Protein 9GPD (pdb70)

B-factor: mean 21.39, std 11.21, range [7.48, 63.28]

InterPro domains:
  IPR013783 Immunoglobulin-like fold [G3DSA:2.60.40.10] (51-156)
  IPR017853 Glycoside hydrolase superfamily [SSF51445] (166-472)
  IPR045053 Mannan endo-1,4-beta-mannosidase-like [PTHR31451] (179-456)

Radius of gyration: 25.26 Å; Cα contacts (8 Å, |Δi|>4): 1347; chains: 1; bounding box: 52×53×84 Å

Nearest PDB structures (foldseek):
  4n0r-assembly1_B  TM=6.677E-01  e=1.657E-19  Phocaeicola vulgatus ATCC 8482
  2yn5-assembly1_B  TM=2.596E-01  e=3.711E-02  Salmonella enterica subsp. enterica serovar Typhimurium str. LT2
  2yn3-assembly3_D  TM=3.016E-01  e=9.860E-02  Salmonella enterica subsp. enterica serovar Typhimurium str. LT2
  6tpu-assembly2_B  TM=6.079E-01  e=7.581E+00  Homo sapiens
  5nhi-assembly1_A  TM=3.193E-01  e=1.335E+00  Escherichia coli

Solvent-accessible surface area: 22092 Å² total; per-residue (Å²): 82,172,44,133,23,135,114,93,2,54,44,106,25,42,82,51,72,43,100,110,15,8,46,24,49,67,0,33,0,12,0,73,18,30,0,18,13,86,11,6,4,10,35,128,28,3,37,2,14,0,17,0,65,7,100,148,47,71,114,23,142,0,7,5,3,8,11,13,55,19,140,53,69,75,78,138,82,100,15,79,4,59,79,72,62,120,43,32,7,10,0,13,1,0,0,60,42,67,6,41,1,39,0,40,0,51,1,96,6,93,93,39,107,107,22,73,19,107,135,55,86,2,122,0,110,96,28,150,24,30,0,0,2,58,45,3,125,110,13,60,33,0,0,42,18,52,89,26,160,33,2,12,0,10,2,6,0,7,0,60,12,71,77,80,1,0,48,16,0,44,74,15,0,46,62,11,26,120,23,30,6,33,0,0,0,0,12,3,4,2,15,110,3,18,0,0,0,10,108,100,32,3,64,34,7,22,7,79,15,0,26,27,0,9,56,0,2,63,28,0,63,149,50,93,0,14,0,0,0,1,0,1,0,17,4,3,0,36,51,103,195,44,29,51,186,23,40,1,50,108,1,6,3,50,86,132,50,59,8,23,0,148,58,0,81,46,1,6,77,41,129,71,1,45,74,20,0,72,11,3,0,24,6,0,0,0,0,0,0,17,5,8,6,1,0,0,0,0,0,0,2,19,0,24,53,1,0,104,74,0,41,54,67,43,61,0,59,123,7,0,70,63,3,2,161,50,0,63,76,40,1,27,5,91,5,9,3,0,2,0,5,30,119,25,46,2,63,59,93,0,2,70,14,110,27,2,49,1,1,4,2,2,8,68,83,38,110,131,0,0,53,19,0,57,70,20,4,33,87,1,39,108,26,161,26,0,11,0,0,0,7,1,4,9,100,28,80,21,64,7,30,176,54,1,57,35,0,0,4,8,0,0,0,1,0,0,0,0,0,0,7,0,0,0,0,1,0,3,27,56,7,52,53,3,5,52,82,50,80,1,11,63,0,10,68,0,0,6,60,2,1,126,122,6,54,0,4,78,15,144,2,105,90,21,80,94,93,58,59,80,29,190,131,78,103,11,54,13,8,5,2,42,9,126,92,43,0,0,0,0,0,5,10,22,74,48,1,44,97,18,147,95,120,58,14,92,37,96,37,114,50,138,26,3,15,0,76,2,123,18,77,58,70,0,21,0,54,0,17,11,1,13,125,10,83,73,74,98,131,55,105,32,114,149,39,58,0,30,0,15,57,11,76,2,8,3,0,0,33,0,56,50,122

Sequence (563 aa):
SRYKDNRPLNILGIDISKMELGRYNLFEVSIFLQGSYLNPFDPQEIDVEGIFEDQYGNQYRVPGFFYQEYKRELKNDYEYLVPVGDPYFKIRFSPINIGSYKFFIKVKDKTGREVSSDKYTIYYVKESEKPGYIRVSEKNWRYFKFDNGRQFLPIGANICWATSKGTYDYDVWLPKCAENGGNYFRVWLGPSWATFALERESVKEYDLKNAWKKLDYVLNLAEKLNMYIMFCFDSYNELRYQKEGAYPYWEHTPHYEKNGGPLKEPKDFWTNNEMIKYYYKNKLRRYIVARYGYSTNVFAWEFWNQVDIISPTAFVIGEVKKWHEDMAKYLNNSIDPWKHLITTSFAFSPGKPEIDSIISGLNFVQTHIYKSNRYIDALLSLIAYKEKYRKPHLVGEFGLDAGGNDLWVDPNGYVIHNAIWTTILSGASGTAMSWWWDNHIHPNNLYFHYRRALADFVKDINFLEEKFERLTNYKFNVYNREIKVIGLQGKKYILLWLYNAKEAYQYKKDIPNMDSSKFLGSIELLIKPPIKVIYYDTYRGEKIKELDLDKNVIPIIEFERDLAIKIELL

Secondary structure (DSSP, 8-state):
-TT-EEEEEEEEEEEES-SEEETT--EEEEEEEEEEES-TT-TTTEEEEEEEEETTS-EEEEE-EEEEEEEEEEETTEEEEEEEEEEEEEEEE--SS-EEEEEEEEEEETTS-EEEPPPEEEEEE--S----EEE-SS-TTSEEETTS-EE---EEE-----TTTHHHHHHHHHHHHHTT--EEEEE--STTSTT-SSSS-SSS--HHHHHHHHHHHHHHHHHT-EEEEEEEEGGGG--GGG-SS--GGG-TTBGGGTSSBSSGGGGGT-HHHHHHHHHHHHHHHHHHTT-TTEEEEEEEESGGGS-TTT--HHHHHHHHHHHHHHHHHH-TT--EEE---SSTT--HHHHT-TT---EEEEEE-SSSHHHHHHHHHHHHGGG-S-EEEEEEE-SSTTTHHHH-TT-HHHHHHHHHHHTTT-SS---BS-IIIIITTTTTTHHHHHHHHHHTTS-TTTS--EE--S-EEEESSS-EEEEEEE-SSEEEEEEEETTTTT---SPPP-----SEEEEEE-S-PSPEEEEEEETTTTEEEEEEEESSSEEEEE--SSEEEEEEEE-

Structure (mmCIF, N/CA/C/O backbone):
data_9GPD
#
_entry.id   9GPD
#
_cell.length_a   95.785
_cell.length_b   99.114
_cell.length_c   153.841
_cell.angle_alpha   90.00
_cell.angle_beta   90.00
_cell.angle_gamma   90.00
#
_symmetry.space_group_name_H-M   'I 2 2 2'
#
loop_
_entity.id
_entity.type
_entity.pdbx_description
1 polymer 'DUF5060 domain-containing protein'
2 branched beta-D-mannopyranose-(1-4)-beta-D-mannopyranose-(1-4)-beta-D-mannopyranose
3 water water
#
loop_
_atom_site.group_PDB
_atom_site.id
_atom_site.type_symbol
_atom_site.label_atom_id
_atom_site.label_alt_id
_atom_site.label_comp_id
_atom_site.label_asym_id
_atom_site.label_entity_id
_atom_site.label_seq_id
_atom_site.pdbx_PDB_ins_code
_atom_site.Cartn_x
_atom_site.Cartn_y
_atom_site.Cartn_z
_atom_site.occupancy
_atom_site.B_iso_or_equiv
_atom_site.auth_seq_id
_atom_site.auth_comp_id
_atom_site.auth_asym_id
_atom_site.auth_atom_id
_atom_site.pdbx_PDB_model_num
ATOM 1 N N . SER A 1 2 ? 9.608 -1.366 13.797 1.00 44.91 2 SER A N 1
ATOM 2 C CA . SER A 1 2 ? 10.602 -0.456 13.220 1.00 32.48 2 SER A CA 1
ATOM 3 C C . SER A 1 2 ? 9.924 0.740 12.553 1.00 29.54 2 SER A C 1
ATOM 4 O O . SER A 1 2 ? 10.040 0.950 11.348 1.00 30.71 2 SER A O 1
ATOM 11 N N . ARG A 1 3 ? 9.238 1.529 13.379 1.00 33.80 3 ARG A N 1
ATOM 12 C CA . ARG A 1 3 ? 8.461 2.676 12.920 1.00 32.08 3 ARG A CA 1
ATOM 13 C C . ARG A 1 3 ? 9.293 3.651 12.098 1.00 26.93 3 ARG A C 1
ATOM 14 O O . ARG A 1 3 ? 8.783 4.284 11.164 1.00 42.22 3 ARG A O 1
ATOM 35 N N . TYR A 1 4 ? 10.565 3.810 12.449 1.00 23.65 4 TYR A N 1
ATOM 36 C CA . TYR A 1 4 ? 11.392 4.883 11.914 1.00 19.38 4 TYR A CA 1
ATOM 37 C C . TYR A 1 4 ? 12.419 4.383 10.905 1.00 24.01 4 TYR A C 1
ATOM 38 O O . TYR A 1 4 ? 13.415 5.061 10.639 1.00 30.21 4 TYR A O 1
ATOM 56 N N . LYS A 1 5 ? 12.184 3.230 10.301 1.00 19.20 5 LYS A N 1
ATOM 57 C CA . LYS A 1 5 ? 13.161 2.671 9.386 1.00 21.78 5 LYS A CA 1
ATOM 58 C C . LYS A 1 5 ? 13.272 3.522 8.121 1.00 25.88 5 LYS A C 1
ATOM 59 O O . LYS A 1 5 ? 12.369 4.274 7.754 1.00 28.10 5 LYS A O 1
ATOM 78 N N . ASP A 1 6 ? 14.415 3.389 7.468 1.00 17.73 6 ASP A N 1
ATOM 79 C CA . ASP A 1 6 ? 14.696 4.049 6.202 1.00 15.60 6 ASP A CA 1
ATOM 80 C C . ASP A 1 6 ? 15.455 3.050 5.345 1.00 18.54 6 ASP A C 1
ATOM 81 O O . ASP A 1 6 ? 16.189 2.204 5.860 1.00 19.23 6 ASP A O 1
ATOM 90 N N . ASN A 1 7 ? 15.270 3.147 4.029 1.00 17.94 7 ASN A N 1
ATOM 91 C CA . ASN A 1 7 ? 15.912 2.213 3.107 1.00 18.25 7 ASN A CA 1
ATOM 92 C C . ASN A 1 7 ? 16.412 2.937 1.863 1.00 21.92 7 ASN A C 1
ATOM 93 O O . ASN A 1 7 ? 16.213 2.494 0.730 1.00 22.17 7 ASN A O 1
ATOM 104 N N . ARG A 1 8 ? 17.105 4.046 2.062 1.00 17.40 8 ARG A N 1
ATOM 105 C CA . ARG A 1 8 ? 17.632 4.851 0.973 1.00 17.84 8 ARG A CA 1
ATOM 106 C C . ARG A 1 8 ? 19.149 4.912 1.063 1.00 20.47 8 ARG A C 1
ATOM 107 O O . ARG A 1 8 ? 19.732 4.625 2.117 1.00 22.93 8 ARG A O 1
ATOM 128 N N . PRO A 1 9 ? 19.832 5.258 -0.033 1.00 19.91 9 PRO A N 1
ATOM 129 C CA . PRO A 1 9 ? 21.295 5.351 0.031 1.00 19.85 9 PRO A CA 1
ATOM 130 C C . PRO A 1 9 ? 21.704 6.501 0.944 1.00 23.97 9 PRO A C 1
ATOM 131 O O . PRO A 1 9 ? 21.086 7.567 0.939 1.00 20.17 9 PRO A O 1
ATOM 142 N N . LEU A 1 10 ? 22.743 6.256 1.731 1.00 22.65 10 LEU A N 1
ATOM 143 C CA . LEU A 1 10 ? 23.135 7.172 2.794 1.00 18.48 10 LEU A CA 1
ATOM 144 C C . LEU A 1 10 ? 23.575 8.506 2.213 1.00 18.53 10 LEU A C 1
ATOM 145 O O . LEU A 1 10 ? 24.494 8.567 1.386 1.00 19.99 10 LEU A O 1
ATOM 161 N N . ASN A 1 11 ? 22.923 9.573 2.651 1.00 16.65 11 ASN A N 1
ATOM 162 C CA . ASN A 1 11 ? 23.336 10.907 2.254 1.00 17.97 11 ASN A CA 1
ATOM 163 C C . ASN A 1 11 ? 22.910 11.909 3.312 1.00 15.73 11 ASN A C 1
ATOM 164 O O . ASN A 1 11 ? 21.798 11.827 3.839 1.00 18.44 11 ASN A O 1
ATOM 175 N N . ILE A 1 12 ? 23.775 12.889 3.569 1.00 18.39 12 ILE A N 1
ATOM 176 C CA . ILE A 1 12 ? 23.367 14.044 4.359 1.00 17.34 12 ILE A CA 1
ATOM 177 C C . ILE A 1 12 ? 22.556 14.965 3.459 1.00 16.99 12 ILE A C 1
ATOM 178 O O . ILE A 1 12 ? 22.951 15.261 2.323 1.00 19.35 12 ILE A O 1
ATOM 194 N N . LEU A 1 13 ? 21.409 15.410 3.950 1.00 16.90 13 LEU A N 1
ATOM 195 C CA . LEU A 1 13 ? 20.517 16.267 3.196 1.00 19.01 13 LEU A CA 1
ATOM 196 C C . LEU A 1 13 ? 20.480 17.704 3.697 1.00 18.07 13 LEU A C 1
ATOM 197 O O . LEU A 1 13 ? 20.060 18.598 2.950 1.00 21.07 13 LEU A O 1
ATOM 213 N N . GLY A 1 14 ? 20.901 17.951 4.927 1.00 16.01 14 GLY A N 1
ATOM 214 C CA . GLY A 1 14 ? 20.904 19.295 5.459 1.00 15.30 14 GLY A CA 1
ATOM 215 C C . GLY A 1 14 ? 21.574 19.304 6.810 1.00 15.09 14 GLY A C 1
ATOM 216 O O . GLY A 1 14 ? 21.548 18.305 7.532 1.00 15.34 14 GLY A O 1
ATOM 220 N N . ILE A 1 15 ? 22.198 20.427 7.142 1.00 15.06 15 ILE A N 1
ATOM 221 C CA . ILE A 1 15 ? 22.787 20.658 8.459 1.00 13.28 15 ILE A CA 1
ATOM 222 C C . ILE A 1 15 ? 22.431 22.071 8.868 1.00 14.90 15 ILE A C 1
ATOM 223 O O . ILE A 1 15 ? 22.716 23.021 8.134 1.00 16.76 15 ILE A O 1
ATOM 239 N N . ASP A 1 16 ? 21.794 22.218 10.022 1.00 14.70 16 ASP A N 1
ATOM 240 C CA . ASP A 1 16 ? 21.572 23.518 10.640 1.00 13.27 16 ASP A CA 1
ATOM 241 C C . ASP A 1 16 ? 22.442 23.650 11.890 1.00 15.80 16 ASP A C 1
ATOM 242 O O . ASP A 1 16 ? 22.556 22.714 12.683 1.00 16.91 16 ASP A O 1
ATOM 251 N N . ILE A 1 17 ? 23.002 24.834 12.116 1.00 23.08 17 ILE A N 1
ATOM 252 C CA . ILE A 1 17 ? 23.879 25.088 13.261 1.00 22.74 17 ILE A CA 1
ATOM 253 C C . ILE A 1 17 ? 23.243 26.160 14.134 1.00 36.20 17 ILE A C 1
ATOM 254 O O . ILE A 1 17 ? 22.759 27.175 13.618 1.00 33.42 17 ILE A O 1
ATOM 270 N N . SER A 1 18 ? 23.216 25.920 15.458 1.00 31.36 18 SER A N 1
ATOM 271 C CA . SER A 1 18 ? 22.384 26.755 16.323 1.00 33.85 18 SER A CA 1
ATOM 272 C C . SER A 1 18 ? 22.935 28.177 16.419 1.00 35.95 18 SER A C 1
ATOM 273 O O . SER A 1 18 ? 22.170 29.155 16.428 1.00 42.37 18 SER A O 1
ATOM 281 N N . LYS A 1 19 ? 24.261 28.316 16.442 1.00 28.71 19 LYS A N 1
ATOM 282 C CA . LYS A 1 19 ? 24.951 29.583 16.678 1.00 24.82 19 LYS A CA 1
ATOM 283 C C . LYS A 1 19 ? 26.398 29.334 16.298 1.00 30.90 19 LYS A C 1
ATOM 284 O O . LYS A 1 19 ? 26.885 28.205 16.434 1.00 41.49 19 LYS A O 1
ATOM 288 N N . MET A 1 20 ? 27.074 30.366 15.789 1.00 28.61 20 MET A N 1
ATOM 289 C CA . MET A 1 20 ? 28.491 30.220 15.474 1.00 30.93 20 MET A CA 1
ATOM 290 C C . MET A 1 20 ? 29.386 30.772 16.572 1.00 30.94 20 MET A C 1
ATOM 291 O O . MET A 1 20 ? 30.591 30.498 16.561 1.00 34.66 20 MET A O 1
ATOM 305 N N . GLU A 1 21 ? 28.823 31.509 17.533 1.00 24.46 21 GLU A N 1
ATOM 306 C CA . GLU A 1 21 ? 29.567 32.022 18.681 1.00 21.25 21 GLU A CA 1
ATOM 307 C C . GLU A 1 21 ? 28.759 31.697 19.933 1.00 24.61 21 GLU A C 1
ATOM 308 O O . GLU A 1 21 ? 27.529 31.861 19.944 1.00 36.28 21 GLU A O 1
ATOM 320 N N . LEU A 1 22 ? 29.446 31.232 20.972 1.00 19.46 22 LEU A N 1
ATOM 321 C CA . LEU A 1 22 ? 28.789 30.824 22.198 1.00 16.04 22 LEU A CA 1
ATOM 322 C C . LEU A 1 22 ? 29.787 30.899 23.331 1.00 13.00 22 LEU A C 1
ATOM 323 O O . LEU A 1 22 ? 30.980 31.129 23.127 1.00 15.72 22 LEU A O 1
ATOM 339 N N . GLY A 1 23 ? 29.261 30.726 24.548 1.00 12.06 23 GLY A N 1
ATOM 340 C CA . GLY A 1 23 ? 30.061 30.821 25.746 1.00 11.46 23 GLY A CA 1
ATOM 341 C C . GLY A 1 23 ? 30.510 29.477 26.290 1.00 11.13 23 GLY A C 1
ATOM 342 O O . GLY A 1 23 ? 29.935 28.424 25.985 1.00 11.64 23 GLY A O 1
ATOM 346 N N . ARG A 1 24 ? 31.547 29.522 27.120 1.00 10.74 24 ARG A N 1
ATOM 347 C CA . ARG A 1 24 ? 32.076 28.324 27.752 1.00 11.07 24 ARG A CA 1
ATOM 348 C C . ARG A 1 24 ? 30.949 27.582 28.454 1.00 11.09 24 ARG A C 1
ATOM 349 O O . ARG A 1 24 ? 30.136 28.176 29.162 1.00 10.03 24 ARG A O 1
ATOM 370 N N . TYR A 1 25 ? 30.904 26.277 28.251 1.00 10.37 25 TYR A N 1
ATOM 371 C CA . TYR A 1 25 ? 29.968 25.359 28.891 1.00 10.20 25 TYR A CA 1
ATOM 372 C C . TYR A 1 25 ? 28.537 25.531 28.399 1.00 11.01 25 TYR A C 1
ATOM 373 O O . TYR A 1 25 ? 27.609 24.941 28.992 1.00 12.36 25 TYR A O 1
ATOM 391 N N . ASN A 1 26 ? 28.304 26.299 27.341 1.00 10.89 26 ASN A N 1
ATOM 392 C CA . ASN A 1 26 ? 26.957 26.471 26.825 1.00 10.99 26 ASN A CA 1
ATOM 393 C C . ASN A 1 26 ? 26.692 25.441 25.731 1.00 12.36 26 ASN A C 1
ATOM 394 O O . ASN A 1 26 ? 27.618 24.882 25.129 1.00 12.75 26 ASN A O 1
ATOM 405 N N . LEU A 1 27 ? 25.404 25.244 25.439 1.00 11.72 27 LEU A N 1
ATOM 406 C CA . LEU A 1 27 ? 24.995 24.267 24.441 1.00 11.09 27 LEU A CA 1
ATOM 407 C C . LEU A 1 27 ? 25.255 24.786 23.028 1.00 12.64 27 LEU A C 1
ATOM 408 O O . LEU A 1 27 ? 24.842 25.884 22.665 1.00 12.59 27 LEU A O 1
ATOM 424 N N . PHE A 1 28 ? 25.898 23.960 22.220 1.00 11.07 28 PHE A N 1
ATOM 425 C CA . PHE A 1 28 ? 26.046 24.123 20.778 1.00 11.80 28 PHE A CA 1
ATOM 426 C C . PHE A 1 28 ? 25.330 22.953 20.130 1.00 10.29 28 PHE A C 1
ATOM 427 O O . PHE A 1 28 ? 25.750 21.804 20.301 1.00 12.05 28 PHE A O 1
ATOM 444 N N . GLU A 1 29 ? 24.277 23.231 19.377 1.00 11.64 29 GLU A N 1
ATOM 445 C CA . GLU A 1 29 ? 23.385 22.205 18.837 1.00 13.18 29 GLU A CA 1
ATOM 446 C C . GLU A 1 29 ? 23.419 22.220 17.319 1.00 12.43 29 GLU A C 1
ATOM 447 O O . GLU A 1 29 ? 23.284 23.272 16.692 1.00 14.40 29 GLU A O 1
ATOM 459 N N . VAL A 1 30 ? 23.614 21.049 16.735 1.00 11.92 30 VAL A N 1
ATOM 460 C CA . VAL A 1 30 ? 23.634 20.841 15.291 1.00 12.20 30 VAL A CA 1
ATOM 461 C C . VAL A 1 30 ? 22.444 19.951 14.958 1.00 11.20 30 VAL A C 1
ATOM 462 O O . VAL A 1 30 ? 22.222 18.922 15.614 1.00 12.83 30 VAL A O 1
ATOM 475 N N . SER A 1 31 ? 21.679 20.329 13.951 1.00 12.76 31 SER A N 1
ATOM 476 C CA . SER A 1 31 ? 20.594 19.500 13.441 1.00 12.28 31 SER A CA 1
ATOM 477 C C . SER A 1 31 ? 21.031 18.912 12.110 1.00 12.42 31 SER A C 1
ATOM 478 O O . SER A 1 31 ? 21.541 19.645 11.241 1.00 14.45 31 SER A O 1
ATOM 486 N N . ILE A 1 32 ? 20.812 17.612 11.936 1.00 12.91 32 ILE A N 1
ATOM 487 C CA . ILE A 1 32 ? 21.247 16.876 10.751 1.00 13.03 32 ILE A CA 1
ATOM 488 C C . ILE A 1 32 ? 20.048 16.167 10.141 1.00 12.46 32 ILE A C 1
ATOM 489 O O . ILE A 1 32 ? 19.401 15.336 10.795 1.00 13.69 32 ILE A O 1
ATOM 505 N N . PHE A 1 33 ? 19.767 16.478 8.886 1.00 14.19 33 PHE A N 1
ATOM 506 C CA . PHE A 1 33 ? 18.747 15.791 8.111 1.00 13.49 33 PHE A CA 1
ATOM 507 C C . PHE A 1 33 ? 19.449 14.850 7.154 1.00 13.03 33 PHE A C 1
ATOM 508 O O . PHE A 1 33 ? 20.430 15.232 6.504 1.00 14.92 33 PHE A O 1
ATOM 525 N N . LEU A 1 34 ? 18.992 13.605 7.117 1.00 15.55 34 LEU A N 1
ATOM 526 C CA . LEU A 1 34 ? 19.687 12.602 6.339 1.00 13.69 34 LEU A CA 1
ATOM 527 C C . LEU A 1 34 ? 18.698 11.551 5.871 1.00 15.37 34 LEU A C 1
ATOM 528 O O . LEU A 1 34 ? 17.556 11.479 6.335 1.00 20.62 34 LEU A O 1
ATOM 544 N N . GLN A 1 35 ? 19.151 10.780 4.891 1.00 16.37 35 GLN A N 1
ATOM 545 C CA . GLN A 1 35 ? 18.494 9.556 4.466 1.00 15.92 35 GLN A CA 1
ATOM 546 C C . GLN A 1 35 ? 19.519 8.441 4.539 1.00 15.03 35 GLN A C 1
ATOM 547 O O . GLN A 1 35 ? 20.721 8.677 4.441 1.00 17.26 35 GLN A O 1
ATOM 561 N N . GLY A 1 36 ? 19.048 7.214 4.729 1.00 16.07 36 GLY A N 1
ATOM 562 C CA . GLY A 1 36 ? 19.967 6.105 4.835 1.00 14.97 36 GLY A CA 1
ATOM 563 C C . GLY A 1 36 ? 19.225 4.792 4.962 1.00 15.70 36 GLY A C 1
ATOM 564 O O . GLY A 1 36 ? 18.002 4.738 4.827 1.00 17.57 36 GLY A O 1
ATOM 568 N N . SER A 1 37 ? 19.989 3.755 5.231 1.00 17.88 37 SER A N 1
ATOM 569 C CA . SER A 1 37 ? 19.449 2.411 5.399 1.00 19.21 37 SER A CA 1
ATOM 570 C C . SER A 1 37 ? 19.656 1.977 6.847 1.00 18.51 37 SER A C 1
ATOM 571 O O . SER A 1 37 ? 20.781 1.701 7.266 1.00 21.02 37 SER A O 1
ATOM 579 N N . TYR A 1 38 ? 18.558 1.874 7.589 1.00 17.14 38 TYR A N 1
ATOM 580 C CA . TYR A 1 38 ? 18.611 1.496 8.994 1.00 15.71 38 TYR A CA 1
ATOM 581 C C . TYR A 1 38 ? 17.211 1.119 9.442 1.00 15.45 38 TYR A C 1
ATOM 582 O O . TYR A 1 38 ? 16.219 1.710 9.010 1.00 19.57 38 TYR A O 1
ATOM 600 N N . LEU A 1 39 ? 17.147 0.138 10.343 1.00 17.49 39 LEU A N 1
ATOM 601 C CA . LEU A 1 39 ? 15.878 -0.302 10.893 1.00 18.68 39 LEU A CA 1
ATOM 602 C C . LEU A 1 39 ? 15.510 0.446 12.166 1.00 21.66 39 LEU A C 1
ATOM 603 O O . LEU A 1 39 ? 14.318 0.608 12.454 1.00 31.15 39 LEU A O 1
ATOM 619 N N . ASN A 1 40 ? 16.503 0.958 12.888 1.00 15.86 40 ASN A N 1
ATOM 620 C CA . ASN A 1 40 ? 16.305 1.492 14.227 1.00 13.70 40 ASN A CA 1
ATOM 621 C C . ASN A 1 40 ? 17.276 2.647 14.418 1.00 13.53 40 ASN A C 1
ATOM 622 O O . ASN A 1 40 ? 18.476 2.417 14.575 1.00 14.29 40 ASN A O 1
ATOM 633 N N . PRO A 1 41 ? 16.778 3.886 14.475 1.00 14.18 41 PRO A N 1
ATOM 634 C CA . PRO A 1 41 ? 17.680 5.040 14.607 1.00 14.18 41 PRO A CA 1
ATOM 635 C C . PRO A 1 41 ? 18.292 5.177 15.990 1.00 11.52 41 PRO A C 1
ATOM 636 O O . PRO A 1 41 ? 19.186 6.019 16.156 1.00 12.53 41 PRO A O 1
ATOM 647 N N . PHE A 1 42 ? 17.882 4.345 16.954 1.00 12.65 42 PHE A N 1
ATOM 648 C CA . PHE A 1 42 ? 18.423 4.330 18.301 1.00 12.12 42 PHE A CA 1
ATOM 649 C C . PHE A 1 42 ? 19.558 3.330 18.459 1.00 13.03 42 PHE A C 1
ATOM 650 O O . PHE A 1 42 ? 20.147 3.238 19.539 1.00 14.86 42 PHE A O 1
ATOM 667 N N . ASP A 1 43 ? 19.914 2.593 17.396 1.00 14.37 43 ASP A N 1
ATOM 668 C CA . ASP A 1 43 ? 20.917 1.522 17.448 1.00 16.90 43 ASP A CA 1
ATOM 669 C C . ASP A 1 43 ? 22.114 1.907 16.590 1.00 13.10 43 ASP A C 1
ATOM 670 O O . ASP A 1 43 ? 21.992 1.983 15.357 1.00 14.60 43 ASP A O 1
ATOM 679 N N . PRO A 1 44 ? 23.292 2.105 17.172 1.00 13.56 44 PRO A N 1
ATOM 680 C CA . PRO A 1 44 ? 24.449 2.534 16.371 1.00 15.93 44 PRO A CA 1
ATOM 681 C C . PRO A 1 44 ? 24.882 1.510 15.352 1.00 16.13 44 PRO A C 1
ATOM 682 O O . PRO A 1 44 ? 25.558 1.906 14.393 1.00 17.35 44 PRO A O 1
ATOM 693 N N . GLN A 1 45 ? 24.502 0.232 15.508 1.00 15.96 45 GLN A N 1
ATOM 694 C CA . GLN A 1 45 ? 24.836 -0.762 14.486 1.00 16.20 45 GLN A CA 1
ATOM 695 C C . GLN A 1 45 ? 23.989 -0.576 13.244 1.00 17.83 45 GLN A C 1
ATOM 696 O O . GLN A 1 45 ? 24.355 -1.075 12.173 1.00 21.39 45 GLN A O 1
ATOM 710 N N . GLU A 1 46 ? 22.862 0.116 13.360 1.00 15.92 46 GLU A N 1
ATOM 711 C CA . GLU A 1 46 ? 22.001 0.429 12.236 1.00 15.36 46 GLU A CA 1
ATOM 712 C C . GLU A 1 46 ? 22.349 1.783 11.629 1.00 14.38 46 GLU A C 1
ATOM 713 O O . GLU A 1 46 ? 22.456 1.906 10.408 1.00 16.59 46 GLU A O 1
ATOM 725 N N . ILE A 1 47 ? 22.515 2.812 12.453 1.00 13.90 47 ILE A N 1
ATOM 726 C CA . ILE A 1 47 ? 22.985 4.112 11.979 1.00 14.29 47 ILE A CA 1
ATOM 727 C C . ILE A 1 47 ? 23.750 4.764 13.119 1.00 12.09 47 ILE A C 1
ATOM 728 O O . ILE A 1 47 ? 23.280 4.788 14.265 1.00 14.15 47 ILE A O 1
ATOM 744 N N . ASP A 1 48 ? 24.937 5.286 12.810 1.00 13.65 48 ASP A N 1
ATOM 745 C CA . ASP A 1 48 ? 25.850 5.878 13.793 1.00 14.85 48 ASP A CA 1
ATOM 746 C C . ASP A 1 48 ? 26.172 7.285 13.297 1.00 14.82 48 ASP A C 1
ATOM 747 O O . ASP A 1 48 ? 26.938 7.461 12.343 1.00 16.28 48 ASP A O 1
ATOM 756 N N . VAL A 1 49 ? 25.570 8.283 13.931 1.00 14.08 49 VAL A N 1
ATOM 757 C CA . VAL A 1 49 ? 25.892 9.690 13.706 1.00 13.95 49 VAL A CA 1
ATOM 758 C C . VAL A 1 49 ? 26.893 10.120 14.767 1.00 12.23 49 VAL A C 1
ATOM 759 O O . VAL A 1 49 ? 26.715 9.822 15.954 1.00 13.49 49 VAL A O 1
ATOM 772 N N . GLU A 1 50 ? 27.945 10.820 14.354 1.00 13.57 50 GLU A N 1
ATOM 773 C CA . GLU A 1 50 ? 28.924 11.337 15.296 1.00 14.02 50 GLU A CA 1
ATOM 774 C C . GLU A 1 50 ? 29.324 12.748 14.902 1.00 12.78 50 GLU A C 1
ATOM 775 O O . GLU A 1 50 ? 29.392 13.090 13.714 1.00 15.04 50 GLU A O 1
ATOM 787 N N . GLY A 1 51 ? 29.601 13.560 15.917 1.00 13.40 51 GLY A N 1
ATOM 788 C CA . GLY A 1 51 ? 30.226 14.858 15.740 1.00 14.32 51 GLY A CA 1
ATOM 789 C C . GLY A 1 51 ? 31.602 14.824 16.335 1.00 14.02 51 GLY A C 1
ATOM 790 O O . GLY A 1 51 ? 31.784 14.455 17.504 1.00 15.59 51 GLY A O 1
ATOM 794 N N . ILE A 1 52 ? 32.605 15.197 15.536 1.00 14.47 52 ILE A N 1
ATOM 795 C CA . ILE A 1 52 ? 33.993 15.163 15.958 1.00 14.86 52 ILE A CA 1
ATOM 796 C C . ILE A 1 52 ? 34.461 16.605 16.102 1.00 13.13 52 ILE A C 1
ATOM 797 O O . ILE A 1 52 ? 34.527 17.352 15.112 1.00 15.96 52 ILE A O 1
ATOM 813 N N . PHE A 1 53 ? 34.750 17.007 17.343 1.00 14.59 53 PHE A N 1
ATOM 814 C CA . PHE A 1 53 ? 35.140 18.364 17.689 1.00 16.97 53 PHE A CA 1
ATOM 815 C C . PHE A 1 53 ? 36.589 18.394 18.157 1.00 18.39 53 PHE A C 1
ATOM 816 O O . PHE A 1 53 ? 37.064 17.470 18.810 1.00 21.04 53 PHE A O 1
ATOM 833 N N . GLU A 1 54 ? 37.286 19.487 17.851 1.00 16.48 54 GLU A N 1
ATOM 834 C CA . GLU A 1 54 ? 38.672 19.656 18.274 1.00 16.43 54 GLU A CA 1
ATOM 835 C C . GLU A 1 54 ? 38.906 21.105 18.664 1.00 15.35 54 GLU A C 1
ATOM 836 O O . GLU A 1 54 ? 38.586 22.009 17.889 1.00 17.75 54 GLU A O 1
ATOM 848 N N . ASP A 1 55 ? 39.444 21.317 19.865 1.00 19.47 55 ASP A N 1
ATOM 849 C CA . ASP A 1 55 ? 39.759 22.663 20.318 1.00 16.42 55 ASP A CA 1
ATOM 850 C C . ASP A 1 55 ? 41.118 23.093 19.766 1.00 23.77 55 ASP A C 1
ATOM 851 O O . ASP A 1 55 ? 41.799 22.348 19.055 1.00 25.09 55 ASP A O 1
ATOM 860 N N . GLN A 1 56 ? 41.522 24.316 20.090 1.00 18.51 56 GLN A N 1
ATOM 861 C CA . GLN A 1 56 ? 42.751 24.834 19.498 1.00 22.16 56 GLN A CA 1
ATOM 862 C C . GLN A 1 56 ? 44.000 24.213 20.103 1.00 28.32 56 GLN A C 1
ATOM 863 O O . GLN A 1 56 ? 45.096 24.422 19.567 1.00 32.22 56 GLN A O 1
ATOM 877 N N . TYR A 1 57 ? 43.869 23.476 21.199 1.00 27.18 57 TYR A N 1
ATOM 878 C CA . TYR A 1 57 ? 44.986 22.786 21.825 1.00 27.67 57 TYR A CA 1
ATOM 879 C C . TYR A 1 57 ? 45.124 21.354 21.335 1.00 32.65 57 TYR A C 1
ATOM 880 O O . TYR A 1 57 ? 46.036 20.649 21.779 1.00 41.33 57 TYR A O 1
ATOM 898 N N . GLY A 1 58 ? 44.250 20.915 20.426 1.00 27.90 58 GLY A N 1
ATOM 899 C CA . GLY A 1 58 ? 44.288 19.570 19.896 1.00 28.92 58 GLY A CA 1
ATOM 900 C C . GLY A 1 58 ? 43.425 18.558 20.619 1.00 32.96 58 GLY A C 1
ATOM 901 O O . GLY A 1 58 ? 43.407 17.388 20.215 1.00 37.77 58 GLY A O 1
ATOM 905 N N . ASN A 1 59 ? 42.723 18.957 21.677 1.00 28.64 59 ASN A N 1
ATOM 906 C CA . ASN A 1 59 ? 41.840 18.035 22.377 1.00 25.12 59 ASN A CA 1
ATOM 907 C C . ASN A 1 59 ? 40.646 17.702 21.499 1.00 30.72 59 ASN A C 1
ATOM 908 O O . ASN A 1 59 ? 40.029 18.593 20.912 1.00 30.75 59 ASN A O 1
ATOM 919 N N . GLN A 1 60 ? 40.313 16.419 21.418 1.00 27.96 60 GLN A N 1
ATOM 920 C CA . GLN A 1 60 ? 39.228 15.955 20.572 1.00 25.07 60 GLN A CA 1
ATOM 921 C C . GLN A 1 60 ? 38.089 15.398 21.412 1.00 27.46 60 GLN A C 1
ATOM 922 O O . GLN A 1 60 ? 38.299 14.822 22.482 1.00 34.49 60 GLN A O 1
ATOM 936 N N . TYR A 1 61 ? 36.876 15.589 20.902 1.00 21.92 61 TYR A N 1
ATOM 937 C CA . TYR A 1 61 ? 35.646 15.119 21.527 1.00 18.53 61 TYR A CA 1
ATOM 938 C C . TYR A 1 61 ? 34.833 14.380 20.478 1.00 20.25 61 TYR A C 1
ATOM 939 O O . TYR A 1 61 ? 34.547 14.928 19.412 1.00 25.70 61 TYR A O 1
ATOM 957 N N . ARG A 1 62 ? 34.475 13.136 20.772 1.00 18.34 62 ARG A N 1
ATOM 958 C CA . ARG A 1 62 ? 33.664 12.308 19.889 1.00 17.47 62 ARG A CA 1
ATOM 959 C C . ARG A 1 62 ? 32.271 12.286 20.517 1.00 18.54 62 ARG A C 1
ATOM 960 O O . ARG A 1 62 ? 32.058 11.692 21.584 1.00 18.70 62 ARG A O 1
ATOM 981 N N . VAL A 1 63 ? 31.322 12.949 19.876 1.00 13.66 63 VAL A N 1
ATOM 982 C CA . VAL A 1 63 ? 29.994 13.142 20.447 1.00 12.18 63 VAL A CA 1
ATOM 983 C C . VAL A 1 63 ? 29.006 12.307 19.642 1.00 12.60 63 VAL A C 1
ATOM 984 O O . VAL A 1 63 ? 28.816 12.562 18.445 1.00 13.40 63 VAL A O 1
ATOM 997 N N . PRO A 1 64 ? 28.343 11.327 20.248 1.00 12.41 64 PRO A N 1
ATOM 998 C CA . PRO A 1 64 ? 27.323 10.583 19.505 1.00 11.94 64 PRO A CA 1
ATOM 999 C C . PRO A 1 64 ? 26.109 11.457 19.238 1.00 12.02 64 PRO A C 1
ATOM 1000 O O . PRO A 1 64 ? 25.714 12.275 20.077 1.00 11.83 64 PRO A O 1
ATOM 1011 N N . GLY A 1 65 ? 25.516 11.276 18.058 1.00 12.29 65 GLY A N 1
ATOM 1012 C CA . GLY A 1 65 ? 24.272 11.917 17.703 1.00 12.32 65 GLY A CA 1
ATOM 1013 C C . GLY A 1 65 ? 23.065 11.069 18.056 1.00 10.67 65 GLY A C 1
ATOM 1014 O O . GLY A 1 65 ? 23.184 9.884 18.369 1.00 12.80 65 GLY A O 1
ATOM 1018 N N . PHE A 1 66 ? 21.901 11.702 18.033 1.00 11.34 66 PHE A N 1
ATOM 1019 C CA . PHE A 1 66 ? 20.677 11.063 18.493 1.00 10.12 66 PHE A CA 1
ATOM 1020 C C . PHE A 1 66 ? 19.479 11.474 17.647 1.00 11.16 66 PHE A C 1
ATOM 1021 O O . PHE A 1 66 ? 19.410 12.574 17.099 1.00 11.64 66 PHE A O 1
ATOM 1038 N N . PHE A 1 67 ? 18.525 10.552 17.554 1.00 11.40 67 PHE A N 1
ATOM 1039 C CA . PHE A 1 67 ? 17.270 10.781 16.855 1.00 10.91 67 PHE A CA 1
ATOM 1040 C C . PHE A 1 67 ? 16.342 11.642 17.704 1.00 11.12 67 PHE A C 1
ATOM 1041 O O . PHE A 1 67 ? 16.265 11.472 18.933 1.00 11.05 67 PHE A O 1
ATOM 1058 N N . TYR A 1 68 ? 15.638 12.565 17.046 1.00 11.28 68 TYR A N 1
ATOM 1059 C CA . TYR A 1 68 ? 14.897 13.632 17.695 1.00 11.58 68 TYR A CA 1
ATOM 1060 C C . TYR A 1 68 ? 13.597 13.917 16.947 1.00 11.44 68 TYR A C 1
ATOM 1061 O O . TYR A 1 68 ? 13.586 13.975 15.715 1.00 13.08 68 TYR A O 1
ATOM 1079 N N . GLN A 1 69 ? 12.508 14.118 17.689 1.00 12.04 69 GLN A N 1
ATOM 1080 C CA . GLN A 1 69 ? 11.253 14.641 17.168 1.00 12.23 69 GLN A CA 1
ATOM 1081 C C . GLN A 1 69 ? 10.906 15.917 17.923 1.00 11.95 69 GLN A C 1
ATOM 1082 O O . GLN A 1 69 ? 10.907 15.940 19.162 1.00 11.72 69 GLN A O 1
ATOM 1096 N N . GLU A 1 70 ? 10.625 16.980 17.184 1.00 12.22 70 GLU A N 1
ATOM 1097 C CA . GLU A 1 70 ? 10.120 18.201 17.781 1.00 12.17 70 GLU A CA 1
ATOM 1098 C C . GLU A 1 70 ? 8.646 18.058 18.123 1.00 11.64 70 GLU A C 1
ATOM 1099 O O . GLU A 1 70 ? 7.873 17.454 17.371 1.00 13.72 70 GLU A O 1
ATOM 1111 N N . TYR A 1 71 ? 8.254 18.649 19.245 1.00 12.97 71 TYR A N 1
ATOM 1112 C CA . TYR A 1 71 ? 6.864 18.703 19.653 1.00 13.42 71 TYR A CA 1
ATOM 1113 C C . TYR A 1 71 ? 6.517 20.114 20.087 1.00 14.81 71 TYR A C 1
ATOM 1114 O O . TYR A 1 71 ? 7.384 20.902 20.477 1.00 14.39 71 TYR A O 1
ATOM 1132 N N . LYS A 1 72 ? 5.226 20.404 20.052 1.00 14.73 72 LYS A N 1
ATOM 1133 C CA . LYS A 1 72 ? 4.663 21.601 20.656 1.00 14.02 72 LYS A CA 1
ATOM 1134 C C . LYS A 1 72 ? 3.721 21.141 21.761 1.00 12.43 72 LYS A C 1
ATOM 1135 O O . LYS A 1 72 ? 2.789 20.368 21.506 1.00 14.05 72 LYS A O 1
ATOM 1154 N N . ARG A 1 73 ? 3.973 21.582 22.988 1.00 12.63 73 ARG A N 1
ATOM 1155 C CA . ARG A 1 73 ? 3.159 21.144 24.117 1.00 13.06 73 ARG A CA 1
ATOM 1156 C C . ARG A 1 73 ? 1.918 22.015 24.262 1.00 12.62 73 ARG A C 1
ATOM 1157 O O . ARG A 1 73 ? 1.901 23.199 23.899 1.00 14.18 73 ARG A O 1
ATOM 1178 N N . GLU A 1 74 ? 0.872 21.410 24.801 1.00 12.30 74 GLU A N 1
ATOM 1179 C CA . GLU A 1 74 ? -0.302 22.138 25.236 1.00 12.29 74 GLU A CA 1
ATOM 1180 C C . GLU A 1 74 ? -0.870 21.417 26.445 1.00 13.88 74 GLU A C 1
ATOM 1181 O O . GLU A 1 74 ? -0.520 20.269 26.740 1.00 13.28 74 GLU A O 1
ATOM 1193 N N . LEU A 1 75 ? -1.756 22.091 27.142 1.00 15.02 75 LEU A N 1
ATOM 1194 C CA . LEU A 1 75 ? -2.496 21.502 28.248 1.00 17.88 75 LEU A CA 1
ATOM 1195 C C . LEU A 1 75 ? -3.937 21.275 27.803 1.00 13.85 75 LEU A C 1
ATOM 1196 O O . LEU A 1 75 ? -4.627 22.213 27.383 1.00 16.09 75 LEU A O 1
ATOM 1212 N N . LYS A 1 76 ? -4.374 20.023 27.853 1.00 13.89 76 LYS A N 1
ATOM 1213 C CA . LYS A 1 76 ? -5.764 19.651 27.574 1.00 12.63 76 LYS A CA 1
ATOM 1214 C C . LYS A 1 76 ? -6.381 19.392 28.936 1.00 14.17 76 LYS A C 1
ATOM 1215 O O . LYS A 1 76 ? -6.312 18.280 29.460 1.00 15.39 76 LYS A O 1
ATOM 1234 N N . ASN A 1 77 ? -6.964 20.446 29.519 1.00 14.36 77 ASN A N 1
ATOM 1235 C CA . ASN A 1 77 ? -7.540 20.420 30.861 1.00 15.69 77 ASN A CA 1
ATOM 1236 C C . ASN A 1 77 ? -6.489 20.021 31.891 1.00 14.75 77 ASN A C 1
ATOM 1237 O O . ASN A 1 77 ? -5.753 20.873 32.389 1.00 18.54 77 ASN A O 1
ATOM 1248 N N . ASP A 1 78 ? -6.407 18.748 32.247 1.00 13.17 78 ASP A N 1
ATOM 1249 C CA . ASP A 1 78 ? -5.503 18.331 33.309 1.00 14.13 78 ASP A CA 1
ATOM 1250 C C . ASP A 1 78 ? -4.367 17.453 32.810 1.00 12.24 78 ASP A C 1
ATOM 1251 O O . ASP A 1 78 ? -3.712 16.790 33.626 1.00 13.40 78 ASP A O 1
ATOM 1260 N N . TYR A 1 79 ? -4.111 17.412 31.504 1.00 12.05 79 TYR A N 1
ATOM 1261 C CA . TYR A 1 79 ? -3.002 16.611 31.019 1.00 11.89 79 TYR A CA 1
ATOM 1262 C C . TYR A 1 79 ? -2.245 17.307 29.899 1.00 11.47 79 TYR A C 1
ATOM 1263 O O . TYR A 1 79 ? -2.824 17.952 29.018 1.00 12.25 79 TYR A O 1
ATOM 1281 N N . GLU A 1 80 ? -0.938 17.115 29.916 1.00 10.56 80 GLU A N 1
ATOM 1282 C CA . GLU A 1 80 ? -0.089 17.590 28.840 1.00 11.05 80 GLU A CA 1
ATOM 1283 C C . GLU A 1 80 ? -0.272 16.733 27.600 1.00 11.48 80 GLU A C 1
ATOM 1284 O O . GLU A 1 80 ? -0.350 15.505 27.674 1.00 12.10 80 GLU A O 1
ATOM 1296 N N . TYR A 1 81 ? -0.310 17.390 26.446 1.00 11.71 81 TYR A N 1
ATOM 1297 C CA . TYR A 1 81 ? -0.413 16.733 25.152 1.00 11.64 81 TYR A CA 1
ATOM 1298 C C . TYR A 1 81 ? 0.645 17.329 24.235 1.00 11.36 81 TYR A C 1
ATOM 1299 O O . TYR A 1 81 ? 0.798 18.557 24.178 1.00 12.29 81 TYR A O 1
ATOM 1317 N N . LEU A 1 82 ? 1.380 16.472 23.536 1.00 11.76 82 LEU A N 1
ATOM 1318 C CA . LEU A 1 82 ? 2.459 16.899 22.653 1.00 11.16 82 LEU A CA 1
ATOM 1319 C C . LEU A 1 82 ? 2.082 16.641 21.205 1.00 11.44 82 LEU A C 1
ATOM 1320 O O . LEU A 1 82 ? 1.811 15.497 20.818 1.00 14.34 82 LEU A O 1
ATOM 1336 N N . VAL A 1 83 ? 2.079 17.706 20.414 1.00 12.97 83 VAL A N 1
ATOM 1337 C CA . VAL A 1 83 ? 1.776 17.649 18.986 1.00 14.05 83 VAL A CA 1
ATOM 1338 C C . VAL A 1 83 ? 3.100 17.573 18.232 1.00 14.67 83 VAL A C 1
ATOM 1339 O O . VAL A 1 83 ? 3.941 18.468 18.404 1.00 14.43 83 VAL A O 1
ATOM 1352 N N . PRO A 1 84 ? 3.312 16.576 17.380 1.00 16.30 84 PRO A N 1
ATOM 1353 C CA . PRO A 1 84 ? 4.564 16.537 16.616 1.00 18.33 84 PRO A CA 1
ATOM 1354 C C . PRO A 1 84 ? 4.630 17.676 15.612 1.00 18.23 84 PRO A C 1
ATOM 1355 O O . PRO A 1 84 ? 3.631 18.033 14.978 1.00 20.38 84 PRO A O 1
ATOM 1366 N N . VAL A 1 85 ? 5.825 18.244 15.475 1.00 14.64 85 VAL A N 1
ATOM 1367 C CA . VAL A 1 85 ? 6.109 19.334 14.544 1.00 19.35 85 VAL A CA 1
ATOM 1368 C C . VAL A 1 85 ? 7.197 18.845 13.598 1.00 18.85 85 VAL A C 1
ATOM 1369 O O . VAL A 1 85 ? 8.339 18.606 14.014 1.00 18.21 85 VAL A O 1
ATOM 1382 N N . GLY A 1 86 ? 6.855 18.700 12.321 1.00 20.95 86 GLY A N 1
ATOM 1383 C CA . GLY A 1 86 ? 7.822 18.265 11.327 1.00 23.21 86 GLY A CA 1
ATOM 1384 C C . GLY A 1 86 ? 8.220 16.806 11.451 1.00 20.95 86 GLY A C 1
ATOM 1385 O O . GLY A 1 86 ? 7.799 16.072 12.341 1.00 20.18 86 GLY A O 1
ATOM 1389 N N . ASP A 1 87 ? 9.058 16.382 10.506 1.00 21.81 87 ASP A N 1
ATOM 1390 C CA . ASP A 1 87 ? 9.614 15.046 10.506 1.00 19.40 87 ASP A CA 1
ATOM 1391 C C . ASP A 1 87 ? 10.705 14.949 11.566 1.00 13.44 87 ASP A C 1
ATOM 1392 O O . ASP A 1 87 ? 11.358 15.950 11.882 1.00 15.11 87 ASP A O 1
ATOM 1401 N N . PRO A 1 88 ? 10.950 13.754 12.094 1.00 14.17 88 PRO A N 1
ATOM 1402 C CA . PRO A 1 88 ? 12.091 13.572 12.995 1.00 14.92 88 PRO A CA 1
ATOM 1403 C C . PRO A 1 88 ? 13.386 13.642 12.214 1.00 14.23 88 PRO A C 1
ATOM 1404 O O . PRO A 1 88 ? 13.409 13.493 10.990 1.00 15.84 88 PRO A O 1
ATOM 1415 N N . TYR A 1 89 ? 14.475 13.854 12.937 1.00 12.99 89 TYR A N 1
ATOM 1416 C CA . TYR A 1 89 ? 15.788 14.075 12.345 1.00 11.94 89 TYR A CA 1
ATOM 1417 C C . TYR A 1 89 ? 16.814 13.786 13.430 1.00 12.41 89 TYR A C 1
ATOM 1418 O O . TYR A 1 89 ? 16.467 13.319 14.521 1.00 13.25 89 TYR A O 1
ATOM 1436 N N . PHE A 1 90 ? 18.080 14.036 13.139 1.00 12.77 90 PHE A N 1
ATOM 1437 C CA . PHE A 1 90 ? 19.151 13.759 14.081 1.00 12.11 90 PHE A CA 1
ATOM 1438 C C . PHE A 1 90 ? 19.787 15.046 14.605 1.00 11.95 90 PHE A C 1
ATOM 1439 O O . PHE A 1 90 ? 19.797 16.089 13.936 1.00 12.15 90 PHE A O 1
ATOM 1456 N N . LYS A 1 91 ? 20.313 14.966 15.829 1.00 11.41 91 LYS A N 1
ATOM 1457 C CA . LYS A 1 91 ? 20.982 16.095 16.462 1.00 11.66 91 LYS A CA 1
ATOM 1458 C C . LYS A 1 91 ? 22.300 15.683 17.087 1.00 10.32 91 LYS A C 1
ATOM 1459 O O . LYS A 1 91 ? 22.517 14.529 17.457 1.00 11.09 91 LYS A O 1
ATOM 1478 N N . ILE A 1 92 ? 23.188 16.665 17.179 1.00 11.08 92 ILE A N 1
ATOM 1479 C CA . ILE A 1 92 ? 24.389 16.612 17.994 1.00 11.99 92 ILE A CA 1
ATOM 1480 C C . ILE A 1 92 ? 24.303 17.760 18.985 1.00 11.79 92 ILE A C 1
ATOM 1481 O O . ILE A 1 92 ? 23.998 18.900 18.597 1.00 11.87 92 ILE A O 1
ATOM 1497 N N . ARG A 1 93 ? 24.603 17.468 20.256 1.00 9.74 93 ARG A N 1
ATOM 1498 C CA . ARG A 1 93 ? 24.644 18.482 21.309 1.00 10.20 93 ARG A CA 1
ATOM 1499 C C . ARG A 1 93 ? 26.020 18.467 21.950 1.00 9.83 93 ARG A C 1
ATOM 1500 O O . ARG A 1 93 ? 26.434 17.465 22.531 1.00 9.96 93 ARG A O 1
ATOM 1521 N N . PHE A 1 94 ? 26.720 19.598 21.853 1.00 10.67 94 PHE A N 1
ATOM 1522 C CA . PHE A 1 94 ? 28.087 19.748 22.317 1.00 10.78 94 PHE A CA 1
ATOM 1523 C C . PHE A 1 94 ? 28.154 20.895 23.320 1.00 11.18 94 PHE A C 1
ATOM 1524 O O . PHE A 1 94 ? 27.319 21.792 23.313 1.00 12.73 94 PHE A O 1
ATOM 1541 N N . SER A 1 95 ? 29.163 20.853 24.183 1.00 10.20 95 SER A N 1
ATOM 1542 C CA . SER A 1 95 ? 29.450 21.920 25.129 1.00 10.58 95 SER A CA 1
ATOM 1543 C C . SER A 1 95 ? 30.965 22.069 25.195 1.00 11.33 95 SER A C 1
ATOM 1544 O O . SER A 1 95 ? 31.668 21.084 25.485 1.00 11.59 95 SER A O 1
ATOM 1552 N N . PRO A 1 96 ? 31.491 23.267 24.933 1.00 11.57 96 PRO A N 1
ATOM 1553 C CA . PRO A 1 96 ? 32.944 23.468 24.963 1.00 12.25 96 PRO A CA 1
ATOM 1554 C C . PRO A 1 96 ? 33.405 23.753 26.377 1.00 12.43 96 PRO A C 1
ATOM 1555 O O . PRO A 1 96 ? 32.840 24.593 27.080 1.00 14.01 96 PRO A O 1
ATOM 1566 N N . ILE A 1 97 ? 34.482 23.102 26.790 1.00 11.64 97 ILE A N 1
ATOM 1567 C CA . ILE A 1 97 ? 35.073 23.380 28.091 1.00 13.47 97 ILE A CA 1
ATOM 1568 C C . ILE A 1 97 ? 36.196 24.407 28.024 1.00 12.53 97 ILE A C 1
ATOM 1569 O O . ILE A 1 97 ? 36.523 25.010 29.054 1.00 14.05 97 ILE A O 1
ATOM 1585 N N . ASN A 1 98 ? 36.780 24.632 26.856 1.00 15.27 98 ASN A N 1
ATOM 1586 C CA . ASN A 1 98 ? 37.790 25.661 26.661 1.00 12.80 98 ASN A CA 1
ATOM 1587 C C . ASN A 1 98 ? 37.194 26.776 25.827 1.00 16.03 98 ASN A C 1
ATOM 1588 O O . ASN A 1 98 ? 36.238 26.582 25.070 1.00 17.39 98 ASN A O 1
ATOM 1599 N N . ILE A 1 99 ? 37.783 27.963 25.955 1.00 16.49 99 ILE A N 1
ATOM 1600 C CA . ILE A 1 99 ? 37.442 29.068 25.072 1.00 18.53 99 ILE A CA 1
ATOM 1601 C C . ILE A 1 99 ? 38.365 29.044 23.863 1.00 15.03 99 ILE A C 1
ATOM 1602 O O . ILE A 1 99 ? 39.312 28.251 23.815 1.00 20.91 99 ILE A O 1
ATOM 1618 N N . GLY A 1 100 ? 38.068 29.877 22.878 1.00 14.84 100 GLY A N 1
ATOM 1619 C CA . GLY A 1 100 ? 38.811 29.896 21.641 1.00 14.97 100 GLY A CA 1
ATOM 1620 C C . GLY A 1 100 ? 38.064 29.212 20.516 1.00 16.43 100 GLY A C 1
ATOM 1621 O O . GLY A 1 100 ? 36.843 29.051 20.540 1.00 23.08 100 GLY A O 1
ATOM 1625 N N . SER A 1 101 ? 38.822 28.789 19.515 1.00 22.37 101 SER A N 1
ATOM 1626 C CA . SER A 1 101 ? 38.228 28.188 18.331 1.00 19.99 101 SER A CA 1
ATOM 1627 C C . SER A 1 101 ? 38.090 26.677 18.473 1.00 21.60 101 SER A C 1
ATOM 1628 O O . SER A 1 101 ? 38.908 26.012 19.105 1.00 20.87 101 SER A O 1
ATOM 1636 N N . TYR A 1 102 ? 37.033 26.144 17.862 1.00 18.60 102 TYR A N 1
ATOM 1637 C CA . TYR A 1 102 ? 36.844 24.712 17.701 1.00 17.38 102 TYR A CA 1
ATOM 1638 C C . TYR A 1 102 ? 36.573 24.441 16.229 1.00 19.76 102 TYR A C 1
ATOM 1639 O O . TYR A 1 102 ? 35.885 25.226 15.569 1.00 26.08 102 TYR A O 1
ATOM 1657 N N . LYS A 1 103 ? 37.096 23.330 15.724 1.00 18.16 103 LYS A N 1
ATOM 1658 C CA . LYS A 1 103 ? 36.730 22.803 14.419 1.00 16.97 103 LYS A CA 1
ATOM 1659 C C . LYS A 1 103 ? 35.911 21.538 14.635 1.00 16.76 103 LYS A C 1
ATOM 1660 O O . LYS A 1 103 ? 36.175 20.778 15.570 1.00 20.21 103 LYS A O 1
ATOM 1664 N N . PHE A 1 104 ? 34.909 21.326 13.789 1.00 16.24 104 PHE A N 1
ATOM 1665 C CA . PHE A 1 104 ? 34.116 20.106 13.887 1.00 13.76 104 PHE A CA 1
ATOM 1666 C C . PHE A 1 104 ? 33.567 19.686 12.528 1.00 13.81 104 PHE A C 1
ATOM 1667 O O . PHE A 1 104 ? 33.417 20.488 11.602 1.00 16.75 104 PHE A O 1
ATOM 1684 N N . PHE A 1 105 ? 33.274 18.393 12.426 1.00 15.76 105 PHE A N 1
ATOM 1685 C CA . PHE A 1 105 ? 32.584 17.846 11.267 1.00 14.00 105 PHE A CA 1
ATOM 1686 C C . PHE A 1 105 ? 31.667 16.730 11.762 1.00 14.66 105 PHE A C 1
ATOM 1687 O O . PHE A 1 105 ? 31.797 16.227 12.895 1.00 15.95 105 PHE A O 1
ATOM 1704 N N . ILE A 1 106 ? 30.714 16.371 10.875 1.00 16.04 106 ILE A N 1
ATOM 1705 C CA . ILE A 1 106 ? 29.725 15.332 11.123 1.00 14.14 106 ILE A CA 1
ATOM 1706 C C . ILE A 1 106 ? 30.099 14.114 10.297 1.00 14.33 106 ILE A C 1
ATOM 1707 O O . ILE A 1 106 ? 30.408 14.227 9.099 1.00 17.20 106 ILE A O 1
ATOM 1723 N N . LYS A 1 107 ? 30.026 12.940 10.904 1.00 15.21 107 LYS A N 1
ATOM 1724 C CA . LYS A 1 107 ? 30.203 11.680 10.188 1.00 16.89 107 LYS A CA 1
ATOM 1725 C C . LYS A 1 107 ? 28.972 10.796 10.422 1.00 14.96 107 LYS A C 1
ATOM 1726 O O . LYS A 1 107 ? 28.394 10.775 11.540 1.00 16.16 107 LYS A O 1
ATOM 1745 N N . VAL A 1 108 ? 28.551 10.071 9.373 1.00 16.41 108 VAL A N 1
ATOM 1746 C CA . VAL A 1 108 ? 27.427 9.149 9.467 1.00 14.33 108 VAL A CA 1
ATOM 1747 C C . VAL A 1 108 ? 27.796 7.846 8.789 1.00 15.31 108 VAL A C 1
ATOM 1748 O O . VAL A 1 108 ? 28.330 7.853 7.680 1.00 17.31 108 VAL A O 1
ATOM 1761 N N . LYS A 1 109 ? 27.486 6.741 9.444 1.00 16.03 109 LYS A N 1
ATOM 1762 C CA . LYS A 1 109 ? 27.651 5.400 8.894 1.00 17.74 109 LYS A CA 1
ATOM 1763 C C . LYS A 1 109 ? 26.357 4.631 9.137 1.00 16.95 109 LYS A C 1
ATOM 1764 O O . LYS A 1 109 ? 25.826 4.643 10.253 1.00 18.20 109 LYS A O 1
ATOM 1783 N N . ASP A 1 110 ? 25.844 3.956 8.107 1.00 18.58 110 ASP A N 1
ATOM 1784 C CA . ASP A 1 110 ? 24.656 3.116 8.256 1.00 15.53 110 ASP A CA 1
ATOM 1785 C C . ASP A 1 110 ? 25.020 1.637 8.158 1.00 18.09 110 ASP A C 1
ATOM 1786 O O . ASP A 1 110 ? 26.191 1.257 8.163 1.00 24.86 110 ASP A O 1
ATOM 1795 N N . LYS A 1 111 ? 23.988 0.795 8.170 1.00 19.63 111 LYS A N 1
ATOM 1796 C CA . LYS A 1 111 ? 24.215 -0.643 8.298 1.00 19.50 111 LYS A CA 1
ATOM 1797 C C . LYS A 1 111 ? 24.914 -1.238 7.089 1.00 26.29 111 LYS A C 1
ATOM 1798 O O . LYS A 1 111 ? 25.500 -2.323 7.205 1.00 30.60 111 LYS A O 1
ATOM 1817 N N . THR A 1 112 ? 24.905 -0.536 5.955 1.00 20.78 112 THR A N 1
ATOM 1818 C CA . THR A 1 112 ? 25.609 -1.031 4.775 1.00 19.36 112 THR A CA 1
ATOM 1819 C C . THR A 1 112 ? 27.113 -0.891 4.908 1.00 31.16 112 THR A C 1
ATOM 1820 O O . THR A 1 112 ? 27.841 -1.482 4.106 1.00 29.18 112 THR A O 1
ATOM 1831 N N . GLY A 1 113 ? 27.596 -0.096 5.873 1.00 31.06 113 GLY A N 1
ATOM 1832 C CA . GLY A 1 113 ? 29.012 0.164 6.002 1.00 34.57 113 GLY A CA 1
ATOM 1833 C C . GLY A 1 113 ? 29.456 1.423 5.305 1.00 24.96 113 GLY A C 1
ATOM 1834 O O . GLY A 1 113 ? 30.534 1.931 5.614 1.00 41.80 113 GLY A O 1
ATOM 1838 N N . ARG A 1 114 ? 28.634 1.962 4.410 1.00 22.77 114 ARG A N 1
ATOM 1839 C CA . ARG A 1 114 ? 28.929 3.246 3.791 1.00 24.61 114 ARG A CA 1
ATOM 1840 C C . ARG A 1 114 ? 28.997 4.363 4.837 1.00 21.99 114 ARG A C 1
ATOM 1841 O O . ARG A 1 114 ? 28.213 4.407 5.804 1.00 21.61 114 ARG A O 1
ATOM 1862 N N . GLU A 1 115 ? 29.935 5.286 4.620 1.00 23.73 115 GLU A N 1
ATOM 1863 C CA . GLU A 1 115 ? 30.104 6.443 5.479 1.00 25.55 115 GLU A CA 1
ATOM 1864 C C . GLU A 1 115 ? 30.073 7.718 4.645 1.00 26.91 115 GLU A C 1
ATOM 1865 O O . GLU A 1 115 ? 30.673 7.806 3.561 1.00 28.80 115 GLU A O 1
ATOM 1877 N N . VAL A 1 116 ? 29.384 8.720 5.179 1.00 20.35 116 VAL A N 1
ATOM 1878 C CA . VAL A 1 116 ? 29.379 10.054 4.604 1.00 17.68 116 VAL A CA 1
ATOM 1879 C C . VAL A 1 116 ? 29.826 11.057 5.665 1.00 20.17 116 VAL A C 1
ATOM 1880 O O . VAL A 1 116 ? 29.795 10.779 6.877 1.00 19.18 116 VAL A O 1
ATOM 1893 N N . SER A 1 117 ? 30.265 12.233 5.198 1.00 20.06 117 SER A N 1
ATOM 1894 C CA . SER A 1 117 ? 30.744 13.235 6.136 1.00 20.89 117 SER A CA 1
ATOM 1895 C C . SER A 1 117 ? 30.482 14.638 5.621 1.00 22.69 117 SER A C 1
ATOM 1896 O O . SER A 1 117 ? 30.288 14.866 4.421 1.00 22.43 117 SER A O 1
ATOM 1904 N N . SER A 1 118 ? 30.471 15.575 6.556 1.00 19.22 118 SER A N 1
ATOM 1905 C CA . SER A 1 118 ? 30.335 16.977 6.220 1.00 21.84 118 SER A CA 1
ATOM 1906 C C . SER A 1 118 ? 31.703 17.637 6.056 1.00 19.81 118 SER A C 1
ATOM 1907 O O . SER A 1 118 ? 32.751 17.095 6.408 1.00 21.03 118 SER A O 1
ATOM 1915 N N . ASP A 1 119 ? 31.657 18.828 5.461 1.00 22.70 119 ASP A N 1
ATOM 1916 C CA . ASP A 1 119 ? 32.714 19.831 5.493 1.00 30.13 119 ASP A CA 1
ATOM 1917 C C . ASP A 1 119 ? 33.087 20.121 6.946 1.00 21.39 119 ASP A C 1
ATOM 1918 O O . ASP A 1 119 ? 32.325 19.852 7.889 1.00 19.38 119 ASP A O 1
ATOM 1927 N N . LYS A 1 120 ? 34.289 20.666 7.119 1.00 21.50 120 LYS A N 1
ATOM 1928 C CA . LYS A 1 120 ? 34.748 21.103 8.430 1.00 24.92 120 LYS A CA 1
ATOM 1929 C C . LYS A 1 120 ? 34.213 22.505 8.695 1.00 21.23 120 LYS A C 1
ATOM 1930 O O . LYS A 1 120 ? 34.242 23.383 7.819 1.00 25.77 120 LYS A O 1
ATOM 1949 N N . TYR A 1 121 ? 33.742 22.715 9.918 1.00 18.03 121 TYR A N 1
ATOM 1950 C CA . TYR A 1 121 ? 33.168 23.978 10.335 1.00 18.45 121 TYR A CA 1
ATOM 1951 C C . TYR A 1 121 ? 33.952 24.500 11.542 1.00 25.65 121 TYR A C 1
ATOM 1952 O O . TYR A 1 121 ? 34.617 23.738 12.277 1.00 26.76 121 TYR A O 1
ATOM 1970 N N . THR A 1 122 ? 33.911 25.829 11.712 1.00 19.82 122 THR A N 1
ATOM 1971 C CA . THR A 1 122 ? 34.618 26.506 12.791 1.00 23.09 122 THR A CA 1
ATOM 1972 C C . THR A 1 122 ? 33.617 27.305 13.599 1.00 25.57 122 THR A C 1
ATOM 1973 O O . THR A 1 122 ? 32.787 28.033 13.043 1.00 33.77 122 THR A O 1
ATOM 1984 N N . ILE A 1 123 ? 33.729 27.176 14.915 1.00 21.78 123 ILE A N 1
ATOM 1985 C CA . ILE A 1 123 ? 32.972 27.965 15.869 1.00 20.15 123 ILE A CA 1
ATOM 1986 C C . ILE A 1 123 ? 33.950 28.598 16.852 1.00 18.40 123 ILE A C 1
ATOM 1987 O O . ILE A 1 123 ? 35.106 28.127 17.021 1.00 21.90 123 ILE A O 1
ATOM 2003 N N A TYR A 1 124 ? 33.492 29.710 17.468 0.49 16.40 124 TYR A N 1
ATOM 2004 N N B TYR A 1 124 ? 33.466 29.675 17.519 0.51 15.29 124 TYR A N 1
ATOM 2005 C CA A TYR A 1 124 ? 34.302 30.418 18.438 0.49 16.44 124 TYR A CA 1
ATOM 2006 C CA B TYR A 1 124 ? 34.287 30.439 18.441 0.51 16.34 124 TYR A CA 1
ATOM 2007 C C A TYR A 1 124 ? 33.602 30.497 19.778 0.49 16.04 124 TYR A C 1
ATOM 2008 C C B TYR A 1 124 ? 33.609 30.543 19.783 0.51 15.45 124 TYR A C 1
ATOM 2009 O O A TYR A 1 124 ? 32.405 30.784 19.845 0.49 23.62 124 TYR A O 1
ATOM 2010 O O B TYR A 1 124 ? 32.430 30.882 19.850 0.51 24.93 124 TYR A O 1
ATOM 2045 N N . VAL A 1 125 ? 34.370 30.278 20.839 1.00 14.23 125 VAL A N 1
ATOM 2046 C CA . VAL A 1 125 ? 33.840 30.196 22.191 1.00 12.23 125 VAL A CA 1
ATOM 2047 C C . VAL A 1 125 ? 34.471 31.307 23.009 1.00 13.19 125 VAL A C 1
ATOM 2048 O O . VAL A 1 125 ? 35.699 31.426 23.055 1.00 15.58 125 VAL A O 1
ATOM 2062 N N . LYS A 1 126 ? 33.633 32.089 23.661 1.00 13.78 126 LYS A N 1
ATOM 2063 C CA . LYS A 1 126 ? 34.065 33.152 24.560 1.00 13.31 126 LYS A CA 1
ATOM 2064 C C . LYS A 1 126 ? 33.812 32.744 26.007 1.00 12.00 126 LYS A C 1
ATOM 2065 O O . LYS A 1 126 ? 33.049 31.815 26.293 1.00 12.13 126 LYS A O 1
ATOM 2084 N N . GLU A 1 127 ? 34.459 33.438 26.928 1.00 13.47 127 GLU A N 1
ATOM 2085 C CA . GLU A 1 127 ? 34.269 33.167 28.344 1.00 12.09 127 GLU A CA 1
ATOM 2086 C C . GLU A 1 127 ? 32.822 33.420 28.757 1.00 11.94 127 GLU A C 1
ATOM 2087 O O . GLU A 1 127 ? 32.113 34.248 28.177 1.00 13.49 127 GLU A O 1
ATOM 2099 N N . SER A 1 128 ? 32.374 32.678 29.771 1.00 12.50 128 SER A N 1
ATOM 2100 C CA . SER A 1 128 ? 31.034 32.829 30.310 1.00 11.70 128 SER A CA 1
ATOM 2101 C C . SER A 1 128 ? 31.086 32.782 31.824 1.00 11.24 128 SER A C 1
ATOM 2102 O O . SER A 1 128 ? 32.137 32.582 32.429 1.00 11.60 128 SER A O 1
ATOM 2110 N N . GLU A 1 129 ? 29.916 32.926 32.422 1.00 10.53 129 GLU A N 1
ATOM 2111 C CA . GLU A 1 129 ? 29.757 32.840 33.865 1.00 12.50 129 GLU A CA 1
ATOM 2112 C C . GLU A 1 129 ? 29.605 31.412 34.384 1.00 11.93 129 GLU A C 1
ATOM 2113 O O . GLU A 1 129 ? 29.564 31.208 35.603 1.00 12.58 129 GLU A O 1
ATOM 2125 N N . LYS A 1 130 ? 29.476 30.417 33.517 1.00 11.03 130 LYS A N 1
ATOM 2126 C CA . LYS A 1 130 ? 29.103 29.096 33.992 1.00 10.90 130 LYS A CA 1
ATOM 2127 C C . LYS A 1 130 ? 30.277 28.467 34.729 1.00 10.06 130 LYS A C 1
ATOM 2128 O O . LYS A 1 130 ? 31.411 28.515 34.244 1.00 11.64 130 LYS A O 1
ATOM 2147 N N . PRO A 1 131 ? 30.039 27.821 35.874 1.00 10.36 131 PRO A N 1
ATOM 2148 C CA . PRO A 1 131 ? 31.138 27.250 36.662 1.00 10.36 131 PRO A CA 1
ATOM 2149 C C . PRO A 1 131 ? 31.641 25.907 36.144 1.00 10.17 131 PRO A C 1
ATOM 2150 O O . PRO A 1 131 ? 32.724 25.465 36.561 1.00 11.70 131 PRO A O 1
ATOM 2161 N N . GLY A 1 132 ? 30.925 25.262 35.239 1.00 9.63 132 GLY A N 1
ATOM 2162 C CA . GLY A 1 132 ? 31.338 23.991 34.664 1.00 10.02 132 GLY A CA 1
ATOM 2163 C C . GLY A 1 132 ? 30.578 22.796 35.208 1.00 9.82 132 GLY A C 1
ATOM 2164 O O . GLY A 1 132 ? 29.497 22.921 35.788 1.00 10.44 132 GLY A O 1
ATOM 2168 N N . TYR A 1 133 ? 31.156 21.608 34.988 1.00 9.23 133 TYR A N 1
ATOM 2169 C CA . TYR A 1 133 ? 30.570 20.345 35.422 1.00 8.92 133 TYR A CA 1
ATOM 2170 C C . TYR A 1 133 ? 30.868 20.080 36.886 1.00 9.55 133 TYR A C 1
ATOM 2171 O O . TYR A 1 133 ? 31.820 20.616 37.464 1.00 9.76 133 TYR A O 1
ATOM 2189 N N . ILE A 1 134 ? 30.043 19.233 37.491 1.00 9.19 134 ILE A N 1
ATOM 2190 C CA . ILE A 1 134 ? 30.202 18.888 38.898 1.00 8.63 134 ILE A CA 1
ATOM 2191 C C . ILE A 1 134 ? 31.077 17.647 39.025 1.00 9.47 134 ILE A C 1
ATOM 2192 O O . ILE A 1 134 ? 30.886 16.650 38.308 1.00 10.06 134 ILE A O 1
ATOM 2208 N N . ARG A 1 135 ? 32.049 17.730 39.930 1.00 9.97 135 ARG A N 1
ATOM 2209 C CA . ARG A 1 135 ? 33.098 16.744 40.162 1.00 10.52 135 ARG A CA 1
ATOM 2210 C C . ARG A 1 135 ? 33.216 16.497 41.657 1.00 10.75 135 ARG A C 1
ATOM 2211 O O . ARG A 1 135 ? 32.669 17.242 42.464 1.00 11.33 135 ARG A O 1
ATOM 2232 N N . VAL A 1 136 ? 33.952 15.461 42.039 1.00 10.80 136 VAL A N 1
ATOM 2233 C CA . VAL A 1 136 ? 34.310 15.282 43.439 1.00 10.96 136 VAL A CA 1
ATOM 2234 C C . VAL A 1 136 ? 35.414 16.286 43.767 1.00 11.76 136 VAL A C 1
ATOM 2235 O O . VAL A 1 136 ? 36.329 16.499 42.968 1.00 13.02 136 VAL A O 1
ATOM 2248 N N . SER A 1 137 ? 35.334 16.922 44.937 1.00 11.66 137 SER A N 1
ATOM 2249 C CA . SER A 1 137 ? 36.407 17.802 45.401 1.00 14.21 137 SER A CA 1
ATOM 2250 C C . SER A 1 137 ? 37.684 17.023 45.718 1.00 13.71 137 SER A C 1
ATOM 2251 O O . SER A 1 137 ? 37.671 16.046 46.476 1.00 15.18 137 SER A O 1
ATOM 2259 N N . GLU A 1 138 ? 38.803 17.506 45.172 1.00 15.32 138 GLU A N 1
ATOM 2260 C CA . GLU A 1 138 ? 40.120 16.998 45.548 1.00 17.07 138 GLU A CA 1
ATOM 2261 C C . GLU A 1 138 ? 40.573 17.531 46.900 1.00 24.39 138 GLU A C 1
ATOM 2262 O O . GLU A 1 138 ? 41.463 16.944 47.515 1.00 24.83 138 GLU A O 1
ATOM 2274 N N . LYS A 1 139 ? 39.970 18.615 47.389 1.00 15.33 139 LYS A N 1
ATOM 2275 C CA . LYS A 1 139 ? 40.386 19.181 48.666 1.00 14.55 139 LYS A CA 1
ATOM 2276 C C . LYS A 1 139 ? 39.738 18.473 49.848 1.00 15.85 139 LYS A C 1
ATOM 2277 O O . LYS A 1 139 ? 40.344 18.364 50.920 1.00 19.17 139 LYS A O 1
ATOM 2296 N N . ASN A 1 140 ? 38.488 18.046 49.701 1.00 15.36 140 ASN A N 1
ATOM 2297 C CA . ASN A 1 140 ? 37.784 17.319 50.750 1.00 16.24 140 ASN A CA 1
ATOM 2298 C C . ASN A 1 140 ? 36.847 16.335 50.065 1.00 15.00 140 ASN A C 1
ATOM 2299 O O . ASN A 1 140 ? 35.856 16.753 49.452 1.00 14.71 140 ASN A O 1
ATOM 2310 N N . TRP A 1 141 ? 37.157 15.037 50.178 1.00 16.29 141 TRP A N 1
ATOM 2311 C CA . TRP A 1 141 ? 36.400 13.993 49.474 1.00 14.31 141 TRP A CA 1
ATOM 2312 C C . TRP A 1 141 ? 34.962 13.891 49.939 1.00 16.35 141 TRP A C 1
ATOM 2313 O O . TRP A 1 141 ? 34.204 13.112 49.345 1.00 14.51 141 TRP A O 1
ATOM 2334 N N . ARG A 1 142 ? 34.576 14.612 50.990 1.00 13.36 142 ARG A N 1
ATOM 2335 C CA . ARG A 1 142 ? 33.191 14.582 51.385 1.00 12.91 142 ARG A CA 1
ATOM 2336 C C . ARG A 1 142 ? 32.307 15.402 50.467 1.00 13.23 142 ARG A C 1
ATOM 2337 O O . ARG A 1 142 ? 31.089 15.238 50.520 1.00 13.61 142 ARG A O 1
ATOM 2358 N N . TYR A 1 143 ? 32.872 16.245 49.617 1.00 11.63 143 TYR A N 1
ATOM 2359 C CA . TYR A 1 143 ? 32.100 17.285 48.960 1.00 11.60 143 TYR A CA 1
ATOM 2360 C C . TYR A 1 143 ? 32.354 17.286 47.454 1.00 11.47 143 TYR A C 1
ATOM 2361 O O . TYR A 1 143 ? 33.316 16.687 46.946 1.00 11.71 143 TYR A O 1
ATOM 2379 N N . PHE A 1 144 ? 31.411 17.937 46.744 1.00 10.53 144 PHE A N 1
ATOM 2380 C CA . PHE A 1 144 ? 31.465 18.177 45.310 1.00 10.60 144 PHE A CA 1
ATOM 2381 C C . PHE A 1 144 ? 31.920 19.604 45.018 1.00 10.39 144 PHE A C 1
ATOM 2382 O O . PHE A 1 144 ? 31.781 20.505 45.833 1.00 10.96 144 PHE A O 1
ATOM 2399 N N . LYS A 1 145 ? 32.474 19.782 43.836 1.00 10.72 145 LYS A N 1
ATOM 2400 C CA . LYS A 1 145 ? 32.851 21.080 43.325 1.00 10.42 145 LYS A CA 1
ATOM 2401 C C . LYS A 1 145 ? 32.418 21.182 41.871 1.00 11.28 145 LYS A C 1
ATOM 2402 O O . LYS A 1 145 ? 32.103 20.177 41.216 1.00 11.45 145 LYS A O 1
ATOM 2421 N N . PHE A 1 146 ? 32.383 22.416 41.374 1.00 10.03 146 PHE A N 1
ATOM 2422 C CA . PHE A 1 146 ? 32.313 22.669 39.952 1.00 10.34 146 PHE A CA 1
ATOM 2423 C C . PHE A 1 146 ? 33.742 22.711 39.409 1.00 11.35 146 PHE A C 1
ATOM 2424 O O . PHE A 1 146 ? 34.705 22.912 40.157 1.00 10.67 146 PHE A O 1
ATOM 2441 N N . ASP A 1 147 ? 33.868 22.604 38.081 1.00 10.97 147 ASP A N 1
ATOM 2442 C CA . ASP A 1 147 ? 35.186 22.606 37.440 1.00 10.52 147 ASP A CA 1
ATOM 2443 C C . ASP A 1 147 ? 35.962 23.884 37.789 1.00 11.42 147 ASP A C 1
ATOM 2444 O O . ASP A 1 147 ? 37.191 23.857 37.932 1.00 13.43 147 ASP A O 1
ATOM 2453 N N . ASN A 1 148 ? 35.275 25.005 37.993 1.00 11.04 148 ASN A N 1
ATOM 2454 C CA . ASN A 1 148 ? 35.956 26.267 38.310 1.00 11.75 148 ASN A CA 1
ATOM 2455 C C . ASN A 1 148 ? 36.459 26.333 39.732 1.00 12.40 148 ASN A C 1
ATOM 2456 O O . ASN A 1 148 ? 37.076 27.352 40.097 1.00 14.31 148 ASN A O 1
ATOM 2467 N N . GLY A 1 149 ? 36.193 25.303 40.542 1.00 11.55 149 GLY A N 1
ATOM 2468 C CA . GLY A 1 149 ? 36.714 25.241 41.881 1.00 12.62 149 GLY A CA 1
ATOM 2469 C C . GLY A 1 149 ? 35.715 25.609 42.956 1.00 12.41 149 GLY A C 1
ATOM 2470 O O . GLY A 1 149 ? 35.954 25.271 44.120 1.00 13.84 149 GLY A O 1
ATOM 2474 N N . ARG A 1 150 ? 34.592 26.253 42.620 1.00 10.67 150 ARG A N 1
ATOM 2475 C CA . ARG A 1 150 ? 33.623 26.600 43.654 1.00 11.09 150 ARG A CA 1
ATOM 2476 C C . ARG A 1 150 ? 32.869 25.350 44.096 1.00 10.90 150 ARG A C 1
ATOM 2477 O O . ARG A 1 150 ? 32.710 24.395 43.327 1.00 10.57 150 ARG A O 1
ATOM 2498 N N . GLN A 1 151 ? 32.408 25.343 45.343 1.00 11.23 151 GLN A N 1
ATOM 2499 C CA . GLN A 1 151 ? 31.725 24.155 45.844 1.00 11.15 151 GLN A CA 1
ATOM 2500 C C . GLN A 1 151 ? 30.332 23.990 45.214 1.00 11.40 151 GLN A C 1
ATOM 2501 O O . GLN A 1 151 ? 29.683 24.958 44.802 1.00 12.12 151 GLN A O 1
ATOM 2515 N N . PHE A 1 152 ? 29.873 22.734 45.138 1.00 11.15 152 PHE A N 1
ATOM 2516 C CA . PHE A 1 152 ? 28.473 22.406 44.853 1.00 9.22 152 PHE A CA 1
ATOM 2517 C C . PHE A 1 152 ? 27.956 21.654 46.075 1.00 11.31 152 PHE A C 1
ATOM 2518 O O . PHE A 1 152 ? 28.317 20.487 46.284 1.00 11.91 152 PHE A O 1
ATOM 2535 N N . LEU A 1 153 ? 27.127 22.324 46.869 1.00 10.96 153 LEU A N 1
ATOM 2536 C CA . LEU A 1 153 ? 26.452 21.708 48.000 1.00 12.72 153 LEU A CA 1
ATOM 2537 C C . LEU A 1 153 ? 25.017 21.473 47.565 1.00 10.63 153 LEU A C 1
ATOM 2538 O O . LEU A 1 153 ? 24.246 22.446 47.487 1.00 12.43 153 LEU A O 1
ATOM 2554 N N . PRO A 1 154 ? 24.602 20.249 47.265 1.00 10.65 154 PRO A N 1
ATOM 2555 C CA . PRO A 1 154 ? 23.216 20.061 46.794 1.00 10.54 154 PRO A CA 1
ATOM 2556 C C . PRO A 1 154 ? 22.214 20.331 47.907 1.00 9.98 154 PRO A C 1
ATOM 2557 O O . PRO A 1 154 ? 22.319 19.778 49.008 1.00 10.51 154 PRO A O 1
ATOM 2568 N N . ILE A 1 155 ? 21.266 21.216 47.617 1.00 9.81 155 ILE A N 1
ATOM 2569 C CA . ILE A 1 155 ? 20.156 21.577 48.495 1.00 10.18 155 ILE A CA 1
ATOM 2570 C C . ILE A 1 155 ? 18.918 21.446 47.634 1.00 9.83 155 ILE A C 1
ATOM 2571 O O . ILE A 1 155 ? 18.810 22.107 46.594 1.00 9.90 155 ILE A O 1
ATOM 2587 N N . GLY A 1 156 ? 18.027 20.548 48.009 1.00 8.99 156 GLY A N 1
ATOM 2588 C CA . GLY A 1 156 ? 16.811 20.400 47.240 1.00 9.56 156 GLY A CA 1
ATOM 2589 C C . GLY A 1 156 ? 16.038 19.199 47.719 1.00 9.27 156 GLY A C 1
ATOM 2590 O O . GLY A 1 156 ? 16.001 18.908 48.914 1.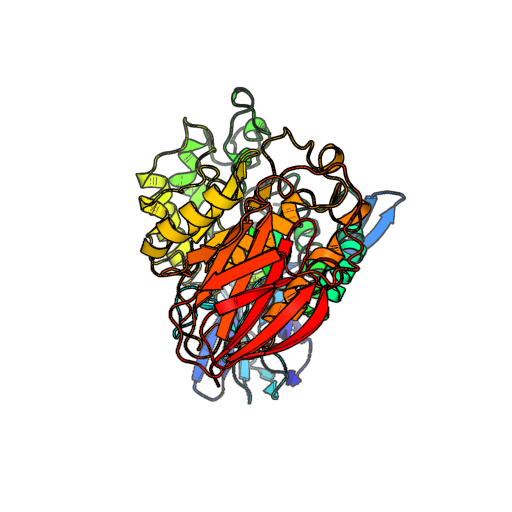00 10.10 156 GLY A O 1
ATOM 2594 N N . ALA A 1 157 ? 15.407 18.497 46.790 1.00 9.08 157 ALA A N 1
ATOM 2595 C CA . ALA A 1 157 ? 14.554 17.369 47.125 1.00 9.53 157 ALA A CA 1
ATOM 2596 C C . ALA A 1 157 ? 14.435 16.486 45.893 1.00 9.40 157 ALA A C 1
ATOM 2597 O O . ALA A 1 157 ? 14.778 16.871 44.775 1.00 10.03 157 ALA A O 1
ATOM 2604 N N . ASN A 1 158 ? 13.925 15.287 46.108 1.00 9.19 158 ASN A N 1
ATOM 2605 C CA . ASN A 1 158 ? 13.449 14.484 44.985 1.00 9.50 158 ASN A CA 1
ATOM 2606 C C . ASN A 1 158 ? 12.288 15.210 44.311 1.00 8.88 158 ASN A C 1
ATOM 2607 O O . ASN A 1 158 ? 11.417 15.742 44.983 1.00 9.48 158 ASN A O 1
ATOM 2618 N N . ILE A 1 159 ? 12.269 15.222 42.974 1.00 9.19 159 ILE A N 1
ATOM 2619 C CA . ILE A 1 159 ? 11.143 15.770 42.210 1.00 8.97 159 ILE A CA 1
ATOM 2620 C C . ILE A 1 159 ? 10.977 14.834 41.015 1.00 9.39 159 ILE A C 1
ATOM 2621 O O . ILE A 1 159 ? 11.214 15.208 39.856 1.00 8.90 159 ILE A O 1
ATOM 2637 N N . CYS A 1 160 ? 10.642 13.568 41.283 1.00 8.79 160 CYS A N 1
ATOM 2638 C CA . CYS A 1 160 ? 11.081 12.522 40.364 1.00 9.84 160 CYS A CA 1
ATOM 2639 C C . CYS A 1 160 ? 10.164 12.317 39.179 1.00 8.66 160 CYS A C 1
ATOM 2640 O O . CYS A 1 160 ? 10.622 11.799 38.150 1.00 8.79 160 CYS A O 1
ATOM 2648 N N . TRP A 1 161 ? 8.910 12.718 39.297 1.00 7.76 161 TRP A N 1
ATOM 2649 C CA . TRP A 1 161 ? 7.951 12.632 38.200 1.00 8.93 161 TRP A CA 1
ATOM 2650 C C . TRP A 1 161 ? 6.838 13.635 38.458 1.00 8.84 161 TRP A C 1
ATOM 2651 O O . TRP A 1 161 ? 6.670 14.124 39.583 1.00 10.12 161 TRP A O 1
ATOM 2672 N N . ALA A 1 162 ? 6.089 13.937 37.394 1.00 9.10 162 ALA A N 1
ATOM 2673 C CA . ALA A 1 162 ? 4.954 14.843 37.435 1.00 9.64 162 ALA A CA 1
ATOM 2674 C C . ALA A 1 162 ? 3.631 14.081 37.429 1.00 10.33 162 ALA A C 1
ATOM 2675 O O . ALA A 1 162 ? 3.585 12.864 37.252 1.00 10.39 162 ALA A O 1
ATOM 2682 N N . THR A 1 163 ? 2.545 14.826 37.633 1.00 10.51 163 THR A N 1
ATOM 2683 C CA . THR A 1 163 ? 1.202 14.317 37.376 1.00 10.86 163 THR A CA 1
ATOM 2684 C C . THR A 1 163 ? 1.012 14.222 35.863 1.00 10.08 163 THR A C 1
ATOM 2685 O O . THR A 1 163 ? 1.942 14.407 35.080 1.00 10.76 163 THR A O 1
ATOM 2696 N N . SER A 1 164 ? -0.229 13.971 35.426 1.00 10.22 164 SER A N 1
ATOM 2697 C CA . SER A 1 164 ? -0.518 14.013 34.002 1.00 10.57 164 SER A CA 1
ATOM 2698 C C . SER A 1 164 ? -0.217 15.380 33.395 1.00 10.67 164 SER A C 1
ATOM 2699 O O . SER A 1 164 ? -0.077 15.476 32.175 1.00 10.71 164 SER A O 1
ATOM 2707 N N . LYS A 1 165 ? -0.095 16.432 34.219 1.00 11.11 165 LYS A N 1
ATOM 2708 C CA . LYS A 1 165 ? 0.284 17.747 33.700 1.00 11.47 165 LYS A CA 1
ATOM 2709 C C . LYS A 1 165 ? 1.722 17.801 33.192 1.00 10.14 165 LYS A C 1
ATOM 2710 O O . LYS A 1 165 ? 2.067 18.744 32.475 1.00 11.62 165 LYS A O 1
ATOM 2729 N N . GLY A 1 166 ? 2.563 16.832 33.532 1.00 10.32 166 GLY A N 1
ATOM 2730 C CA . GLY A 1 166 ? 3.856 16.723 32.875 1.00 9.78 166 GLY A CA 1
ATOM 2731 C C . GLY A 1 166 ? 4.763 17.919 33.136 1.00 9.71 166 GLY A C 1
ATOM 2732 O O . GLY A 1 166 ? 4.964 18.352 34.282 1.00 9.90 166 GLY A O 1
ATOM 2736 N N . THR A 1 167 ? 5.335 18.452 32.056 1.00 9.46 167 THR A N 1
ATOM 2737 C CA . THR A 1 167 ? 6.263 19.569 32.190 1.00 10.30 167 THR A CA 1
ATOM 2738 C C . THR A 1 167 ? 5.619 20.764 32.878 1.00 10.53 167 THR A C 1
ATOM 2739 O O . THR A 1 167 ? 6.322 21.583 33.479 1.00 10.88 167 THR A O 1
ATOM 2750 N N . TYR A 1 168 ? 4.305 20.920 32.762 1.00 10.33 168 TYR A N 1
ATOM 2751 C CA . TYR A 1 168 ? 3.626 22.041 33.411 1.00 11.08 168 TYR A CA 1
ATOM 2752 C C . TYR A 1 168 ? 3.749 21.994 34.932 1.00 10.22 168 TYR A C 1
ATOM 2753 O O . TYR A 1 168 ? 3.669 23.042 35.587 1.00 12.28 168 TYR A O 1
ATOM 2771 N N . ASP A 1 169 ? 3.938 20.810 35.528 1.00 9.71 169 ASP A N 1
ATOM 2772 C CA . ASP A 1 169 ? 4.197 20.741 36.962 1.00 10.45 169 ASP A CA 1
ATOM 2773 C C . ASP A 1 169 ? 5.595 21.264 37.304 1.00 9.73 169 ASP A C 1
ATOM 2774 O O . ASP A 1 169 ? 5.779 21.922 38.335 1.00 10.57 169 ASP A O 1
ATOM 2783 N N . TYR A 1 170 ? 6.598 20.954 36.475 1.00 9.63 170 TYR A N 1
ATOM 2784 C CA . TYR A 1 170 ? 7.954 21.462 36.710 1.00 9.90 170 TYR A CA 1
ATOM 2785 C C . TYR A 1 170 ? 8.011 22.983 36.565 1.00 9.97 170 TYR A C 1
ATOM 2786 O O . TYR A 1 170 ? 8.781 23.642 37.274 1.00 9.67 170 TYR A O 1
ATOM 2804 N N . ASP A 1 171 ? 7.154 23.561 35.716 1.00 9.60 171 ASP A N 1
ATOM 2805 C CA . ASP A 1 171 ? 7.035 25.017 35.635 1.00 10.42 171 ASP A CA 1
ATOM 2806 C C . ASP A 1 171 ? 6.636 25.633 36.965 1.00 11.46 171 ASP A C 1
ATOM 2807 O O . ASP A 1 171 ? 6.960 26.798 37.210 1.00 13.30 171 ASP A O 1
ATOM 2816 N N . VAL A 1 172 ? 5.939 24.889 37.818 1.00 11.82 172 VAL A N 1
ATOM 2817 C CA . VAL A 1 172 ? 5.512 25.370 39.128 1.00 12.92 172 VAL A CA 1
ATOM 2818 C C . VAL A 1 172 ? 6.531 25.033 40.208 1.00 12.41 172 VAL A C 1
ATOM 2819 O O . VAL A 1 172 ? 6.953 25.896 40.989 1.00 12.51 172 VAL A O 1
ATOM 2832 N N . TRP A 1 173 ? 6.945 23.769 40.277 1.00 10.93 173 TRP A N 1
ATOM 2833 C CA . TRP A 1 173 ? 7.801 23.320 41.370 1.00 10.60 173 TRP A CA 1
ATOM 2834 C C . TRP A 1 173 ? 9.201 23.920 41.283 1.00 11.40 173 TRP A C 1
ATOM 2835 O O . TRP A 1 173 ? 9.774 24.324 42.308 1.00 11.65 173 TRP A O 1
ATOM 2856 N N . LEU A 1 174 ? 9.798 23.932 40.091 1.00 9.88 174 LEU A N 1
ATOM 2857 C CA . LEU A 1 174 ? 11.208 24.315 40.022 1.00 10.42 174 LEU A CA 1
ATOM 2858 C C . LEU A 1 174 ? 11.456 25.768 40.395 1.00 11.54 174 LEU A C 1
ATOM 2859 O O . LEU A 1 174 ? 12.406 26.026 41.153 1.00 10.91 174 LEU A O 1
ATOM 2875 N N . PRO A 1 175 ? 10.690 26.751 39.902 1.00 10.78 175 PRO A N 1
ATOM 2876 C CA . PRO A 1 175 ? 10.960 28.132 40.316 1.00 12.29 175 PRO A CA 1
ATOM 2877 C C . PRO A 1 175 ? 10.818 28.330 41.812 1.00 12.22 175 PRO A C 1
ATOM 2878 O O . PRO A 1 175 ? 11.616 29.063 42.414 1.00 13.36 175 PRO A O 1
ATOM 2889 N N . LYS A 1 176 ? 9.838 27.677 42.444 1.00 11.02 176 LYS A N 1
ATOM 2890 C CA . LYS A 1 176 ? 9.684 27.788 43.888 1.00 13.84 176 LYS A CA 1
ATOM 2891 C C . LYS A 1 176 ? 10.900 27.225 44.599 1.00 11.60 176 LYS A C 1
ATOM 2892 O O . LYS A 1 176 ? 11.400 27.810 45.570 1.00 12.70 176 LYS A O 1
ATOM 2911 N N . CYS A 1 177 ? 11.394 26.083 44.136 1.00 11.17 177 CYS A N 1
ATOM 2912 C CA . CYS A 1 177 ? 12.573 25.496 44.745 1.00 12.43 177 CYS A CA 1
ATOM 2913 C C . CYS A 1 177 ? 13.766 26.414 44.608 1.00 10.53 177 CYS A C 1
ATOM 2914 O O . CYS A 1 177 ? 14.466 26.681 45.589 1.00 12.46 177 CYS A O 1
ATOM 2922 N N . ALA A 1 178 ? 13.978 26.948 43.416 1.00 10.92 178 ALA A N 1
ATOM 2923 C CA . ALA A 1 178 ? 15.169 27.735 43.123 1.00 12.80 178 ALA A CA 1
ATOM 2924 C C . ALA A 1 178 ? 15.167 29.071 43.843 1.00 13.17 178 ALA A C 1
ATOM 2925 O O . ALA A 1 178 ? 16.230 29.558 44.258 1.00 15.68 178 ALA A O 1
ATOM 2932 N N . GLU A 1 179 ? 13.998 29.679 44.008 1.00 11.70 179 GLU A N 1
ATOM 2933 C CA . GLU A 1 179 ? 13.930 30.943 44.731 1.00 15.18 179 GLU A CA 1
ATOM 2934 C C . GLU A 1 179 ? 14.123 30.761 46.226 1.00 14.07 179 GLU A C 1
ATOM 2935 O O . GLU A 1 179 ? 14.376 31.758 46.918 1.00 17.64 179 GLU A O 1
ATOM 2947 N N . ASN A 1 180 ? 14.077 29.527 46.727 1.00 12.34 180 ASN A N 1
ATOM 2948 C CA . ASN A 1 180 ? 14.269 29.216 48.132 1.00 12.78 180 ASN A CA 1
ATOM 2949 C C . ASN A 1 180 ? 15.555 28.442 48.379 1.00 12.37 180 ASN A C 1
ATOM 2950 O O . ASN A 1 180 ? 15.607 27.586 49.262 1.00 14.83 180 ASN A O 1
ATOM 2961 N N . GLY A 1 181 ? 16.595 28.742 47.611 1.00 13.33 181 GLY A N 1
ATOM 2962 C CA . GLY A 1 181 ? 17.909 28.176 47.852 1.00 14.46 181 GLY A CA 1
ATOM 2963 C C . GLY A 1 181 ? 18.155 26.807 47.240 1.00 12.71 181 GLY A C 1
ATOM 2964 O O . GLY A 1 181 ? 19.228 26.242 47.467 1.00 14.77 181 GLY A O 1
ATOM 2968 N N . GLY A 1 182 ? 17.195 26.248 46.511 1.00 10.93 182 GLY A N 1
ATOM 2969 C CA . GLY A 1 182 ? 17.356 24.919 45.939 1.00 13.08 182 GLY A CA 1
ATOM 2970 C C . GLY A 1 182 ? 18.172 24.936 44.666 1.00 10.52 182 GLY A C 1
ATOM 2971 O O . GLY A 1 182 ? 17.948 25.754 43.767 1.00 13.39 182 GLY A O 1
ATOM 2975 N N . ASN A 1 183 ? 19.110 24.032 44.582 1.00 9.49 183 ASN A N 1
ATOM 2976 C CA . ASN A 1 183 ? 19.932 23.868 43.395 1.00 8.75 183 ASN A CA 1
ATOM 2977 C C . ASN A 1 183 ? 19.986 22.418 42.917 1.00 8.87 183 ASN A C 1
ATOM 2978 O O . ASN A 1 183 ? 20.857 22.090 42.097 1.00 9.99 183 ASN A O 1
ATOM 2989 N N . TYR A 1 184 ? 19.115 21.538 43.419 1.00 9.25 184 TYR A N 1
ATOM 2990 C CA . TYR A 1 184 ? 19.255 20.108 43.169 1.00 9.29 184 TYR A CA 1
ATOM 2991 C C . TYR A 1 184 ? 17.874 19.485 43.076 1.00 9.12 184 TYR A C 1
ATOM 2992 O O . TYR A 1 184 ? 16.971 19.810 43.857 1.00 9.40 184 TYR A O 1
ATOM 3010 N N . PHE A 1 185 ? 17.708 18.556 42.148 1.00 8.34 185 PHE A N 1
ATOM 3011 C CA . PHE A 1 185 ? 16.601 17.604 42.214 1.00 7.60 185 PHE A CA 1
ATOM 3012 C C . PHE A 1 185 ? 17.000 16.345 41.461 1.00 8.14 185 PHE A C 1
ATOM 3013 O O . PHE A 1 185 ? 18.074 16.259 40.851 1.00 9.05 185 PHE A O 1
ATOM 3030 N N . ARG A 1 186 ? 16.143 15.336 41.572 1.00 8.40 186 ARG A N 1
ATOM 3031 C CA . ARG A 1 186 ? 16.364 14.019 40.994 1.00 8.44 186 ARG A CA 1
ATOM 3032 C C . ARG A 1 186 ? 15.129 13.650 40.190 1.00 8.74 186 ARG A C 1
ATOM 3033 O O . ARG A 1 186 ? 14.011 13.902 40.640 1.00 9.17 186 ARG A O 1
ATOM 3054 N N . VAL A 1 187 ? 15.315 13.079 39.007 1.00 8.60 187 VAL A N 1
ATOM 3055 C CA . VAL A 1 187 ? 14.239 12.623 38.129 1.00 7.93 187 VAL A CA 1
ATOM 3056 C C . VAL A 1 187 ? 14.453 11.164 37.770 1.00 8.42 187 VAL A C 1
ATOM 3057 O O . VAL A 1 187 ? 15.574 10.665 37.725 1.00 9.27 187 VAL A O 1
ATOM 3070 N N . TRP A 1 188 ? 13.360 10.502 37.459 1.00 7.78 188 TRP A N 1
ATOM 3071 C CA . TRP A 1 188 ? 13.349 9.098 37.051 1.00 7.90 188 TRP A CA 1
ATOM 3072 C C . TRP A 1 188 ? 13.101 8.925 35.557 1.00 8.26 188 TRP A C 1
ATOM 3073 O O . TRP A 1 188 ? 12.174 9.526 35.003 1.00 8.42 188 TRP A O 1
ATOM 3094 N N . LEU A 1 189 ? 13.930 8.100 34.902 1.00 9.34 189 LEU A N 1
ATOM 3095 C CA . LEU A 1 189 ? 13.778 7.777 33.486 1.00 8.80 189 LEU A CA 1
ATOM 3096 C C . LEU A 1 189 ? 13.203 6.377 33.306 1.00 9.33 189 LEU A C 1
ATOM 3097 O O . LEU A 1 189 ? 13.176 5.865 32.181 1.00 10.15 189 LEU A O 1
ATOM 3113 N N . GLY A 1 190 ? 12.793 5.736 34.400 1.00 9.32 190 GLY A N 1
ATOM 3114 C CA . GLY A 1 190 ? 12.079 4.480 34.390 1.00 9.75 190 GLY A CA 1
ATOM 3115 C C . GLY A 1 190 ? 11.345 4.409 35.706 1.00 9.21 190 GLY A C 1
ATOM 3116 O O . GLY A 1 190 ? 11.641 5.208 36.600 1.00 9.15 190 GLY A O 1
ATOM 3120 N N . PRO A 1 191 ? 10.392 3.481 35.897 1.00 8.50 191 PRO A N 1
ATOM 3121 C CA . PRO A 1 191 ? 9.854 2.504 34.938 1.00 9.13 191 PRO A CA 1
ATOM 3122 C C . PRO A 1 191 ? 9.027 3.189 33.864 1.00 10.10 191 PRO A C 1
ATOM 3123 O O . PRO A 1 191 ? 9.037 4.415 33.743 1.00 9.50 191 PRO A O 1
ATOM 3134 N N . SER A 1 192 ? 8.288 2.400 33.092 1.00 11.09 192 SER A N 1
ATOM 3135 C CA . SER A 1 192 ? 7.714 2.918 31.856 1.00 10.49 192 SER A CA 1
ATOM 3136 C C . SER A 1 192 ? 6.626 3.956 32.099 1.00 10.02 192 SER A C 1
ATOM 3137 O O . SER A 1 192 ? 6.304 4.722 31.176 1.00 12.20 192 SER A O 1
ATOM 3145 N N . TRP A 1 193 ? 6.071 4.030 33.309 1.00 9.42 193 TRP A N 1
ATOM 3146 C CA . TRP A 1 193 ? 5.058 5.020 33.651 1.00 10.79 193 TRP A CA 1
ATOM 3147 C C . TRP A 1 193 ? 5.640 6.376 34.010 1.00 11.36 193 TRP A C 1
ATOM 3148 O O . TRP A 1 193 ? 4.881 7.338 34.121 1.00 12.96 193 TRP A O 1
ATOM 3169 N N . ALA A 1 194 ? 6.949 6.481 34.176 1.00 10.09 194 ALA A N 1
ATOM 3170 C CA . ALA A 1 194 ? 7.560 7.726 34.610 1.00 9.83 194 ALA A CA 1
ATOM 3171 C C . ALA A 1 194 ? 7.422 8.811 33.545 1.00 10.73 194 ALA A C 1
ATOM 3172 O O . ALA A 1 194 ? 7.383 8.544 32.348 1.00 10.41 194 ALA A O 1
ATOM 3179 N N . THR A 1 195 ? 7.378 10.061 34.003 1.00 9.78 195 THR A N 1
ATOM 3180 C CA . THR A 1 195 ? 7.255 11.196 33.093 1.00 9.38 195 THR A CA 1
ATOM 3181 C C . THR A 1 195 ? 8.319 11.161 32.009 1.00 9.02 195 THR A C 1
ATOM 3182 O O . THR A 1 195 ? 8.044 11.461 30.839 1.00 10.28 195 THR A O 1
ATOM 3193 N N . PHE A 1 196 ? 9.554 10.833 32.389 1.00 8.97 196 PHE A N 1
ATOM 3194 C CA . PHE A 1 196 ? 10.692 10.855 31.480 1.00 8.71 196 PHE A CA 1
ATOM 3195 C C . PHE A 1 196 ? 11.118 9.465 31.013 1.00 9.45 196 PHE A C 1
ATOM 3196 O O . PHE A 1 196 ? 12.275 9.277 30.646 1.00 10.57 196 PHE A O 1
ATOM 3213 N N . ALA A 1 197 ? 10.211 8.487 31.022 1.00 9.51 197 ALA A N 1
ATOM 3214 C CA . ALA A 1 197 ? 10.588 7.129 30.668 1.00 9.83 197 ALA A CA 1
ATOM 3215 C C . ALA A 1 197 ? 11.041 7.028 29.224 1.00 9.17 197 ALA A C 1
ATOM 3216 O O . ALA A 1 197 ? 10.266 7.274 28.291 1.00 11.19 197 ALA A O 1
ATOM 3223 N N . LEU A 1 198 ? 12.288 6.616 29.036 1.00 10.22 198 LEU A N 1
ATOM 3224 C CA . LEU A 1 198 ? 12.792 6.388 27.686 1.00 10.21 198 LEU A CA 1
ATOM 3225 C C . LEU A 1 198 ? 12.384 5.032 27.132 1.00 10.05 198 LEU A C 1
ATOM 3226 O O . LEU A 1 198 ? 11.986 4.940 25.966 1.00 11.53 198 LEU A O 1
ATOM 3242 N N . GLU A 1 199 ? 12.418 3.998 27.964 1.00 10.19 199 GLU A N 1
ATOM 3243 C CA . GLU A 1 199 ? 11.947 2.672 27.591 1.00 10.55 199 GLU A CA 1
ATOM 3244 C C . GLU A 1 199 ? 10.483 2.595 27.990 1.00 14.66 199 GLU A C 1
ATOM 3245 O O . GLU A 1 199 ? 10.131 2.160 29.080 1.00 14.71 199 GLU A O 1
ATOM 3257 N N . ARG A 1 200 ? 9.610 3.134 27.142 1.00 17.11 200 ARG A N 1
ATOM 3258 C CA . ARG A 1 200 ? 8.189 3.209 27.485 1.00 20.30 200 ARG A CA 1
ATOM 3259 C C . ARG A 1 200 ? 7.459 1.992 26.949 1.00 25.03 200 ARG A C 1
ATOM 3260 O O . ARG A 1 200 ? 6.717 1.336 27.687 1.00 39.27 200 ARG A O 1
ATOM 3281 N N . GLU A 1 201 ? 7.623 1.710 25.659 1.00 17.77 201 GLU A N 1
ATOM 3282 C CA . GLU A 1 201 ? 7.002 0.560 25.042 1.00 21.95 201 GLU A CA 1
ATOM 3283 C C . GLU A 1 201 ? 8.001 -0.507 24.649 1.00 23.33 201 GLU A C 1
ATOM 3284 O O . GLU A 1 201 ? 7.580 -1.595 24.247 1.00 19.64 201 GLU A O 1
ATOM 3296 N N . SER A 1 202 ? 9.297 -0.202 24.665 1.00 14.44 202 SER A N 1
ATOM 3297 C CA . SER A 1 202 ? 10.321 -1.041 24.082 1.00 13.79 202 SER A CA 1
ATOM 3298 C C . SER A 1 202 ? 11.603 -0.803 24.840 1.00 13.70 202 SER A C 1
ATOM 3299 O O . SER A 1 202 ? 11.785 0.265 25.419 1.00 13.51 202 SER A O 1
ATOM 3307 N N . VAL A 1 203 ? 12.491 -1.801 24.842 1.00 12.31 203 VAL A N 1
ATOM 3308 C CA . VAL A 1 203 ? 13.858 -1.576 25.277 1.00 12.20 203 VAL A CA 1
ATOM 3309 C C . VAL A 1 203 ? 14.813 -1.388 24.115 1.00 13.12 203 VAL A C 1
ATOM 3310 O O . VAL A 1 203 ? 16.024 -1.228 24.352 1.00 15.21 203 VAL A O 1
ATOM 3323 N N . LYS A 1 204 ? 14.310 -1.432 22.865 1.00 13.10 204 LYS A N 1
ATOM 3324 C CA . LYS A 1 204 ? 15.136 -1.265 21.674 1.00 14.06 204 LYS A CA 1
ATOM 3325 C C . LYS A 1 204 ? 15.030 0.126 21.072 1.00 14.57 204 LYS A C 1
ATOM 3326 O O . LYS A 1 204 ? 15.947 0.580 20.373 1.00 14.85 204 LYS A O 1
ATOM 3345 N N . GLU A 1 205 ? 13.946 0.831 21.347 1.00 11.93 205 GLU A N 1
ATOM 3346 C CA . GLU A 1 205 ? 13.683 2.152 20.796 1.00 13.38 205 GLU A CA 1
ATOM 3347 C C . GLU A 1 205 ? 13.156 2.999 21.947 1.00 13.26 205 GLU A C 1
ATOM 3348 O O . GLU A 1 205 ? 12.465 2.481 22.836 1.00 14.64 205 GLU A O 1
ATOM 3360 N N . TYR A 1 206 ? 13.503 4.287 21.952 1.00 11.96 206 TYR A N 1
ATOM 3361 C CA . TYR A 1 206 ? 13.267 5.178 23.083 1.00 12.65 206 TYR A CA 1
ATOM 3362 C C . TYR A 1 206 ? 12.178 6.188 22.752 1.00 12.71 206 TYR A C 1
ATOM 3363 O O . TYR A 1 206 ? 11.949 6.541 21.590 1.00 13.93 206 TYR A O 1
ATOM 3381 N N . ASP A 1 207 ? 11.461 6.614 23.780 1.00 11.14 207 ASP A N 1
ATOM 3382 C CA . ASP A 1 207 ? 10.242 7.396 23.628 1.00 11.08 207 ASP A CA 1
ATOM 3383 C C . ASP A 1 207 ? 10.611 8.863 23.386 1.00 10.48 207 ASP A C 1
ATOM 3384 O O . ASP A 1 207 ? 11.124 9.554 24.270 1.00 10.51 207 ASP A O 1
ATOM 3393 N N . LEU A 1 208 ? 10.305 9.353 22.191 1.00 10.31 208 LEU A N 1
ATOM 3394 C CA . LEU A 1 208 ? 10.717 10.693 21.773 1.00 10.30 208 LEU A CA 1
ATOM 3395 C C . LEU A 1 208 ? 9.927 11.776 22.490 1.00 10.89 208 LEU A C 1
ATOM 3396 O O . LEU A 1 208 ? 10.452 12.878 22.741 1.00 10.31 208 LEU A O 1
ATOM 3412 N N . LYS A 1 209 ? 8.677 11.481 22.872 1.00 10.90 209 LYS A N 1
ATOM 3413 C CA . LYS A 1 209 ? 7.889 12.473 23.613 1.00 10.38 209 LYS A CA 1
ATOM 3414 C C . LYS A 1 209 ? 8.472 12.687 25.006 1.00 10.77 209 LYS A C 1
ATOM 3415 O O . LYS A 1 209 ? 8.695 13.819 25.462 1.00 10.08 209 LYS A O 1
ATOM 3434 N N . ASN A 1 210 ? 8.743 11.587 25.700 1.00 9.30 210 ASN A N 1
ATOM 3435 C CA . ASN A 1 210 ? 9.284 11.678 27.058 1.00 8.80 210 ASN A CA 1
ATOM 3436 C C . ASN A 1 210 ? 10.699 12.267 27.058 1.00 9.06 210 ASN A C 1
ATOM 3437 O O . ASN A 1 210 ? 11.073 13.029 27.959 1.00 9.39 210 ASN A O 1
ATOM 3448 N N . ALA A 1 211 ? 11.473 11.975 26.019 1.00 8.84 211 ALA A N 1
ATOM 3449 C CA . ALA A 1 211 ? 12.802 12.561 25.885 1.00 10.09 211 ALA A CA 1
ATOM 3450 C C . ALA A 1 211 ? 12.700 14.072 25.687 1.00 9.11 211 ALA A C 1
ATOM 3451 O O . ALA A 1 211 ? 13.532 14.829 26.201 1.00 9.14 211 ALA A O 1
ATOM 3458 N N . TRP A 1 212 ? 11.675 14.528 24.953 1.00 9.07 212 TRP A N 1
ATOM 3459 C CA . TRP A 1 212 ? 11.432 15.963 24.751 1.00 8.89 212 TRP A CA 1
ATOM 3460 C C . TRP A 1 212 ? 11.040 16.621 26.062 1.00 8.81 212 TRP A C 1
ATOM 3461 O O . TRP A 1 212 ? 11.468 17.744 26.358 1.00 9.59 212 TRP A O 1
ATOM 3482 N N . LYS A 1 213 ? 10.234 15.932 26.870 1.00 8.72 213 LYS A N 1
ATOM 3483 C CA A LYS A 1 213 ? 9.880 16.473 28.174 0.62 9.18 213 LYS A CA 1
ATOM 3484 C CA B LYS A 1 213 ? 9.873 16.478 28.176 0.38 9.15 213 LYS A CA 1
ATOM 3485 C C . LYS A 1 213 ? 11.109 16.626 29.058 1.00 9.14 213 LYS A C 1
ATOM 3486 O O . LYS A 1 213 ? 11.225 17.605 29.812 1.00 9.36 213 LYS A O 1
ATOM 3521 N N . LEU A 1 214 ? 12.024 15.662 28.990 1.00 8.32 214 LEU A N 1
ATOM 3522 C CA . LEU A 1 214 ? 13.259 15.750 29.767 1.00 9.13 214 LEU A CA 1
ATOM 3523 C C . LEU A 1 214 ? 14.128 16.904 29.269 1.00 9.32 214 LEU A C 1
ATOM 3524 O O . LEU A 1 214 ? 14.742 17.619 30.081 1.00 9.17 214 LEU A O 1
ATOM 3540 N N . ASP A 1 215 ? 14.197 17.115 27.945 1.00 8.76 215 ASP A N 1
ATOM 3541 C CA . ASP A 1 215 ? 14.875 18.304 27.422 1.00 9.49 215 ASP A CA 1
ATOM 3542 C C . ASP A 1 215 ? 14.291 19.560 28.066 1.00 8.48 215 ASP A C 1
ATOM 3543 O O . ASP A 1 215 ? 15.015 20.465 28.503 1.00 9.56 215 ASP A O 1
ATOM 3552 N N . TYR A 1 216 ? 12.960 19.656 28.068 1.00 8.82 216 TYR A N 1
ATOM 3553 C CA . TYR A 1 216 ? 12.286 20.837 28.579 1.00 9.47 216 TYR A CA 1
ATOM 3554 C C . TYR A 1 216 ? 12.682 21.090 30.029 1.00 8.14 216 TYR A C 1
ATOM 3555 O O . TYR A 1 216 ? 13.020 22.224 30.411 1.00 9.30 216 TYR A O 1
ATOM 3573 N N . VAL A 1 217 ? 12.660 20.041 30.851 1.00 9.01 217 VAL A N 1
ATOM 3574 C CA . VAL A 1 217 ? 12.954 20.199 32.271 1.00 9.01 217 VAL A CA 1
ATOM 3575 C C . VAL A 1 217 ? 14.433 20.506 32.491 1.00 8.71 217 VAL A C 1
ATOM 3576 O O . VAL A 1 217 ? 14.792 21.324 33.353 1.00 9.37 217 VAL A O 1
ATOM 3589 N N . LEU A 1 218 ? 15.313 19.873 31.714 1.00 8.47 218 LEU A N 1
ATOM 3590 C CA . LEU A 1 218 ? 16.726 20.201 31.789 1.00 9.34 218 LEU A CA 1
ATOM 3591 C C . LEU A 1 218 ? 16.974 21.660 31.405 1.00 8.80 218 LEU A C 1
ATOM 3592 O O . LEU A 1 218 ? 17.796 22.349 32.029 1.00 9.25 218 LEU A O 1
ATOM 3608 N N . ASN A 1 219 ? 16.275 22.153 30.381 1.00 8.58 219 ASN A N 1
ATOM 3609 C CA . ASN A 1 219 ? 16.415 23.552 29.978 1.00 9.37 219 ASN A CA 1
ATOM 3610 C C . ASN A 1 219 ? 15.918 24.497 31.073 1.00 9.58 219 ASN A C 1
ATOM 3611 O O . ASN A 1 219 ? 16.483 25.584 31.272 1.00 10.90 219 ASN A O 1
ATOM 3622 N N . LEU A 1 220 ? 14.851 24.131 31.779 1.00 8.95 220 LEU A N 1
ATOM 3623 C CA . LEU A 1 220 ? 14.388 24.941 32.900 1.00 9.49 220 LEU A CA 1
ATOM 3624 C C . LEU A 1 220 ? 15.415 24.941 34.028 1.00 10.59 220 LEU A C 1
ATOM 3625 O O . LEU A 1 220 ? 15.708 26.001 34.614 1.00 10.60 220 LEU A O 1
ATOM 3641 N N . ALA A 1 221 ? 16.018 23.780 34.311 1.00 9.20 221 ALA A N 1
ATOM 3642 C CA . ALA A 1 221 ? 17.100 23.734 35.285 1.00 10.12 221 ALA A CA 1
ATOM 3643 C C . ALA A 1 221 ? 18.255 24.641 34.873 1.00 9.69 221 ALA A C 1
ATOM 3644 O O . ALA A 1 221 ? 18.845 25.328 35.717 1.00 10.79 221 ALA A O 1
ATOM 3651 N N . GLU A 1 222 ? 18.581 24.669 33.584 1.00 9.95 222 GLU A N 1
ATOM 3652 C CA . GLU A 1 222 ? 19.651 25.542 33.116 1.00 10.13 222 GLU A CA 1
ATOM 3653 C C . GLU A 1 222 ? 19.338 27.004 33.415 1.00 10.61 222 GLU A C 1
ATOM 3654 O O . GLU A 1 222 ? 20.206 27.745 33.881 1.00 12.57 222 GLU A O 1
ATOM 3666 N N . LYS A 1 223 ? 18.093 27.427 33.208 1.00 9.59 223 LYS A N 1
ATOM 3667 C CA . LYS A 1 223 ? 17.731 28.823 33.455 1.00 11.35 223 LYS A CA 1
ATOM 3668 C C . LYS A 1 223 ? 17.728 29.147 34.944 1.00 12.18 223 LYS A C 1
ATOM 3669 O O . LYS A 1 223 ? 18.001 30.291 35.333 1.00 13.14 223 LYS A O 1
ATOM 3688 N N . LEU A 1 224 ? 17.462 28.161 35.800 1.00 10.80 224 LEU A N 1
ATOM 3689 C CA . LEU A 1 224 ? 17.314 28.370 37.232 1.00 11.68 224 LEU A CA 1
ATOM 3690 C C . LEU A 1 224 ? 18.548 27.995 38.038 1.00 9.79 224 LEU A C 1
ATOM 3691 O O . LEU A 1 224 ? 18.516 28.070 39.278 1.00 12.45 224 LEU A O 1
ATOM 3707 N N . ASN A 1 225 ? 19.635 27.610 37.380 1.00 10.22 225 ASN A N 1
ATOM 3708 C CA . ASN A 1 225 ? 20.847 27.147 38.064 1.00 10.67 225 ASN A CA 1
ATOM 3709 C C . ASN A 1 225 ? 20.556 26.001 39.034 1.00 11.54 225 ASN A C 1
ATOM 3710 O O . ASN A 1 225 ? 20.929 26.027 40.209 1.00 12.17 225 ASN A O 1
ATOM 3721 N N . MET A 1 226 ? 19.886 24.976 38.523 1.00 9.80 226 MET A N 1
ATOM 3722 C CA . MET A 1 226 ? 19.627 23.747 39.255 1.00 9.72 226 MET A CA 1
ATOM 3723 C C . MET A 1 226 ? 20.287 22.582 38.525 1.00 9.26 226 MET A C 1
ATOM 3724 O O . MET A 1 226 ? 20.502 22.630 37.303 1.00 9.30 226 MET A O 1
ATOM 3738 N N . TYR A 1 227 ? 20.642 21.543 39.293 1.00 8.71 227 TYR A N 1
ATOM 3739 C CA . TYR A 1 227 ? 21.466 20.434 38.831 1.00 8.38 227 TYR A CA 1
ATOM 3740 C C . TYR A 1 227 ? 20.761 19.138 39.179 1.00 9.53 227 TYR A C 1
ATOM 3741 O O . TYR A 1 227 ? 20.268 18.980 40.298 1.00 10.18 227 TYR A O 1
ATOM 3759 N N . ILE A 1 228 ? 20.690 18.227 38.218 1.00 7.80 228 ILE A N 1
ATOM 3760 C CA . ILE A 1 228 ? 19.770 17.094 38.268 1.00 7.96 228 ILE A CA 1
ATOM 3761 C C . ILE A 1 228 ? 20.523 15.774 38.341 1.00 8.26 228 ILE A C 1
ATOM 3762 O O . ILE A 1 228 ? 21.472 15.548 37.582 1.00 9.11 228 ILE A O 1
ATOM 3778 N N . MET A 1 229 ? 20.063 14.871 39.209 1.00 8.29 229 MET A N 1
ATOM 3779 C CA . MET A 1 229 ? 20.482 13.481 39.119 1.00 8.65 229 MET A CA 1
ATOM 3780 C C . MET A 1 229 ? 19.466 12.740 38.266 1.00 7.88 229 MET A C 1
ATOM 3781 O O . MET A 1 229 ? 18.263 12.766 38.564 1.00 8.75 229 MET A O 1
ATOM 3795 N N . PHE A 1 230 ? 19.937 12.096 37.204 1.00 7.75 230 PHE A N 1
ATOM 3796 C CA . PHE A 1 230 ? 19.100 11.281 36.318 1.00 7.58 230 PHE A CA 1
ATOM 3797 C C . PHE A 1 230 ? 19.156 9.826 36.773 1.00 8.89 230 PHE A C 1
ATOM 3798 O O . PHE A 1 230 ? 20.222 9.205 36.720 1.00 9.14 230 PHE A O 1
ATOM 3815 N N . CYS A 1 231 ? 18.024 9.290 37.223 1.00 8.20 231 CYS A N 1
ATOM 3816 C CA . CYS A 1 231 ? 17.951 7.900 37.650 1.00 8.70 231 CYS A CA 1
ATOM 3817 C C . CYS A 1 231 ? 17.437 7.065 36.485 1.00 7.48 231 CYS A C 1
ATOM 3818 O O . CYS A 1 231 ? 16.277 7.175 36.090 1.00 9.92 231 CYS A O 1
ATOM 3826 N N . PHE A 1 232 ? 18.298 6.205 35.948 1.00 7.69 232 PHE A N 1
ATOM 3827 C CA . PHE A 1 232 ? 17.981 5.537 34.691 1.00 7.88 232 PHE A CA 1
ATOM 3828 C C . PHE A 1 232 ? 16.898 4.478 34.849 1.00 8.76 232 PHE A C 1
ATOM 3829 O O . PHE A 1 232 ? 16.038 4.336 33.971 1.00 9.65 232 PHE A O 1
ATOM 3846 N N . ASP A 1 233 ? 16.970 3.672 35.899 1.00 9.44 233 ASP A N 1
ATOM 3847 C CA . ASP A 1 233 ? 16.067 2.552 36.098 1.00 8.63 233 ASP A CA 1
ATOM 3848 C C . ASP A 1 233 ? 15.683 2.479 37.562 1.00 8.69 233 ASP A C 1
ATOM 3849 O O . ASP A 1 233 ? 16.450 2.887 38.441 1.00 9.51 233 ASP A O 1
ATOM 3858 N N . SER A 1 234 ? 14.483 1.981 37.824 1.00 8.03 234 SER A N 1
ATOM 3859 C CA . SER A 1 234 ? 14.025 1.733 39.183 1.00 7.94 234 SER A CA 1
ATOM 3860 C C . SER A 1 234 ? 13.692 0.257 39.387 1.00 8.22 234 SER A C 1
ATOM 3861 O O . SER A 1 234 ? 13.254 -0.433 38.458 1.00 9.44 234 SER A O 1
ATOM 3869 N N . TYR A 1 235 ? 13.914 -0.192 40.639 1.00 7.89 235 TYR A N 1
ATOM 3870 C CA . TYR A 1 235 ? 13.793 -1.591 41.044 1.00 9.37 235 TYR A CA 1
ATOM 3871 C C . TYR A 1 235 ? 12.466 -2.201 40.613 1.00 8.61 235 TYR A C 1
ATOM 3872 O O . TYR A 1 235 ? 12.384 -3.419 40.402 1.00 9.89 235 TYR A O 1
ATOM 3890 N N . ASN A 1 236 ? 11.415 -1.395 40.490 1.00 9.33 236 ASN A N 1
ATOM 3891 C CA . ASN A 1 236 ? 10.093 -1.928 40.166 1.00 9.16 236 ASN A CA 1
ATOM 3892 C C . ASN A 1 236 ? 10.128 -2.740 38.884 1.00 8.21 236 ASN A C 1
ATOM 3893 O O . ASN A 1 236 ? 9.362 -3.708 38.720 1.00 9.52 236 ASN A O 1
ATOM 3904 N N . GLU A 1 237 ? 10.962 -2.316 37.938 1.00 8.46 237 GLU A N 1
ATOM 3905 C CA . GLU A 1 237 ? 11.053 -2.959 36.636 1.00 8.91 237 GLU A CA 1
ATOM 3906 C C . GLU A 1 237 ? 11.363 -4.439 36.752 1.00 9.69 237 GLU A C 1
ATOM 3907 O O . GLU A 1 237 ? 10.971 -5.227 35.888 1.00 9.91 237 GLU A O 1
ATOM 3919 N N . LEU A 1 238 ? 12.120 -4.816 37.775 1.00 8.41 238 LEU A N 1
ATOM 3920 C CA . LEU A 1 238 ? 12.593 -6.175 37.964 1.00 9.18 238 LEU A CA 1
ATOM 3921 C C . LEU A 1 238 ? 12.008 -6.837 39.208 1.00 9.12 238 LEU A C 1
ATOM 3922 O O . LEU A 1 238 ? 12.609 -7.751 39.772 1.00 9.41 238 LEU A O 1
ATOM 3938 N N . ARG A 1 239 ? 10.823 -6.407 39.621 1.00 8.89 239 ARG A N 1
ATOM 3939 C CA . ARG A 1 239 ? 10.122 -6.922 40.798 1.00 9.66 239 ARG A CA 1
ATOM 3940 C C . ARG A 1 239 ? 8.755 -7.460 40.388 1.00 9.72 239 ARG A C 1
ATOM 3941 O O . ARG A 1 239 ? 7.965 -6.763 39.747 1.00 10.57 239 ARG A O 1
ATOM 3962 N N . TYR A 1 240 ? 8.488 -8.707 40.771 1.00 11.27 240 TYR A N 1
ATOM 3963 C CA . TYR A 1 240 ? 7.275 -9.408 40.395 1.00 10.52 240 TYR A CA 1
ATOM 3964 C C . TYR A 1 240 ? 6.074 -8.897 41.177 1.00 10.65 240 TYR A C 1
ATOM 3965 O O . TYR A 1 240 ? 6.178 -8.519 42.345 1.00 10.67 240 TYR A O 1
ATOM 3983 N N . GLN A 1 241 ? 4.907 -8.950 40.530 1.00 11.15 241 GLN A N 1
ATOM 3984 C CA . GLN A 1 241 ? 3.654 -8.532 41.146 1.00 12.58 241 GLN A CA 1
ATOM 3985 C C . GLN A 1 241 ? 3.474 -9.137 42.532 1.00 12.82 241 GLN A C 1
ATOM 3986 O O . GLN A 1 241 ? 3.077 -8.441 43.468 1.00 13.65 241 GLN A O 1
ATOM 4000 N N . LYS A 1 242 ? 3.715 -10.441 42.670 1.00 12.94 242 LYS A N 1
ATOM 4001 C CA . LYS A 1 242 ? 3.449 -11.114 43.937 1.00 13.43 242 LYS A CA 1
ATOM 4002 C C . LYS A 1 242 ? 4.353 -10.625 45.054 1.00 14.37 242 LYS A C 1
ATOM 4003 O O . LYS A 1 242 ? 4.075 -10.904 46.227 1.00 16.21 242 LYS A O 1
ATOM 4022 N N . GLU A 1 243 ? 5.432 -9.912 44.724 1.00 12.76 243 GLU A N 1
ATOM 4023 C CA . GLU A 1 243 ? 6.384 -9.401 45.700 1.00 12.48 243 GLU A CA 1
ATOM 4024 C C . GLU A 1 243 ? 6.004 -8.029 46.241 1.00 12.62 243 GLU A C 1
ATOM 4025 O O . GLU A 1 243 ? 6.638 -7.566 47.196 1.00 13.46 243 GLU A O 1
ATOM 4037 N N . GLY A 1 244 ? 4.991 -7.374 45.687 1.00 13.38 244 GLY A N 1
ATOM 4038 C CA . GLY A 1 244 ? 4.570 -6.100 46.236 1.00 15.47 244 GLY A CA 1
ATOM 4039 C C . GLY A 1 244 ? 5.596 -4.990 46.043 1.00 16.56 244 GLY A C 1
ATOM 4040 O O . GLY A 1 244 ? 6.522 -5.078 45.226 1.00 14.57 244 GLY A O 1
ATOM 4044 N N . ALA A 1 245 ? 5.384 -3.902 46.799 1.00 15.47 245 ALA A N 1
ATOM 4045 C CA . ALA A 1 245 ? 6.235 -2.705 46.760 1.00 17.10 245 ALA A CA 1
ATOM 4046 C C . ALA A 1 245 ? 6.244 -2.046 45.383 1.00 15.06 245 ALA A C 1
ATOM 4047 O O . ALA A 1 245 ? 7.300 -1.747 44.819 1.00 15.17 245 ALA A O 1
ATOM 4054 N N . TYR A 1 246 ? 5.059 -1.814 44.847 1.00 13.07 246 TYR A N 1
ATOM 4055 C CA . TYR A 1 246 ? 4.872 -1.150 43.560 1.00 13.53 246 TYR A CA 1
ATOM 4056 C C . TYR A 1 246 ? 5.609 -1.913 42.466 1.00 13.81 246 TYR A C 1
ATOM 4057 O O . TYR A 1 246 ? 6.421 -1.344 41.717 1.00 13.87 246 TYR A O 1
ATOM 4075 N N . PRO A 1 247 ? 5.294 -3.196 42.308 1.00 12.07 247 PRO A N 1
ATOM 4076 C CA . PRO A 1 247 ? 6.006 -4.025 41.334 1.00 12.14 247 PRO A CA 1
ATOM 4077 C C . PRO A 1 247 ? 5.593 -3.694 39.909 1.00 10.88 247 PRO A C 1
ATOM 4078 O O . PRO A 1 247 ? 4.511 -3.178 39.647 1.00 12.84 247 PRO A O 1
ATOM 4089 N N . TYR A 1 248 ? 6.475 -4.014 38.963 1.00 10.20 248 TYR A N 1
ATOM 4090 C CA . TYR A 1 248 ? 6.196 -3.678 37.575 1.00 10.86 248 TYR A CA 1
ATOM 4091 C C . TYR A 1 248 ? 6.717 -4.692 36.559 1.00 10.27 248 TYR A C 1
ATOM 4092 O O . TYR A 1 248 ? 6.551 -4.459 35.366 1.00 10.47 248 TYR A O 1
ATOM 4110 N N . TRP A 1 249 ? 7.328 -5.812 36.981 1.00 10.03 249 TRP A N 1
ATOM 4111 C CA . TRP A 1 249 ? 7.910 -6.749 36.013 1.00 9.33 249 TRP A CA 1
ATOM 4112 C C . TRP A 1 249 ? 6.908 -7.169 34.953 1.00 10.28 249 TRP A C 1
ATOM 4113 O O . TRP A 1 249 ? 7.214 -7.161 33.755 1.00 10.06 249 TRP A O 1
ATOM 4134 N N . GLU A 1 250 ? 5.689 -7.515 35.370 1.00 9.44 250 GLU A N 1
ATOM 4135 C CA . GLU A 1 250 ? 4.701 -8.008 34.417 1.00 10.68 250 GLU A CA 1
ATOM 4136 C C . GLU A 1 250 ? 4.384 -6.979 33.338 1.00 11.35 250 GLU A C 1
ATOM 4137 O O . GLU A 1 250 ? 3.927 -7.360 32.253 1.00 12.72 250 GLU A O 1
ATOM 4149 N N . HIS A 1 251 ? 4.641 -5.695 33.590 1.00 10.93 251 HIS A N 1
ATOM 4150 C CA . HIS A 1 251 ? 4.318 -4.641 32.642 1.00 11.63 251 HIS A CA 1
ATOM 4151 C C . HIS A 1 251 ? 5.550 -4.048 31.963 1.00 16.17 251 HIS A C 1
ATOM 4152 O O . HIS A 1 251 ? 5.407 -3.176 31.102 1.00 15.21 251 HIS A O 1
ATOM 4166 N N . THR A 1 252 ? 6.748 -4.470 32.329 1.00 10.06 252 THR A N 1
ATOM 4167 C CA . THR A 1 252 ? 7.921 -3.767 31.883 1.00 11.63 252 THR A CA 1
ATOM 4168 C C . THR A 1 252 ? 8.319 -4.250 30.485 1.00 10.29 252 THR A C 1
ATOM 4169 O O . THR A 1 252 ? 8.111 -5.416 30.147 1.00 10.50 252 THR A O 1
ATOM 4180 N N . PRO A 1 253 ? 8.861 -3.376 29.618 1.00 10.40 253 PRO A N 1
ATOM 4181 C CA . PRO A 1 253 ? 9.187 -3.808 28.241 1.00 10.83 253 PRO A CA 1
ATOM 4182 C C . PRO A 1 253 ? 10.335 -4.789 28.193 1.00 10.43 253 PRO A C 1
ATOM 4183 O O . PRO A 1 253 ? 10.465 -5.501 27.197 1.00 12.24 253 PRO A O 1
ATOM 4194 N N . HIS A 1 254 ? 11.078 -4.970 29.293 1.00 9.71 254 HIS A N 1
ATOM 4195 C CA . HIS A 1 254 ? 12.184 -5.929 29.316 1.00 10.40 254 HIS A CA 1
ATOM 4196 C C . HIS A 1 254 ? 11.701 -7.373 29.207 1.00 10.56 254 HIS A C 1
ATOM 4197 O O . HIS A 1 254 ? 12.424 -8.239 28.697 1.00 10.59 254 HIS A O 1
ATOM 4211 N N . TYR A 1 255 ? 10.501 -7.635 29.709 1.00 10.05 255 TYR A N 1
ATOM 4212 C CA . TYR A 1 255 ? 9.966 -8.984 29.817 1.00 9.39 255 TYR A CA 1
ATOM 4213 C C . TYR A 1 255 ? 9.527 -9.459 28.443 1.00 11.03 255 TYR A C 1
ATOM 4214 O O . TYR A 1 255 ? 8.864 -8.738 27.692 1.00 11.08 255 TYR A O 1
ATOM 4232 N N . GLU A 1 256 ? 9.886 -10.707 28.131 1.00 10.24 256 GLU A N 1
ATOM 4233 C CA . GLU A 1 256 ? 9.532 -11.318 26.848 1.00 10.94 256 GLU A CA 1
ATOM 4234 C C . GLU A 1 256 ? 8.043 -11.220 26.542 1.00 11.39 256 GLU A C 1
ATOM 4235 O O . GLU A 1 256 ? 7.655 -11.044 25.388 1.00 12.85 256 GLU A O 1
ATOM 4247 N N . LYS A 1 257 ? 7.192 -11.346 27.561 1.00 11.73 257 LYS A N 1
ATOM 4248 C CA . LYS A 1 257 ? 5.753 -11.221 27.352 1.00 12.77 257 LYS A CA 1
ATOM 4249 C C . LYS A 1 257 ? 5.379 -9.918 26.663 1.00 12.56 257 LYS A C 1
ATOM 4250 O O . LYS A 1 257 ? 4.367 -9.849 25.952 1.00 14.83 257 LYS A O 1
ATOM 4269 N N . ASN A 1 258 ? 6.156 -8.865 26.899 1.00 12.00 258 ASN A N 1
ATOM 4270 C CA . ASN A 1 258 ? 5.894 -7.528 26.390 1.00 10.96 258 ASN A CA 1
ATOM 4271 C C . ASN A 1 258 ? 6.842 -7.149 25.269 1.00 12.99 258 ASN A C 1
ATOM 4272 O O . ASN A 1 258 ? 6.992 -5.953 24.958 1.00 14.26 258 ASN A O 1
ATOM 4283 N N . GLY A 1 259 ? 7.512 -8.133 24.675 1.00 13.00 259 GLY A N 1
ATOM 4284 C CA . GLY A 1 259 ? 8.351 -7.884 23.518 1.00 13.19 259 GLY A CA 1
ATOM 4285 C C . GLY A 1 259 ? 9.841 -7.859 23.794 1.00 15.15 259 GLY A C 1
ATOM 4286 O O . GLY A 1 259 ? 10.632 -7.743 22.839 1.00 15.36 259 GLY A O 1
ATOM 4290 N N . GLY A 1 260 ? 10.260 -7.936 25.058 1.00 12.84 260 GLY A N 1
ATOM 4291 C CA . GLY A 1 260 ? 11.645 -7.788 25.375 1.00 11.99 260 GLY A CA 1
ATOM 4292 C C . GLY A 1 260 ? 12.377 -9.114 25.394 1.00 12.02 260 GLY A C 1
ATOM 4293 O O . GLY A 1 260 ? 11.836 -10.170 25.071 1.00 12.26 260 GLY A O 1
ATOM 4297 N N . PRO A 1 261 ? 13.668 -9.063 25.727 1.00 11.02 261 PRO A N 1
ATOM 4298 C CA . PRO A 1 261 ? 14.525 -10.263 25.624 1.00 11.63 261 PRO A CA 1
ATOM 4299 C C . PRO A 1 261 ? 14.523 -11.159 26.843 1.00 12.14 261 PRO A C 1
ATOM 4300 O O . PRO A 1 261 ? 15.028 -12.281 26.754 1.00 13.85 261 PRO A O 1
ATOM 4311 N N . LEU A 1 262 ? 13.971 -10.734 27.971 1.00 10.43 262 LEU A N 1
ATOM 4312 C CA . LEU A 1 262 ? 14.193 -11.434 29.222 1.00 11.20 262 LEU A CA 1
ATOM 4313 C C . LEU A 1 262 ? 13.044 -12.353 29.613 1.00 10.67 262 LEU A C 1
ATOM 4314 O O . LEU A 1 262 ? 11.884 -11.942 29.659 1.00 11.71 262 LEU A O 1
ATOM 4330 N N . LYS A 1 263 ? 13.389 -13.584 29.961 1.00 11.05 263 LYS A N 1
ATOM 4331 C CA . LYS A 1 263 ? 12.391 -14.528 30.456 1.00 10.47 263 LYS A CA 1
ATOM 4332 C C . LYS A 1 263 ? 12.089 -14.329 31.942 1.00 10.95 263 LYS A C 1
ATOM 4333 O O . LYS A 1 263 ? 10.999 -14.682 32.398 1.00 11.85 263 LYS A O 1
ATOM 4352 N N . GLU A 1 264 ? 13.036 -13.804 32.709 1.00 10.18 264 GLU A N 1
ATOM 4353 C CA . GLU A 1 264 ? 12.895 -13.530 34.130 1.00 10.55 264 GLU A CA 1
ATOM 4354 C C . GLU A 1 264 ? 13.852 -12.386 34.466 1.00 10.50 264 GLU A C 1
ATOM 4355 O O . GLU A 1 264 ? 14.834 -12.166 33.750 1.00 10.40 264 GLU A O 1
ATOM 4367 N N . PRO A 1 265 ? 13.597 -11.659 35.554 1.00 10.33 265 PRO A N 1
ATOM 4368 C CA . PRO A 1 265 ? 14.427 -10.468 35.811 1.00 10.70 265 PRO A CA 1
ATOM 4369 C C . PRO A 1 265 ? 15.874 -10.779 36.126 1.00 11.06 265 PRO A C 1
ATOM 4370 O O . PRO A 1 265 ? 16.722 -9.920 35.877 1.00 10.77 265 PRO A O 1
ATOM 4381 N N . LYS A 1 266 ? 16.190 -11.971 36.672 1.00 9.82 266 LYS A N 1
ATOM 4382 C CA . LYS A 1 266 ? 17.578 -12.351 36.913 1.00 11.04 266 LYS A CA 1
ATOM 4383 C C . LYS A 1 266 ? 18.426 -12.208 35.656 1.00 12.68 266 LYS A C 1
ATOM 4384 O O . LYS A 1 266 ? 19.623 -11.887 35.733 1.00 12.63 266 LYS A O 1
ATOM 4403 N N . ASP A 1 267 ? 17.837 -12.447 34.491 1.00 11.40 267 ASP A N 1
ATOM 4404 C CA . ASP A 1 267 ? 18.624 -12.446 33.271 1.00 12.85 267 ASP A CA 1
ATOM 4405 C C . ASP A 1 267 ? 19.023 -11.038 32.824 1.00 11.32 267 ASP A C 1
ATOM 4406 O O . ASP A 1 267 ? 19.857 -10.903 31.922 1.00 12.19 267 ASP A O 1
ATOM 4415 N N . PHE A 1 268 ? 18.476 -9.992 33.438 1.00 10.83 268 PHE A N 1
ATOM 4416 C CA . PHE A 1 268 ? 18.874 -8.627 33.091 1.00 10.28 268 PHE A CA 1
ATOM 4417 C C . PHE A 1 268 ? 20.380 -8.432 33.159 1.00 11.59 268 PHE A C 1
ATOM 4418 O O . PHE A 1 268 ? 20.961 -7.751 32.300 1.00 11.75 268 PHE A O 1
ATOM 4435 N N . TRP A 1 269 ? 21.035 -9.035 34.163 1.00 11.30 269 TRP A N 1
ATOM 4436 C CA . TRP A 1 269 ? 22.439 -8.722 34.440 1.00 12.53 269 TRP A CA 1
ATOM 4437 C C . TRP A 1 269 ? 23.361 -9.325 33.395 1.00 13.87 269 TRP A C 1
ATOM 4438 O O . TRP A 1 269 ? 24.432 -8.773 33.130 1.00 14.42 269 TRP A O 1
ATOM 4459 N N . THR A 1 270 ? 22.955 -10.427 32.752 1.00 12.54 270 THR A N 1
ATOM 4460 C CA . THR A 1 270 ? 23.880 -11.194 31.912 1.00 13.14 270 THR A CA 1
ATOM 4461 C C . THR A 1 270 ? 23.378 -11.461 30.502 1.00 15.81 270 THR A C 1
ATOM 4462 O O . THR A 1 270 ? 24.169 -11.932 29.678 1.00 16.72 270 THR A O 1
ATOM 4473 N N . ASN A 1 271 ? 22.116 -11.186 30.188 1.00 13.49 271 ASN A N 1
ATOM 4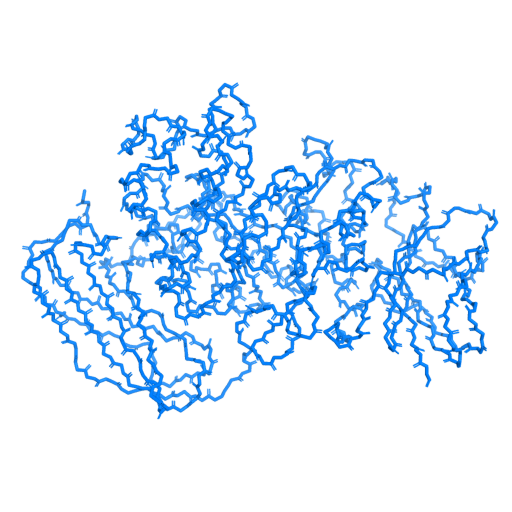474 C CA . ASN A 1 271 ? 21.588 -11.465 28.863 1.00 13.22 271 ASN A CA 1
ATOM 4475 C C . ASN A 1 271 ? 22.285 -10.568 27.849 1.00 12.18 271 ASN A C 1
ATOM 4476 O O . ASN A 1 271 ? 22.341 -9.344 28.020 1.00 12.52 271 ASN A O 1
ATOM 4487 N N . ASN A 1 272 ? 22.831 -11.172 26.794 1.00 12.96 272 ASN A N 1
ATOM 4488 C CA . ASN A 1 272 ? 23.672 -10.430 25.863 1.00 14.42 272 ASN A CA 1
ATOM 4489 C C . ASN A 1 272 ? 22.875 -9.380 25.094 1.00 12.86 272 ASN A C 1
ATOM 4490 O O . ASN A 1 272 ? 23.364 -8.265 24.856 1.00 13.42 272 ASN A O 1
ATOM 4501 N N . GLU A 1 273 ? 21.650 -9.708 24.705 1.00 12.50 273 GLU A N 1
ATOM 4502 C CA . GLU A 1 273 ? 20.812 -8.755 23.996 1.00 12.61 273 GLU A CA 1
ATOM 4503 C C . GLU A 1 273 ? 20.428 -7.590 24.902 1.00 12.20 273 GLU A C 1
ATOM 4504 O O . GLU A 1 273 ? 20.480 -6.429 24.478 1.00 12.55 273 GLU A O 1
ATOM 4516 N N . MET A 1 274 ? 20.047 -7.869 26.152 1.00 12.14 274 MET A N 1
ATOM 4517 C CA . MET A 1 274 ? 19.722 -6.776 27.070 1.00 11.02 274 MET A CA 1
ATOM 4518 C C . MET A 1 274 ? 20.918 -5.869 27.276 1.00 11.69 274 MET A C 1
ATOM 4519 O O . MET A 1 274 ? 20.765 -4.645 27.353 1.00 10.86 274 MET A O 1
ATOM 4533 N N . ILE A 1 275 ? 22.105 -6.445 27.458 1.00 10.99 275 ILE A N 1
ATOM 4534 C CA . ILE A 1 275 ? 23.295 -5.628 27.695 1.00 11.44 275 ILE A CA 1
ATOM 4535 C C . ILE A 1 275 ? 23.551 -4.724 26.503 1.00 12.13 275 ILE A C 1
ATOM 4536 O O . ILE A 1 275 ? 23.876 -3.536 26.663 1.00 12.48 275 ILE A O 1
ATOM 4552 N N . LYS A 1 276 ? 23.419 -5.264 25.292 1.00 11.92 276 LYS A N 1
ATOM 4553 C CA . LYS A 1 276 ? 23.612 -4.459 24.097 1.00 12.27 276 LYS A CA 1
ATOM 4554 C C . LYS A 1 276 ? 22.629 -3.303 24.061 1.00 12.96 276 LYS A C 1
ATOM 4555 O O . LYS A 1 276 ? 23.008 -2.155 23.794 1.00 12.83 276 LYS A O 1
ATOM 4574 N N A TYR A 1 277 ? 21.353 -3.571 24.328 0.59 11.10 277 TYR A N 1
ATOM 4575 N N B TYR A 1 277 ? 21.344 -3.587 24.301 0.41 11.43 277 TYR A N 1
ATOM 4576 C CA A TYR A 1 277 ? 20.382 -2.493 24.265 0.59 11.45 277 TYR A CA 1
ATOM 4577 C CA B TYR A 1 277 ? 20.349 -2.525 24.309 0.41 10.60 277 TYR A CA 1
ATOM 4578 C C A TYR A 1 277 ? 20.538 -1.500 25.419 0.59 9.17 277 TYR A C 1
ATOM 4579 C C B TYR A 1 277 ? 20.655 -1.493 25.389 0.41 10.92 277 TYR A C 1
ATOM 4580 O O A TYR A 1 277 ? 20.296 -0.301 25.227 0.59 12.15 277 TYR A O 1
ATOM 4581 O O B TYR A 1 277 ? 20.579 -0.281 25.147 0.41 9.05 277 TYR A O 1
ATOM 4616 N N . TYR A 1 278 ? 20.981 -1.953 26.594 1.00 10.56 278 TYR A N 1
ATOM 4617 C CA . TYR A 1 278 ? 21.247 -1.027 27.686 1.00 10.80 278 TYR A CA 1
ATOM 4618 C C . TYR A 1 278 ? 22.385 -0.084 27.319 1.00 10.78 278 TYR A C 1
ATOM 4619 O O . TYR A 1 278 ? 22.317 1.123 27.580 1.00 10.67 278 TYR A O 1
ATOM 4638 N N . LYS A 1 279 ? 23.423 -0.603 26.658 1.00 11.24 279 LYS A N 1
ATOM 4639 C CA . LYS A 1 279 ? 24.507 0.273 26.213 1.00 12.02 279 LYS A CA 1
ATOM 4640 C C . LYS A 1 279 ? 24.013 1.256 25.160 1.00 11.39 279 LYS A C 1
ATOM 4641 O O . LYS A 1 279 ? 24.457 2.414 25.119 1.00 10.87 279 LYS A O 1
ATOM 4660 N N . ASN A 1 280 ? 23.099 0.826 24.297 1.00 10.74 280 ASN A N 1
ATOM 4661 C CA . ASN A 1 280 ? 22.506 1.767 23.356 1.00 11.58 280 ASN A CA 1
ATOM 4662 C C . ASN A 1 280 ? 21.746 2.871 24.078 1.00 10.73 280 ASN A C 1
ATOM 4663 O O . ASN A 1 280 ? 21.747 4.031 23.642 1.00 10.70 280 ASN A O 1
ATOM 4674 N N . LYS A 1 281 ? 21.062 2.524 25.171 1.00 9.98 281 LYS A N 1
ATOM 4675 C CA . LYS A 1 281 ? 20.325 3.521 25.946 1.00 10.05 281 LYS A CA 1
ATOM 4676 C C . LYS A 1 281 ? 21.283 4.516 26.582 1.00 10.66 281 LYS A C 1
ATOM 4677 O O . LYS A 1 281 ? 21.053 5.725 26.561 1.00 10.76 281 LYS A O 1
ATOM 4696 N N . LEU A 1 282 ? 22.386 4.022 27.131 1.00 10.09 282 LEU A N 1
ATOM 4697 C CA . LEU A 1 282 ? 23.401 4.905 27.713 1.00 9.62 282 LEU A CA 1
ATOM 4698 C C . LEU A 1 282 ? 23.959 5.848 26.660 1.00 10.69 282 LEU A C 1
ATOM 4699 O O . LEU A 1 282 ? 24.179 7.046 26.911 1.00 10.52 282 LEU A O 1
ATOM 4715 N N A ARG A 1 283 ? 24.213 5.329 25.461 0.52 10.44 283 ARG A N 1
ATOM 4716 N N B ARG A 1 283 ? 24.217 5.326 25.465 0.48 10.44 283 ARG A N 1
ATOM 4717 C CA A ARG A 1 283 ? 24.682 6.178 24.371 0.52 9.86 283 ARG A CA 1
ATOM 4718 C CA B ARG A 1 283 ? 24.682 6.165 24.367 0.48 9.68 283 ARG A CA 1
ATOM 4719 C C A ARG A 1 283 ? 23.659 7.259 24.046 0.52 11.65 283 ARG A C 1
ATOM 4720 C C B ARG A 1 283 ? 23.660 7.252 24.043 0.48 11.50 283 ARG A C 1
ATOM 4721 O O A ARG A 1 283 ? 24.011 8.426 23.850 0.52 10.25 283 ARG A O 1
ATOM 4722 O O B ARG A 1 283 ? 24.014 8.421 23.864 0.48 11.61 283 ARG A O 1
ATOM 4763 N N . TYR A 1 284 ? 22.381 6.878 23.955 1.00 10.34 284 TYR A N 1
ATOM 4764 C CA . TYR A 1 284 ? 21.315 7.841 23.670 1.00 9.66 284 TYR A CA 1
ATOM 4765 C C . TYR A 1 284 ? 21.264 8.920 24.747 1.00 9.97 284 TYR A C 1
ATOM 4766 O O . TYR A 1 284 ? 21.096 10.106 24.457 1.00 9.69 284 TYR A O 1
ATOM 4784 N N . ILE A 1 285 ? 21.391 8.534 26.014 1.00 9.14 285 ILE A N 1
ATOM 4785 C CA . ILE A 1 285 ? 21.360 9.491 27.132 1.00 9.41 285 ILE A CA 1
ATOM 4786 C C . ILE A 1 285 ? 22.557 10.439 27.094 1.00 9.96 285 ILE A C 1
ATOM 4787 O O . ILE A 1 285 ? 22.428 11.654 27.268 1.00 9.19 285 ILE A O 1
ATOM 4803 N N . VAL A 1 286 ? 23.744 9.916 26.842 1.00 9.32 286 VAL A N 1
ATOM 4804 C CA . VAL A 1 286 ? 24.920 10.780 26.674 1.00 10.19 286 VAL A CA 1
ATOM 4805 C C . VAL A 1 286 ? 24.741 11.696 25.469 1.00 9.59 286 VAL A C 1
ATOM 4806 O O . VAL A 1 286 ? 25.040 12.893 25.522 1.00 9.37 286 VAL A O 1
ATOM 4819 N N . ALA A 1 287 ? 24.283 11.151 24.353 1.00 9.84 287 ALA A N 1
ATOM 4820 C CA . ALA A 1 287 ? 24.120 11.959 23.154 1.00 9.33 287 ALA A CA 1
ATOM 4821 C C . ALA A 1 287 ? 23.180 13.122 23.434 1.00 9.91 287 ALA A C 1
ATOM 4822 O O . ALA A 1 287 ? 23.438 14.268 23.049 1.00 9.68 287 ALA A O 1
ATOM 4829 N N . ARG A 1 288 ? 22.034 12.839 24.057 1.00 8.71 288 ARG A N 1
ATOM 4830 C CA . ARG A 1 288 ? 20.963 13.827 24.167 1.00 9.06 288 ARG A CA 1
ATOM 4831 C C . ARG A 1 288 ? 21.144 14.793 25.343 1.00 8.39 288 ARG A C 1
ATOM 4832 O O . ARG A 1 288 ? 20.721 15.954 25.248 1.00 9.03 288 ARG A O 1
ATOM 4853 N N . TYR A 1 289 ? 21.787 14.347 26.423 1.00 8.84 289 TYR A N 1
ATOM 4854 C CA . TYR A 1 289 ? 21.859 15.111 27.664 1.00 9.35 289 TYR A CA 1
ATOM 4855 C C . TYR A 1 289 ? 23.271 15.339 28.188 1.00 9.20 289 TYR A C 1
ATOM 4856 O O . TYR A 1 289 ? 23.438 16.186 29.069 1.00 9.98 289 TYR A O 1
ATOM 4874 N N . GLY A 1 290 ? 24.282 14.623 27.698 1.00 9.35 290 GLY A N 1
ATOM 4875 C CA . GLY A 1 290 ? 25.598 14.699 28.303 1.00 9.86 290 GLY A CA 1
ATOM 4876 C C . GLY A 1 290 ? 26.241 16.074 28.233 1.00 9.54 290 GLY A C 1
ATOM 4877 O O . GLY A 1 290 ? 27.017 16.447 29.123 1.00 10.14 290 GLY A O 1
ATOM 4881 N N . TYR A 1 291 ? 25.908 16.859 27.207 1.00 8.91 291 TYR A N 1
ATOM 4882 C CA . TYR A 1 291 ? 26.483 18.194 27.078 1.00 9.06 291 TYR A CA 1
ATOM 4883 C C . TYR A 1 291 ? 26.238 19.030 28.315 1.00 9.23 291 TYR A C 1
ATOM 4884 O O . TYR A 1 291 ? 26.986 19.977 28.574 1.00 9.47 291 TYR A O 1
ATOM 4902 N N . SER A 1 292 ? 25.179 18.750 29.066 1.00 8.65 292 SER A N 1
ATOM 4903 C CA . SER A 1 292 ? 24.654 19.725 30.009 1.00 8.29 292 SER A CA 1
ATOM 4904 C C . SER A 1 292 ? 25.397 19.717 31.337 1.00 8.85 292 SER A C 1
ATOM 4905 O O . SER A 1 292 ? 25.465 18.690 32.021 1.00 8.26 292 SER A O 1
ATOM 4913 N N . THR A 1 293 ? 25.919 20.875 31.738 1.00 9.24 293 THR A N 1
ATOM 4914 C CA . THR A 1 293 ? 26.464 20.985 33.091 1.00 8.77 293 THR A CA 1
ATOM 4915 C C . THR A 1 293 ? 25.373 20.888 34.149 1.00 9.75 293 THR A C 1
ATOM 4916 O O . THR A 1 293 ? 25.683 20.726 35.328 1.00 10.62 293 THR A O 1
ATOM 4927 N N . ASN A 1 294 ? 24.108 20.997 33.760 1.00 8.13 294 ASN A N 1
ATOM 4928 C CA . ASN A 1 294 ? 23.008 20.837 34.702 1.00 8.51 294 ASN A CA 1
ATOM 4929 C C . ASN A 1 294 ? 22.658 19.379 34.974 1.00 8.89 294 ASN A C 1
ATOM 4930 O O . ASN A 1 294 ? 21.738 19.121 35.762 1.00 9.74 294 ASN A O 1
ATOM 4941 N N . VAL A 1 295 ? 23.351 18.424 34.345 1.00 8.48 295 VAL A N 1
ATOM 4942 C CA . VAL A 1 295 ? 23.307 17.029 34.774 1.00 8.67 295 VAL A CA 1
ATOM 4943 C C . VAL A 1 295 ? 24.371 16.866 35.854 1.00 8.50 295 VAL A C 1
ATOM 4944 O O . VAL A 1 295 ? 25.569 16.867 35.571 1.00 9.56 295 VAL A O 1
ATOM 4957 N N . PHE A 1 296 ? 23.927 16.731 37.095 1.00 9.35 296 PHE A N 1
ATOM 4958 C CA . PHE A 1 296 ? 24.829 16.481 38.220 1.00 9.58 296 PHE A CA 1
ATOM 4959 C C . PHE A 1 296 ? 25.388 15.065 38.180 1.00 9.14 296 PHE A C 1
ATOM 4960 O O . PHE A 1 296 ? 26.589 14.850 38.387 1.00 9.29 296 PHE A O 1
ATOM 4977 N N . ALA A 1 297 ? 24.529 14.080 37.938 1.00 9.11 297 ALA A N 1
ATOM 4978 C CA . ALA A 1 297 ? 24.968 12.699 38.030 1.00 8.49 297 ALA A CA 1
ATOM 4979 C C . ALA A 1 297 ? 24.085 11.758 37.239 1.00 7.89 297 ALA A C 1
ATOM 4980 O O . ALA A 1 297 ? 22.879 11.979 37.072 1.00 8.96 297 ALA A O 1
ATOM 4987 N N . TRP A 1 298 ? 24.740 10.716 36.736 1.00 8.74 298 TRP A N 1
ATOM 4988 C CA . TRP A 1 298 ? 24.082 9.550 36.178 1.00 8.60 298 TRP A CA 1
ATOM 4989 C C . TRP A 1 298 ? 23.929 8.529 37.304 1.00 8.95 298 TRP A C 1
ATOM 4990 O O . TRP A 1 298 ? 24.930 8.097 37.888 1.00 10.43 298 TRP A O 1
ATOM 5011 N N . GLU A 1 299 ? 22.693 8.144 37.620 1.00 8.45 299 GLU A N 1
ATOM 5012 C CA . GLU A 1 299 ? 22.403 7.130 38.622 1.00 8.76 299 GLU A CA 1
ATOM 5013 C C . GLU A 1 299 ? 21.803 5.911 37.924 1.00 8.56 299 GLU A C 1
ATOM 5014 O O . GLU A 1 299 ? 20.737 5.998 37.308 1.00 8.98 299 GLU A O 1
ATOM 5026 N N . PHE A 1 300 ? 22.482 4.760 38.018 1.00 9.17 300 PHE A N 1
ATOM 5027 C CA . PHE A 1 300 ? 21.990 3.587 37.300 1.00 8.67 300 PHE A CA 1
ATOM 5028 C C . PHE A 1 300 ? 20.645 3.137 37.847 1.00 8.39 300 PHE A C 1
ATOM 5029 O O . PHE A 1 300 ? 19.701 2.935 37.080 1.00 8.87 300 PHE A O 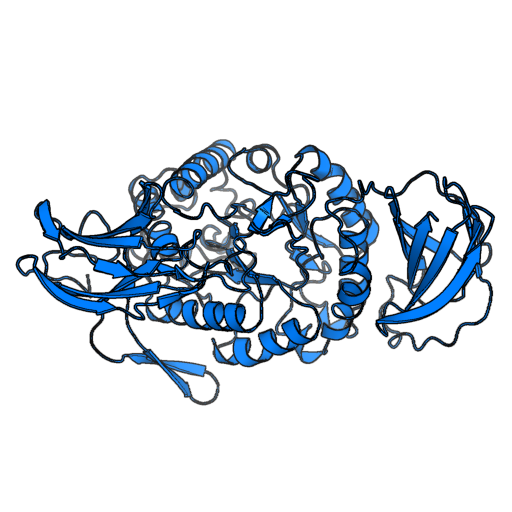1
ATOM 5046 N N . TRP A 1 301 ? 20.555 2.908 39.142 1.00 8.87 301 TRP A N 1
ATOM 5047 C CA . TRP A 1 301 ? 19.399 2.275 39.757 1.00 9.17 301 TRP A CA 1
ATOM 5048 C C . TRP A 1 301 ? 18.865 3.071 40.935 1.00 7.71 301 TRP A C 1
ATOM 5049 O O . TRP A 1 301 ? 19.617 3.546 41.796 1.00 9.80 301 TRP A O 1
ATOM 5070 N N . ASN A 1 302 ? 17.540 3.111 41.015 1.00 8.40 302 ASN A N 1
ATOM 5071 C CA . ASN A 1 302 ? 16.826 3.342 42.266 1.00 8.82 302 ASN A CA 1
ATOM 5072 C C . ASN A 1 302 ? 16.641 2.004 42.978 1.00 9.06 302 ASN A C 1
ATOM 5073 O O . ASN A 1 302 ? 15.847 1.156 42.548 1.00 9.43 302 ASN A O 1
ATOM 5084 N N . GLN A 1 303 ? 17.382 1.815 44.067 1.00 8.86 303 GLN A N 1
ATOM 5085 C CA . GLN A 1 303 ? 17.163 0.700 45.007 1.00 9.08 303 GLN A CA 1
ATOM 5086 C C . GLN A 1 303 ? 17.287 -0.687 44.363 1.00 8.86 303 GLN A C 1
ATOM 5087 O O . GLN A 1 303 ? 16.3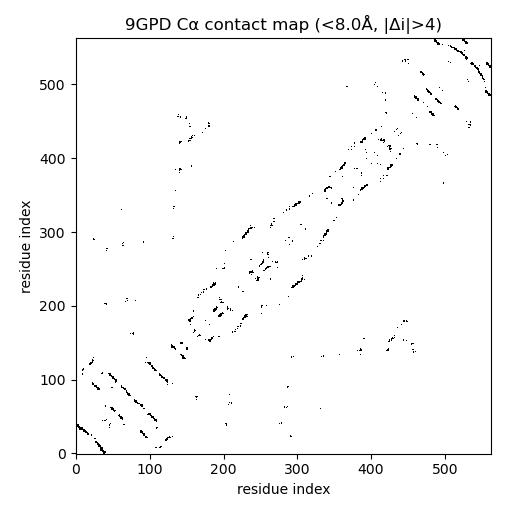92 -1.529 44.473 1.00 9.13 303 GLN A O 1
ATOM 5101 N N . VAL A 1 304 ? 18.447 -0.934 43.743 1.00 9.48 304 VAL A N 1
ATOM 5102 C CA . VAL A 1 304 ? 18.661 -2.188 43.005 1.00 9.44 304 VAL A CA 1
ATOM 5103 C C . VAL A 1 304 ? 18.574 -3.427 43.894 1.00 10.91 304 VAL A C 1
ATOM 5104 O O . VAL A 1 304 ? 18.268 -4.533 43.418 1.00 10.64 304 VAL A O 1
ATOM 5117 N N . ASP A 1 305 ? 18.823 -3.258 45.194 1.00 10.25 305 ASP A N 1
ATOM 5118 C CA . ASP A 1 305 ? 18.759 -4.340 46.181 1.00 12.26 305 ASP A CA 1
ATOM 5119 C C . ASP A 1 305 ? 17.367 -4.926 46.339 1.00 10.83 305 ASP A C 1
ATOM 5120 O O . ASP A 1 305 ? 17.252 -6.065 46.824 1.00 12.43 305 ASP A O 1
ATOM 5129 N N . ILE A 1 306 ? 16.311 -4.201 45.978 1.00 10.26 306 ILE A N 1
ATOM 5130 C CA . ILE A 1 306 ? 14.947 -4.700 46.153 1.00 10.58 306 ILE A CA 1
ATOM 5131 C C . ILE A 1 306 ? 14.243 -4.955 44.831 1.00 10.67 306 ILE A C 1
ATOM 5132 O O . ILE A 1 306 ? 13.014 -4.981 44.767 1.00 10.67 306 ILE A O 1
ATOM 5148 N N . ILE A 1 307 ? 15.011 -5.232 43.775 1.00 10.21 307 ILE A N 1
ATOM 5149 C CA . ILE A 1 307 ? 14.455 -6.049 42.686 1.00 9.52 307 ILE A CA 1
ATOM 5150 C C . ILE A 1 307 ? 14.008 -7.389 43.279 1.00 10.35 307 ILE A C 1
ATOM 5151 O O . ILE A 1 307 ? 14.236 -7.689 44.464 1.00 11.19 307 ILE A O 1
ATOM 5167 N N . SER A 1 308 ? 13.390 -8.224 42.465 1.00 9.39 308 SER A N 1
ATOM 5168 C CA . SER A 1 308 ? 13.007 -9.537 42.979 1.00 10.89 308 SER A CA 1
ATOM 5169 C C . SER A 1 308 ? 14.188 -10.244 43.640 1.00 9.98 308 SER A C 1
ATOM 5170 O O . SER A 1 308 ? 15.281 -10.289 43.062 1.00 9.63 308 SER A O 1
ATOM 5178 N N . PRO A 1 309 ? 14.007 -10.874 44.801 1.00 10.57 309 PRO A N 1
ATOM 5179 C CA . PRO A 1 309 ? 15.077 -11.744 45.324 1.00 11.51 309 PRO A CA 1
ATOM 5180 C C . PRO A 1 309 ? 15.454 -12.881 44.399 1.00 12.74 309 PRO A C 1
ATOM 5181 O O . PRO A 1 309 ? 16.567 -13.422 44.544 1.00 14.51 309 PRO A O 1
ATOM 5192 N N . THR A 1 310 ? 14.589 -13.252 43.451 1.00 10.23 310 THR A N 1
ATOM 5193 C CA . THR A 1 310 ? 14.996 -14.256 42.463 1.00 11.36 310 THR A CA 1
ATOM 5194 C C . THR A 1 310 ? 16.039 -13.709 41.495 1.00 10.29 310 THR A C 1
ATOM 5195 O O . THR A 1 310 ? 16.676 -14.475 40.754 1.00 11.55 310 THR A O 1
ATOM 5206 N N . ALA A 1 311 ? 16.217 -12.379 41.479 1.00 10.70 311 ALA A N 1
ATOM 5207 C CA . ALA A 1 311 ? 17.011 -11.703 40.464 1.00 12.09 311 ALA A CA 1
ATOM 5208 C C . ALA A 1 311 ? 18.262 -11.029 41.004 1.00 13.35 311 ALA A C 1
ATOM 5209 O O . ALA A 1 311 ? 19.109 -10.585 40.213 1.00 12.81 311 ALA A O 1
ATOM 5216 N N . PHE A 1 312 ? 18.407 -10.912 42.323 1.00 14.02 312 PHE A N 1
ATOM 5217 C CA . PHE A 1 312 ? 19.517 -10.144 42.903 1.00 12.50 312 PHE A CA 1
ATOM 5218 C C . PHE A 1 312 ? 20.661 -11.100 43.230 1.00 13.51 312 PHE A C 1
ATOM 5219 O O . PHE A 1 312 ? 20.611 -11.882 44.192 1.00 15.21 312 PHE A O 1
ATOM 5236 N N . VAL A 1 313 ? 21.698 -11.029 42.428 1.00 16.09 313 VAL A N 1
ATOM 5237 C CA . VAL A 1 313 ? 22.893 -11.856 42.546 1.00 18.46 313 VAL A CA 1
ATOM 5238 C C . VAL A 1 313 ? 24.045 -10.880 42.728 1.00 15.14 313 VAL A C 1
ATOM 5239 O O . VAL A 1 313 ? 24.464 -10.227 41.767 1.00 14.05 313 VAL A O 1
ATOM 5252 N N . ILE A 1 314 ? 24.529 -10.750 43.960 1.00 14.58 314 ILE A N 1
ATOM 5253 C CA . ILE A 1 314 ? 25.423 -9.643 44.307 1.00 16.32 314 ILE A CA 1
ATOM 5254 C C . ILE A 1 314 ? 26.617 -9.568 43.359 1.00 14.69 314 ILE A C 1
ATOM 5255 O O . ILE A 1 314 ? 26.964 -8.491 42.860 1.00 14.92 314 ILE A O 1
ATOM 5271 N N . GLY A 1 315 ? 27.250 -10.704 43.063 1.00 16.21 315 GLY A N 1
ATOM 5272 C CA . GLY A 1 315 ? 28.421 -10.673 42.206 1.00 14.78 315 GLY A CA 1
ATOM 5273 C C . GLY A 1 315 ? 28.093 -10.239 40.794 1.00 12.33 315 GLY A C 1
ATOM 5274 O O . GLY A 1 315 ? 28.902 -9.568 40.139 1.00 13.04 315 GLY A O 1
ATOM 5278 N N . GLU A 1 316 ? 26.903 -10.597 40.310 1.00 13.23 316 GLU A N 1
ATOM 5279 C CA . GLU A 1 316 ? 26.503 -10.205 38.965 1.00 12.96 316 GLU A CA 1
ATOM 5280 C C . GLU A 1 316 ? 26.139 -8.731 38.904 1.00 11.50 316 GLU A C 1
ATOM 5281 O O . GLU A 1 316 ? 26.437 -8.041 37.912 1.00 11.97 316 GLU A O 1
ATOM 5293 N N . VAL A 1 317 ? 25.453 -8.252 39.934 1.00 11.94 317 VAL A N 1
ATOM 5294 C CA . VAL A 1 317 ? 25.079 -6.835 39.961 1.00 11.24 317 VAL A CA 1
ATOM 5295 C C . VAL A 1 317 ? 26.316 -5.956 40.112 1.00 11.18 317 VAL A C 1
ATOM 5296 O O . VAL A 1 317 ? 26.439 -4.894 39.472 1.00 10.53 317 VAL A O 1
ATOM 5309 N N . LYS A 1 318 ? 27.282 -6.420 40.912 1.00 12.01 318 LYS A N 1
ATOM 5310 C CA . LYS A 1 318 ? 28.553 -5.710 41.049 1.00 12.39 318 LYS A CA 1
ATOM 5311 C C . LYS A 1 318 ? 29.289 -5.618 39.705 1.00 11.22 318 LYS A C 1
ATOM 5312 O O . LYS A 1 318 ? 29.697 -4.529 39.255 1.00 11.92 318 LYS A O 1
ATOM 5331 N N . LYS A 1 319 ? 29.454 -6.757 39.029 1.00 12.30 319 LYS A N 1
ATOM 5332 C CA . LYS A 1 319 ? 30.149 -6.759 37.744 1.00 11.70 319 LYS A CA 1
ATOM 5333 C C . LYS A 1 319 ? 29.432 -5.880 36.727 1.00 12.41 319 LYS A C 1
ATOM 5334 O O . LYS A 1 319 ? 30.070 -5.156 35.964 1.00 12.20 319 LYS A O 1
ATOM 5353 N N . TRP A 1 320 ? 28.105 -5.957 36.675 1.00 10.89 320 TRP A N 1
ATOM 5354 C CA . TRP A 1 320 ? 27.359 -5.114 35.750 1.00 11.00 320 TRP A CA 1
ATOM 5355 C C . TRP A 1 320 ? 27.600 -3.639 36.041 1.00 11.49 320 TRP A C 1
ATOM 5356 O O . TRP A 1 320 ? 27.813 -2.849 35.107 1.00 11.04 320 TRP A O 1
ATOM 5377 N N . HIS A 1 321 ? 27.608 -3.254 37.318 1.00 11.40 321 HIS A N 1
ATOM 5378 C CA . HIS A 1 321 ? 27.898 -1.852 37.650 1.00 10.72 321 HIS A CA 1
ATOM 5379 C C . HIS A 1 321 ? 29.311 -1.446 37.222 1.00 11.62 321 HIS A C 1
ATOM 5380 O O . HIS A 1 321 ? 29.525 -0.340 36.688 1.00 12.40 321 HIS A O 1
ATOM 5394 N N . GLU A 1 322 ? 30.290 -2.334 37.433 1.00 11.90 322 GLU A N 1
ATOM 5395 C CA . GLU A 1 322 ? 31.667 -2.034 37.039 1.00 12.65 322 GLU A CA 1
ATOM 5396 C C . GLU A 1 322 ? 31.759 -1.848 35.527 1.00 13.45 322 GLU A C 1
ATOM 5397 O O . GLU A 1 322 ? 32.306 -0.859 35.021 1.00 13.50 322 GLU A O 1
ATOM 5409 N N . ASP A 1 323 ? 31.159 -2.767 34.788 1.00 12.89 323 ASP A N 1
ATOM 5410 C CA . ASP A 1 323 ? 31.223 -2.761 33.335 1.00 13.28 323 ASP A CA 1
ATOM 5411 C C . ASP A 1 323 ? 30.462 -1.571 32.753 1.00 11.42 323 ASP A C 1
ATOM 5412 O O . ASP A 1 323 ? 30.924 -0.904 31.806 1.00 12.96 323 ASP A O 1
ATOM 5421 N N . MET A 1 324 ? 29.273 -1.297 33.295 1.00 11.68 324 MET A N 1
ATOM 5422 C CA . MET A 1 324 ? 28.488 -0.187 32.764 1.00 10.96 324 MET A CA 1
ATOM 5423 C C . MET A 1 324 ? 29.072 1.163 33.124 1.00 10.78 324 MET A C 1
ATOM 5424 O O . MET A 1 324 ? 29.017 2.093 32.297 1.00 11.90 324 MET A O 1
ATOM 5438 N N . ALA A 1 325 ? 29.641 1.279 34.328 1.00 10.73 325 ALA A N 1
ATOM 5439 C CA . ALA A 1 325 ? 30.311 2.526 34.678 1.00 11.49 325 ALA A CA 1
ATOM 5440 C C . ALA A 1 325 ? 31.497 2.792 33.746 1.00 12.63 325 ALA A C 1
ATOM 5441 O O . ALA A 1 325 ? 31.691 3.922 33.249 1.00 13.45 325 ALA A O 1
ATOM 5448 N N . LYS A 1 326 ? 32.278 1.739 33.462 1.00 12.39 326 LYS A N 1
ATOM 5449 C CA . LYS A 1 326 ? 33.405 1.872 32.547 1.00 12.78 326 LYS A CA 1
ATOM 5450 C C . LYS A 1 326 ? 32.927 2.272 31.153 1.00 12.11 326 LYS A C 1
ATOM 5451 O O . LYS A 1 326 ? 33.487 3.185 30.521 1.00 13.90 326 LYS A O 1
ATOM 5470 N N . TYR A 1 327 ? 31.875 1.609 30.652 1.00 11.42 327 TYR A N 1
ATOM 5471 C CA . TYR A 1 327 ? 31.339 1.942 29.333 1.00 12.76 327 TYR A CA 1
ATOM 5472 C C . TYR A 1 327 ? 30.842 3.390 29.301 1.00 11.81 327 TYR A C 1
ATOM 5473 O O . TYR A 1 327 ? 31.193 4.181 28.412 1.00 12.79 327 TYR A O 1
ATOM 5491 N N . LEU A 1 328 ? 30.030 3.766 30.291 1.00 11.24 328 LEU A N 1
ATOM 5492 C CA . LEU A 1 328 ? 29.447 5.109 30.330 1.00 11.27 328 LEU A CA 1
ATOM 5493 C C . LEU A 1 328 ? 30.533 6.180 30.375 1.00 11.64 328 LEU A C 1
ATOM 5494 O O . LEU A 1 328 ? 30.510 7.138 29.596 1.00 12.12 328 LEU A O 1
ATOM 5510 N N . ASN A 1 329 ? 31.521 6.008 31.248 1.00 11.72 329 ASN A N 1
ATOM 5511 C CA A ASN A 1 329 ? 32.654 6.933 31.302 0.47 15.19 329 ASN A CA 1
ATOM 5512 C CA B ASN A 1 329 ? 32.648 6.939 31.290 0.53 14.72 329 ASN A CA 1
ATOM 5513 C C . ASN A 1 329 ? 33.337 7.013 29.943 1.00 17.27 329 ASN A C 1
ATOM 5514 O O . ASN A 1 329 ? 33.711 8.104 29.483 1.00 16.47 329 ASN A O 1
ATOM 5533 N N . SER A 1 330 ? 33.507 5.865 29.291 1.00 13.28 330 SER A N 1
ATOM 5534 C CA . SER A 1 330 ? 34.275 5.817 28.052 1.00 15.59 330 SER A CA 1
ATOM 5535 C C . SER A 1 330 ? 33.590 6.587 26.923 1.00 15.84 330 SER A C 1
ATOM 5536 O O . SER A 1 330 ? 34.260 7.121 26.017 1.00 20.45 330 SER A O 1
ATOM 5544 N N . ILE A 1 331 ? 32.259 6.659 26.942 1.00 12.18 331 ILE A N 1
ATOM 5545 C CA . ILE A 1 331 ? 31.544 7.324 25.860 1.00 15.27 331 ILE A CA 1
ATOM 5546 C C . ILE A 1 331 ? 31.083 8.739 26.209 1.00 12.20 331 ILE A C 1
ATOM 5547 O O . ILE A 1 331 ? 30.612 9.458 25.320 1.00 14.06 331 ILE A O 1
ATOM 5563 N N . ASP A 1 332 ? 31.136 9.130 27.479 1.00 11.23 332 ASP A N 1
ATOM 5564 C CA . ASP A 1 332 ? 30.671 10.441 27.944 1.00 11.08 332 ASP A CA 1
ATOM 5565 C C . ASP A 1 332 ? 31.820 11.431 27.821 1.00 11.16 332 ASP A C 1
ATOM 5566 O O . ASP A 1 332 ? 32.751 11.385 28.629 1.00 12.95 332 ASP A O 1
ATOM 5575 N N . PRO A 1 333 ? 31.805 12.336 26.821 1.00 12.61 333 PRO A N 1
ATOM 5576 C CA . PRO A 1 333 ? 32.923 13.275 26.656 1.00 14.52 333 PRO A CA 1
ATOM 5577 C C . PRO A 1 333 ? 33.159 14.155 27.872 1.00 11.41 333 PRO A C 1
ATOM 5578 O O . PRO A 1 333 ? 34.267 14.683 28.019 1.00 15.11 333 PRO A O 1
ATOM 5589 N N . TRP A 1 334 ? 32.155 14.332 28.738 1.00 11.61 334 TRP A N 1
ATOM 5590 C CA . TRP A 1 334 ? 32.254 15.233 29.879 1.00 11.99 334 TRP A CA 1
ATOM 5591 C C . TRP A 1 334 ? 32.410 14.517 31.207 1.00 11.17 334 TRP A C 1
ATOM 5592 O O . TRP A 1 334 ? 32.540 15.189 32.238 1.00 12.14 334 TRP A O 1
ATOM 5613 N N . LYS A 1 335 ? 32.400 13.182 31.208 1.00 11.67 335 LYS A N 1
ATOM 5614 C CA . LYS A 1 335 ? 32.715 12.384 32.397 1.00 12.09 335 LYS A CA 1
ATOM 5615 C C . LYS A 1 335 ? 31.892 12.788 33.617 1.00 10.90 335 LYS A C 1
ATOM 5616 O O . LYS A 1 335 ? 32.428 13.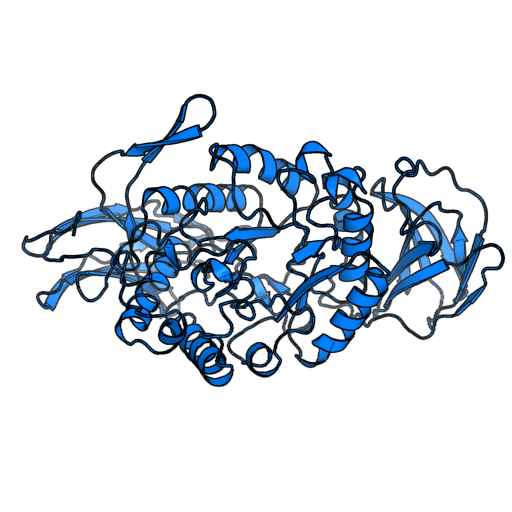034 34.695 1.00 12.71 335 LYS A O 1
ATOM 5635 N N . HIS A 1 336 ? 30.568 12.833 33.454 1.00 10.55 336 HIS A N 1
ATOM 5636 C CA . HIS A 1 336 ? 29.723 13.130 34.596 1.00 9.73 336 HIS A CA 1
ATOM 5637 C C . HIS A 1 336 ? 29.890 12.068 35.677 1.00 11.11 336 HIS A C 1
ATOM 5638 O O . HIS A 1 336 ? 30.227 10.908 35.403 1.00 11.11 336 HIS A O 1
ATOM 5653 N N . LEU A 1 337 ? 29.612 12.477 36.913 1.00 9.71 337 LEU A N 1
ATOM 5654 C CA . LEU A 1 337 ? 29.600 11.578 38.056 1.00 9.86 337 LEU A CA 1
ATOM 5655 C C . LEU A 1 337 ? 28.595 10.456 37.858 1.00 9.76 337 LEU A C 1
ATOM 5656 O O . LEU A 1 337 ? 27.546 10.636 37.253 1.00 9.55 337 LEU A O 1
ATOM 5672 N N . ILE A 1 338 ? 28.910 9.289 38.414 1.00 9.75 338 ILE A N 1
ATOM 5673 C CA . ILE A 1 338 ? 28.110 8.067 38.329 1.00 9.26 338 ILE A CA 1
ATOM 5674 C C . ILE A 1 338 ? 27.867 7.543 39.725 1.00 9.39 338 ILE A C 1
ATOM 5675 O O . ILE A 1 338 ? 28.777 7.514 40.551 1.00 11.11 338 ILE A O 1
ATOM 5691 N N . THR A 1 339 ? 26.650 7.088 39.977 1.00 8.78 339 THR A N 1
ATOM 5692 C CA . THR A 1 339 ? 26.271 6.501 41.263 1.00 9.47 339 THR A CA 1
ATOM 5693 C C . THR A 1 339 ? 25.189 5.440 41.074 1.00 9.68 339 THR A C 1
ATOM 5694 O O . THR A 1 339 ? 24.748 5.178 39.958 1.00 9.83 339 THR A O 1
ATOM 5705 N N . THR A 1 340 ? 24.758 4.838 42.189 1.00 8.88 340 THR A N 1
ATOM 5706 C CA . THR A 1 340 ? 23.638 3.899 42.228 1.00 9.48 340 THR A CA 1
ATOM 5707 C C . THR A 1 340 ? 23.103 3.929 43.656 1.00 9.27 340 THR A C 1
ATOM 5708 O O . THR A 1 340 ? 23.730 4.503 44.554 1.00 10.55 340 THR A O 1
ATOM 5719 N N . SER A 1 341 ? 21.918 3.351 43.868 1.00 8.65 341 SER A N 1
ATOM 5720 C CA . SER A 1 341 ? 21.308 3.408 45.189 1.00 9.19 341 SER A CA 1
ATOM 5721 C C . SER A 1 341 ? 20.684 2.081 45.614 1.00 10.10 341 SER A C 1
ATOM 5722 O O . SER A 1 341 ? 20.365 1.201 44.802 1.00 9.82 341 SER A O 1
ATOM 5730 N N . PHE A 1 342 ? 20.427 2.024 46.925 1.00 10.47 342 PHE A N 1
ATOM 5731 C CA . PHE A 1 342 ? 19.907 0.872 47.651 1.00 10.13 342 PHE A CA 1
ATOM 5732 C C . PHE A 1 342 ? 18.801 1.318 48.597 1.00 10.74 342 PHE A C 1
ATOM 5733 O O . PHE A 1 342 ? 18.850 2.416 49.175 1.00 11.14 342 PHE A O 1
ATOM 5750 N N . ALA A 1 343 ? 17.793 0.450 48.752 1.00 10.61 343 ALA A N 1
ATOM 5751 C CA . ALA A 1 343 ? 16.787 0.663 49.785 1.00 10.59 343 ALA A CA 1
ATOM 5752 C C . ALA A 1 343 ? 17.374 0.437 51.171 1.00 12.12 343 ALA A C 1
ATOM 5753 O O . ALA A 1 343 ? 17.073 1.186 52.103 1.00 12.98 343 ALA A O 1
ATOM 5760 N N . PHE A 1 344 ? 18.210 -0.584 51.325 1.00 12.10 344 PHE A N 1
ATOM 5761 C CA . PHE A 1 344 ? 18.817 -0.886 52.623 1.00 11.56 344 PHE A CA 1
ATOM 5762 C C . PHE A 1 344 ? 19.705 0.282 53.014 1.00 11.81 344 PHE A C 1
ATOM 5763 O O . PHE A 1 344 ? 20.642 0.620 52.291 1.00 11.30 344 PHE A O 1
ATOM 5780 N N . SER A 1 345 ? 19.396 0.928 54.138 1.00 11.95 345 SER A N 1
ATOM 5781 C CA . SER A 1 345 ? 20.085 2.175 54.450 1.00 11.77 345 SER A CA 1
ATOM 5782 C C . SER A 1 345 ? 21.599 2.028 54.498 1.00 12.81 345 SER A C 1
ATOM 5783 O O . SER A 1 345 ? 22.285 2.930 53.989 1.00 13.51 345 SER A O 1
ATOM 5791 N N . PRO A 1 346 ? 22.179 0.973 55.094 1.00 12.95 346 PRO A N 1
ATOM 5792 C CA . PRO A 1 346 ? 23.643 0.828 55.086 1.00 13.99 346 PRO A CA 1
ATOM 5793 C C . PRO A 1 346 ? 24.246 0.540 53.721 1.00 16.32 346 PRO A C 1
ATOM 5794 O O . PRO A 1 346 ? 25.478 0.535 53.603 1.00 15.36 346 PRO A O 1
ATOM 5805 N N . GLY A 1 347 ? 23.436 0.286 52.701 1.00 13.10 347 GLY A N 1
ATOM 5806 C CA . GLY A 1 347 ? 23.964 0.048 51.373 1.00 12.99 347 GLY A CA 1
ATOM 5807 C C . GLY A 1 347 ? 24.558 -1.342 51.210 1.00 15.46 347 GLY A C 1
ATOM 5808 O O . GLY A 1 347 ? 24.333 -2.258 52.013 1.00 16.36 347 GLY A O 1
ATOM 5812 N N . LYS A 1 348 ? 25.339 -1.490 50.143 1.00 13.48 348 LYS A N 1
ATOM 5813 C CA . LYS A 1 348 ? 25.958 -2.767 49.778 1.00 13.15 348 LYS A CA 1
ATOM 5814 C C . LYS A 1 348 ? 27.432 -2.502 49.520 1.00 14.05 348 LYS A C 1
ATOM 5815 O O . LYS A 1 348 ? 27.799 -2.042 48.424 1.00 13.90 348 LYS A O 1
ATOM 5834 N N . PRO A 1 349 ? 28.304 -2.733 50.508 1.00 13.79 349 PRO A N 1
ATOM 5835 C CA . PRO A 1 349 ? 29.725 -2.387 50.324 1.00 12.88 349 PRO A CA 1
ATOM 5836 C C . PRO A 1 349 ? 30.383 -2.943 49.075 1.00 15.75 349 PRO A C 1
ATOM 5837 O O . PRO A 1 349 ? 31.239 -2.264 48.490 1.00 15.65 349 PRO A O 1
ATOM 5848 N N . GLU A 1 350 ? 30.015 -4.155 48.647 1.00 14.98 350 GLU A N 1
ATOM 5849 C CA . GLU A 1 350 ? 30.635 -4.741 47.460 1.00 16.08 350 GLU A CA 1
ATOM 5850 C C . GLU A 1 350 ? 30.432 -3.868 46.229 1.00 15.31 350 GLU A C 1
ATOM 5851 O O . GLU A 1 350 ? 31.269 -3.879 45.305 1.00 15.41 350 GLU A O 1
ATOM 5863 N N . ILE A 1 351 ? 29.312 -3.148 46.171 1.00 13.74 351 ILE A N 1
ATOM 5864 C CA . ILE A 1 351 ? 29.018 -2.245 45.058 1.00 14.40 351 ILE A CA 1
ATOM 5865 C C . ILE A 1 351 ? 29.460 -0.818 45.342 1.00 13.65 351 ILE A C 1
ATOM 5866 O O . ILE A 1 351 ? 30.080 -0.176 44.490 1.00 13.70 351 ILE A O 1
ATOM 5882 N N . ASP A 1 352 ? 29.166 -0.327 46.543 1.00 12.25 352 ASP A N 1
ATOM 5883 C CA . ASP A 1 352 ? 29.516 1.047 46.873 1.00 12.12 352 ASP A CA 1
ATOM 5884 C C . ASP A 1 352 ? 31.022 1.297 46.755 1.00 12.37 352 ASP A C 1
ATOM 5885 O O . ASP A 1 352 ? 31.459 2.423 46.457 1.00 13.28 352 ASP A O 1
ATOM 5894 N N . SER A 1 353 ? 31.836 0.263 46.970 1.00 13.97 353 SER A N 1
ATOM 5895 C CA . SER A 1 353 ? 33.278 0.448 46.944 1.00 13.99 353 SER A CA 1
ATOM 5896 C C . SER A 1 353 ? 33.862 0.444 45.545 1.00 14.42 353 SER A C 1
ATOM 5897 O O . SER A 1 353 ? 35.063 0.684 45.416 1.00 16.74 353 SER A O 1
ATOM 5905 N N . ILE A 1 354 ? 33.065 0.221 44.495 1.00 15.08 354 ILE A N 1
ATOM 5906 C CA A ILE A 1 354 ? 33.584 0.191 43.129 0.42 18.89 354 ILE A CA 1
ATOM 5907 C CA B ILE A 1 354 ? 33.644 0.184 43.168 0.58 18.35 354 ILE A CA 1
ATOM 5908 C C . ILE A 1 354 ? 34.103 1.572 42.783 1.00 15.26 354 ILE A C 1
ATOM 5909 O O . ILE A 1 354 ? 33.425 2.588 43.047 1.00 14.86 354 ILE A O 1
ATOM 5938 N N . SER A 1 355 ? 35.307 1.644 42.216 1.00 14.42 355 SER A N 1
ATOM 5939 C CA . SER A 1 355 ? 35.884 2.942 41.875 1.00 17.20 355 SER A CA 1
ATOM 5940 C C . SER A 1 355 ? 35.044 3.689 40.847 1.00 16.35 355 SER A C 1
ATOM 5941 O O . SER A 1 355 ? 35.036 4.937 40.826 1.00 16.70 355 SER A O 1
ATOM 5949 N N . GLY A 1 356 ? 34.318 2.956 40.004 1.00 14.43 356 GLY A N 1
ATOM 5950 C CA . GLY A 1 356 ? 33.564 3.604 38.953 1.00 16.88 356 GLY A CA 1
ATOM 5951 C C . GLY A 1 356 ? 32.349 4.350 39.457 1.00 15.25 356 GLY A C 1
ATOM 5952 O O . GLY A 1 356 ? 31.757 5.130 38.695 1.00 15.16 356 GLY A O 1
ATOM 5956 N N . LEU A 1 357 ? 31.943 4.119 40.703 1.00 13.33 357 LEU A N 1
ATOM 5957 C CA . LEU A 1 357 ? 30.868 4.890 41.309 1.00 12.25 357 LEU A CA 1
ATOM 5958 C C . LEU A 1 357 ? 31.530 6.008 42.103 1.00 13.03 357 LEU A C 1
ATOM 5959 O O . LEU A 1 357 ? 32.243 5.763 43.094 1.00 13.71 357 LEU A O 1
ATOM 5975 N N . ASN A 1 358 ? 31.329 7.238 41.648 1.00 11.18 358 ASN A N 1
ATOM 5976 C CA . ASN A 1 358 ? 32.085 8.352 42.199 1.00 11.28 358 ASN A CA 1
ATOM 5977 C C . ASN A 1 358 ? 31.601 8.801 43.568 1.00 10.14 358 ASN A C 1
ATOM 5978 O O . ASN A 1 358 ? 32.352 9.480 44.283 1.00 12.01 358 ASN A O 1
ATOM 5989 N N . PHE A 1 359 ? 30.365 8.468 43.938 1.00 9.79 359 PHE A N 1
ATOM 5990 C CA . PHE A 1 359 ? 29.848 8.811 45.246 1.00 10.44 359 PHE A CA 1
ATOM 5991 C C . PHE A 1 359 ? 28.819 7.780 45.661 1.00 10.47 359 PHE A C 1
ATOM 5992 O O . PHE A 1 359 ? 28.294 7.035 44.829 1.00 11.43 359 PHE A O 1
ATOM 6009 N N . VAL A 1 360 ? 28.555 7.740 46.959 1.00 10.48 360 VAL A N 1
ATOM 6010 C CA . VAL A 1 360 ? 27.654 6.767 47.548 1.00 10.56 360 VAL A CA 1
ATOM 6011 C C . VAL A 1 360 ? 26.418 7.486 48.053 1.00 11.66 360 VAL A C 1
ATOM 6012 O O . VAL A 1 360 ? 26.420 8.705 48.250 1.00 10.58 360 VAL A O 1
ATOM 6025 N N . GLN A 1 361 ? 25.351 6.721 48.278 1.00 9.49 361 GLN A N 1
ATOM 6026 C CA . GLN A 1 361 ? 24.106 7.295 48.756 1.00 10.50 361 GLN A CA 1
ATOM 6027 C C . GLN A 1 361 ? 23.510 6.506 49.909 1.00 10.34 361 GLN A C 1
ATOM 6028 O O . GLN A 1 361 ? 23.873 5.355 50.175 1.00 10.98 361 GLN A O 1
ATOM 6042 N N . THR A 1 362 ? 22.575 7.151 50.590 1.00 9.85 362 THR A N 1
ATOM 6043 C CA . THR A 1 362 ? 21.700 6.507 51.554 1.00 10.65 362 THR A CA 1
ATOM 6044 C C . THR A 1 362 ? 20.255 6.834 51.220 1.00 9.70 362 THR A C 1
ATOM 6045 O O . THR A 1 362 ? 19.925 7.985 50.898 1.00 10.44 362 THR A O 1
ATOM 6056 N N . HIS A 1 363 ? 19.402 5.810 51.306 1.00 10.49 363 HIS A N 1
ATOM 6057 C CA . HIS A 1 363 ? 17.964 5.987 51.429 1.00 10.50 363 HIS A CA 1
ATOM 6058 C C . HIS A 1 363 ? 17.565 5.541 52.827 1.00 10.61 363 HIS A C 1
ATOM 6059 O O . HIS A 1 363 ? 18.015 4.493 53.289 1.00 11.67 363 HIS A O 1
ATOM 6073 N N . ILE A 1 364 ? 16.766 6.353 53.503 1.00 10.46 364 ILE A N 1
ATOM 6074 C CA . ILE A 1 364 ? 16.285 6.018 54.838 1.00 12.50 364 ILE A CA 1
ATOM 6075 C C . ILE A 1 364 ? 14.894 6.578 55.086 1.00 11.71 364 ILE A C 1
ATOM 6076 O O . ILE A 1 364 ? 14.650 7.781 54.953 1.00 12.50 364 ILE A O 1
ATOM 6092 N N . TYR A 1 365 ? 13.969 5.689 55.455 1.00 11.95 365 TYR A N 1
ATOM 6093 C CA . TYR A 1 365 ? 12.638 6.045 55.909 1.00 13.94 365 TYR A CA 1
ATOM 6094 C C . TYR A 1 365 ? 12.515 5.457 57.310 1.00 13.54 365 TYR A C 1
ATOM 6095 O O . TYR A 1 365 ? 12.466 4.232 57.477 1.00 15.80 365 TYR A O 1
ATOM 6113 N N . LYS A 1 366 ? 12.531 6.327 58.314 1.00 13.85 366 LYS A N 1
ATOM 6114 C CA . LYS A 1 366 ? 12.601 5.890 59.707 1.00 14.44 366 LYS A CA 1
ATOM 6115 C C . LYS A 1 366 ? 11.877 6.934 60.539 1.00 14.35 366 LYS A C 1
ATOM 6116 O O . LYS A 1 366 ? 12.132 8.133 60.406 1.00 16.15 366 LYS A O 1
ATOM 6135 N N . SER A 1 367 ? 10.986 6.493 61.419 1.00 15.02 367 SER A N 1
ATOM 6136 C CA . SER A 1 367 ? 10.178 7.433 62.172 1.00 15.74 367 SER A CA 1
ATOM 6137 C C . SER A 1 367 ? 10.788 7.831 63.499 1.00 17.27 367 SER A C 1
ATOM 6138 O O . SER A 1 367 ? 10.576 8.962 63.941 1.00 24.73 367 SER A O 1
ATOM 6146 N N . ASN A 1 368 ? 11.521 6.945 64.151 1.00 16.16 368 ASN A N 1
ATOM 6147 C CA . ASN A 1 368 ? 11.967 7.190 65.518 1.00 14.25 368 ASN A CA 1
ATOM 6148 C C . ASN A 1 368 ? 13.472 7.405 65.557 1.00 15.49 368 ASN A C 1
ATOM 6149 O O . ASN A 1 368 ? 14.239 6.644 64.962 1.00 18.58 368 ASN A O 1
ATOM 6160 N N . ARG A 1 369 ? 13.881 8.496 66.210 1.00 16.51 369 ARG A N 1
ATOM 6161 C CA . ARG A 1 369 ? 15.294 8.801 66.401 1.00 17.55 369 ARG A CA 1
ATOM 6162 C C . ARG A 1 369 ? 16.052 8.828 65.077 1.00 13.80 369 ARG A C 1
ATOM 6163 O O . ARG A 1 369 ? 17.198 8.397 64.991 1.00 16.43 369 ARG A O 1
ATOM 6184 N N . TYR A 1 370 ? 15.425 9.398 64.042 1.00 13.65 370 TYR A N 1
ATOM 6185 C CA . TYR A 1 370 ? 16.090 9.459 62.746 1.00 13.85 370 TYR A CA 1
ATOM 6186 C C . TYR A 1 370 ? 17.280 10.413 62.745 1.00 13.14 370 TYR A C 1
ATOM 6187 O O . TYR A 1 370 ? 18.166 10.259 61.904 1.00 14.17 370 TYR A O 1
ATOM 6205 N N . ILE A 1 371 ? 17.354 11.376 63.673 1.00 12.36 371 ILE A N 1
ATOM 6206 C CA . ILE A 1 371 ? 18.540 12.227 63.720 1.00 12.25 371 ILE A CA 1
ATOM 6207 C C . ILE A 1 371 ? 19.770 11.380 64.013 1.00 13.18 371 ILE A C 1
ATOM 6208 O O . ILE A 1 371 ? 20.809 11.497 63.351 1.00 13.94 371 ILE A O 1
ATOM 6224 N N . ASP A 1 372 ? 19.663 10.499 65.012 1.00 14.01 372 ASP A N 1
ATOM 6225 C CA . ASP A 1 372 ? 20.777 9.624 65.369 1.00 13.84 372 ASP A CA 1
ATOM 6226 C C . ASP A 1 372 ? 21.109 8.649 64.248 1.00 13.23 372 ASP A C 1
ATOM 6227 O O . ASP A 1 372 ? 22.283 8.342 64.010 1.00 15.87 372 ASP A O 1
ATOM 6236 N N . ALA A 1 373 ? 20.085 8.143 63.554 1.00 13.48 373 ALA A N 1
ATOM 6237 C CA . ALA A 1 373 ? 20.320 7.214 62.457 1.00 12.71 373 ALA A CA 1
ATOM 6238 C C . ALA A 1 373 ? 21.076 7.888 61.317 1.00 11.80 373 ALA A C 1
ATOM 6239 O O . ALA A 1 373 ? 22.018 7.312 60.766 1.00 14.14 373 ALA A O 1
ATOM 6246 N N . LEU A 1 374 ? 20.683 9.116 60.962 1.00 11.97 374 LEU A N 1
ATOM 6247 C CA . LEU A 1 374 ? 21.411 9.861 59.942 1.00 11.70 374 LEU A CA 1
ATOM 6248 C C . LEU A 1 374 ? 22.862 10.059 60.344 1.00 12.65 374 LEU A C 1
ATOM 6249 O O . LEU A 1 374 ? 23.778 9.809 59.553 1.00 14.02 374 LEU A O 1
ATOM 6265 N N . LEU A 1 375 ? 23.099 10.506 61.579 1.00 13.97 375 LEU A N 1
ATOM 6266 C CA . LEU A 1 375 ? 24.474 10.726 62.008 1.00 13.81 375 LEU A CA 1
ATOM 6267 C C . LEU A 1 375 ? 25.283 9.440 61.940 1.00 14.29 375 LEU A C 1
ATOM 6268 O O . LEU A 1 375 ? 26.434 9.445 61.483 1.00 15.54 375 LEU A O 1
ATOM 6284 N N . SER A 1 376 ? 24.690 8.321 62.375 1.00 14.61 376 SER A N 1
ATOM 6285 C CA . SER A 1 376 ? 25.405 7.049 62.374 1.00 16.54 376 SER A CA 1
ATOM 6286 C C . SER A 1 376 ? 25.749 6.603 60.958 1.00 15.25 376 SER A C 1
ATOM 6287 O O . SER A 1 376 ? 26.855 6.124 60.699 1.00 15.33 376 SER A O 1
ATOM 6295 N N . LEU A 1 377 ? 24.812 6.759 60.023 1.00 12.93 377 LEU A N 1
ATOM 6296 C CA . LEU A 1 377 ? 25.065 6.347 58.646 1.00 12.47 377 LEU A CA 1
ATOM 6297 C C . LEU A 1 377 ? 26.126 7.221 57.991 1.00 12.60 377 LEU A C 1
ATOM 6298 O O . LEU A 1 377 ? 26.944 6.730 57.205 1.00 13.20 377 LEU A O 1
ATOM 6314 N N . ILE A 1 378 ? 26.111 8.528 58.289 1.00 13.20 378 ILE A N 1
ATOM 6315 C CA . ILE A 1 378 ? 27.112 9.436 57.733 1.00 15.05 378 ILE A CA 1
ATOM 6316 C C . ILE A 1 378 ? 28.498 9.100 58.269 1.00 13.68 378 ILE A C 1
ATOM 6317 O O . ILE A 1 378 ? 29.467 9.014 57.511 1.00 15.53 378 ILE A O 1
ATOM 6333 N N . ALA A 1 379 ? 28.605 8.864 59.574 1.00 13.87 379 ALA A N 1
ATOM 6334 C CA . ALA A 1 379 ? 29.884 8.431 60.134 1.00 14.36 379 ALA A CA 1
ATOM 6335 C C . ALA A 1 379 ? 30.364 7.130 59.496 1.00 13.91 379 ALA A C 1
ATOM 6336 O O . ALA A 1 379 ? 31.533 7.005 59.115 1.00 18.04 379 ALA A O 1
ATOM 6343 N N . TYR A 1 380 ? 29.468 6.152 59.357 1.00 14.27 380 TYR A N 1
ATOM 6344 C CA . TYR A 1 380 ? 29.836 4.860 58.791 1.00 13.66 380 TYR A CA 1
ATOM 6345 C C . TYR A 1 380 ? 30.367 4.999 57.363 1.00 15.57 380 TYR A C 1
ATOM 6346 O O . TYR A 1 380 ? 31.419 4.442 57.029 1.00 17.56 380 TYR A O 1
ATOM 6364 N N . LYS A 1 381 ? 29.671 5.759 56.500 1.00 14.20 381 LYS A N 1
ATOM 6365 C CA . LYS A 1 381 ? 30.047 5.789 55.086 1.00 13.68 381 LYS A CA 1
ATOM 6366 C C . LYS A 1 381 ? 31.252 6.673 54.790 1.00 15.33 381 LYS A C 1
ATOM 6367 O O . LYS A 1 381 ? 31.712 6.687 53.639 1.00 15.78 381 LYS A O 1
ATOM 6386 N N . GLU A 1 382 ? 31.829 7.328 55.804 1.00 14.81 382 GLU A N 1
ATOM 6387 C CA . GLU A 1 382 ? 33.129 7.963 55.633 1.00 16.01 382 GLU A CA 1
ATOM 6388 C C . GLU A 1 382 ? 34.185 6.956 55.199 1.00 15.61 382 GLU A C 1
ATOM 6389 O O . GLU A 1 382 ? 35.199 7.343 54.606 1.00 17.88 382 GLU A O 1
ATOM 6401 N N . LYS A 1 383 ? 33.960 5.669 55.450 1.00 17.53 383 LYS A N 1
ATOM 6402 C CA . LYS A 1 383 ? 34.941 4.666 55.060 1.00 14.47 383 LYS A CA 1
ATOM 6403 C C . LYS A 1 383 ? 35.196 4.653 53.561 1.00 17.07 383 LYS A C 1
ATOM 6404 O O . LYS A 1 383 ? 36.261 4.208 53.132 1.00 17.65 383 LYS A O 1
ATOM 6423 N N . TYR A 1 384 ? 34.259 5.139 52.745 1.00 14.52 384 TYR A N 1
ATOM 6424 C CA . TYR A 1 384 ? 34.438 5.063 51.298 1.00 15.24 384 TYR A CA 1
ATOM 6425 C C . TYR A 1 384 ? 35.342 6.158 50.745 1.00 13.72 384 TYR A C 1
ATOM 6426 O O . TYR A 1 384 ? 35.774 6.050 49.597 1.00 16.17 384 TYR A O 1
ATOM 6444 N N . ARG A 1 385 ? 35.600 7.225 51.507 1.00 13.91 385 ARG A N 1
ATOM 6445 C CA . ARG A 1 385 ? 36.502 8.299 51.074 1.00 15.44 385 ARG A CA 1
ATOM 6446 C C . ARG A 1 385 ? 36.042 8.901 49.749 1.00 13.93 385 ARG A C 1
ATOM 6447 O O . ARG A 1 385 ? 36.829 9.192 48.854 1.00 16.75 385 ARG A O 1
ATOM 6468 N N . LYS A 1 386 ? 34.739 9.062 49.620 1.00 13.49 386 LYS A N 1
ATOM 6469 C CA . LYS A 1 386 ? 34.123 9.749 48.499 1.00 13.27 386 LYS A CA 1
ATOM 6470 C C . LYS A 1 386 ? 32.806 10.312 48.973 1.00 12.50 386 LYS A C 1
ATOM 6471 O O . LYS A 1 386 ? 32.341 9.968 50.073 1.00 12.72 386 LYS A O 1
ATOM 6490 N N . PRO A 1 387 ? 32.183 11.219 48.236 1.00 10.85 387 PRO A N 1
ATOM 6491 C CA . PRO A 1 387 ? 31.029 11.924 48.788 1.00 10.59 387 PRO A CA 1
ATOM 6492 C C . PRO A 1 387 ? 29.846 11.006 49.063 1.00 10.94 387 PRO A C 1
ATOM 6493 O O . PRO A 1 387 ? 29.685 9.939 48.469 1.00 11.36 387 PRO A O 1
ATOM 6504 N N . HIS A 1 388 ? 29.003 11.469 49.983 1.00 11.11 388 HIS A N 1
ATOM 6505 C CA . HIS A 1 388 ? 27.816 10.742 50.430 1.00 10.60 388 HIS A CA 1
ATOM 6506 C C . HIS A 1 388 ? 26.607 11.655 50.302 1.00 10.41 388 HIS A C 1
ATOM 6507 O O . HIS A 1 388 ? 26.567 12.729 50.903 1.00 11.13 388 HIS A O 1
ATOM 6521 N N . LEU A 1 389 ? 25.610 11.210 49.546 1.00 10.24 389 LEU A N 1
ATOM 6522 C CA . LEU A 1 389 ? 24.347 11.923 49.381 1.00 11.12 389 LEU A CA 1
ATOM 6523 C C . LEU A 1 389 ? 23.238 11.100 50.015 1.00 10.50 389 LEU A C 1
ATOM 6524 O O . LEU A 1 389 ? 23.058 9.934 49.659 1.00 10.27 389 LEU A O 1
ATOM 6540 N N . VAL A 1 390 ? 22.529 11.690 50.969 1.00 10.30 390 VAL A N 1
ATOM 6541 C CA . VAL A 1 390 ? 21.325 11.073 51.520 1.00 10.48 390 VAL A CA 1
ATOM 6542 C C . VAL A 1 390 ? 20.229 11.358 50.492 1.00 10.01 390 VAL A C 1
ATOM 6543 O O . VAL A 1 390 ? 19.510 12.366 50.563 1.00 10.65 390 VAL A O 1
ATOM 6556 N N . GLY A 1 391 ? 20.126 10.480 49.499 1.00 10.22 391 GLY A N 1
ATOM 6557 C CA . GLY A 1 391 ? 19.311 10.734 48.329 1.00 9.04 391 GLY A CA 1
ATOM 6558 C C . GLY A 1 391 ? 17.826 10.536 48.505 1.00 10.02 391 GLY A C 1
ATOM 6559 O O . GLY A 1 391 ? 17.061 11.031 47.667 1.00 8.99 391 GLY A O 1
ATOM 6563 N N . GLU A 1 392 ? 17.397 9.810 49.547 1.00 9.30 392 GLU A N 1
ATOM 6564 C CA . GLU A 1 392 ? 15.983 9.767 49.888 1.00 9.38 392 GLU A CA 1
ATOM 6565 C C . GLU A 1 392 ? 15.819 9.728 51.394 1.00 9.82 392 GLU A C 1
ATOM 6566 O O . GLU A 1 392 ? 16.557 9.023 52.082 1.00 9.91 392 GLU A O 1
ATOM 6578 N N . PHE A 1 393 ? 14.833 10.469 51.887 1.00 9.86 393 PHE A N 1
ATOM 6579 C CA . PHE A 1 393 ? 14.575 10.528 53.310 1.00 10.82 393 PHE A CA 1
ATOM 6580 C C . PHE A 1 393 ? 13.106 10.818 53.582 1.00 11.51 393 PHE A C 1
ATOM 6581 O O . PHE A 1 393 ? 12.495 11.656 52.920 1.00 11.56 393 PHE A O 1
ATOM 6598 N N . GLY A 1 394 ? 12.568 10.163 54.609 1.00 13.11 394 GLY A N 1
ATOM 6599 C CA . GLY A 1 394 ? 11.256 10.492 55.142 1.00 13.43 394 GLY A CA 1
ATOM 6600 C C . GLY A 1 394 ? 10.992 9.675 56.390 1.00 13.05 394 GLY A C 1
ATOM 6601 O O . GLY A 1 394 ? 11.844 8.919 56.851 1.00 13.01 394 GLY A O 1
ATOM 6605 N N . LEU A 1 395 ? 9.784 9.846 56.938 1.00 16.42 395 LEU A N 1
ATOM 6606 C CA . LEU A 1 395 ? 9.312 8.967 58.004 1.00 15.39 395 LEU A CA 1
ATOM 6607 C C . LEU A 1 395 ? 8.996 7.585 57.442 1.00 17.02 395 LEU A C 1
ATOM 6608 O O . LEU A 1 395 ? 8.838 7.398 56.231 1.00 22.13 395 LEU A O 1
ATOM 6624 N N . ASP A 1 396 ? 8.907 6.594 58.330 1.00 20.41 396 ASP A N 1
ATOM 6625 C CA . ASP A 1 396 ? 8.407 5.279 57.915 1.00 27.57 396 ASP A CA 1
ATOM 6626 C C . ASP A 1 396 ? 6.929 5.183 58.285 1.00 25.99 396 ASP A C 1
ATOM 6627 O O . ASP A 1 396 ? 6.532 4.497 59.231 1.00 34.52 396 ASP A O 1
ATOM 6636 N N . ALA A 1 397 ? 6.110 5.907 57.518 1.00 26.70 397 ALA A N 1
ATOM 6637 C CA . ALA A 1 397 ? 4.717 6.116 57.894 1.00 30.85 397 ALA A CA 1
ATOM 6638 C C . ALA A 1 397 ? 3.748 5.793 56.763 1.00 27.35 397 ALA A C 1
ATOM 6639 O O . ALA A 1 397 ? 2.659 6.371 56.700 1.00 36.87 397 ALA A O 1
ATOM 6646 N N . GLY A 1 398 ? 4.112 4.868 55.879 1.00 33.00 398 GLY A N 1
ATOM 6647 C CA . GLY A 1 398 ? 3.251 4.501 54.768 1.00 34.36 398 GLY A CA 1
ATOM 6648 C C . GLY A 1 398 ? 2.832 5.681 53.913 1.00 33.63 398 GLY A C 1
ATOM 6649 O O . GLY A 1 398 ? 1.719 5.704 53.375 1.00 44.66 398 GLY A O 1
ATOM 6653 N N . GLY A 1 399 ? 3.711 6.673 53.794 1.00 33.06 399 GLY A N 1
ATOM 6654 C CA . GLY A 1 399 ? 3.424 7.872 53.041 1.00 26.60 399 GLY A CA 1
ATOM 6655 C C . GLY A 1 399 ? 2.589 8.912 53.756 1.00 33.98 399 GLY A C 1
ATOM 6656 O O . GLY A 1 399 ? 2.129 9.859 53.109 1.00 33.05 399 GLY A O 1
ATOM 6660 N N . ASN A 1 400 ? 2.382 8.779 55.065 1.00 28.80 400 ASN A N 1
ATOM 6661 C CA . ASN A 1 400 ? 1.504 9.677 55.803 1.00 27.36 400 ASN A CA 1
ATOM 6662 C C . ASN A 1 400 ? 2.229 10.903 56.354 1.00 29.03 400 ASN A C 1
ATOM 6663 O O . ASN A 1 400 ? 1.671 11.613 57.199 1.00 26.11 400 ASN A O 1
ATOM 6674 N N . ASP A 1 401 ? 3.443 11.183 55.876 1.00 21.46 401 ASP A N 1
ATOM 6675 C CA . ASP A 1 401 ? 4.179 12.342 56.364 1.00 22.76 401 ASP A CA 1
ATOM 6676 C C . ASP A 1 401 ? 3.353 13.615 56.253 1.00 20.95 401 ASP A C 1
ATOM 6677 O O . ASP A 1 401 ? 3.426 14.491 57.120 1.00 22.03 401 ASP A O 1
ATOM 6686 N N . LEU A 1 402 ? 2.584 13.764 55.175 1.00 21.78 402 LEU A N 1
ATOM 6687 C CA . LEU A 1 402 ? 1.866 15.018 54.989 1.00 21.02 402 LEU A CA 1
ATOM 6688 C C . LEU A 1 402 ? 0.798 15.243 56.052 1.00 18.06 402 LEU A C 1
ATOM 6689 O O . LEU A 1 402 ? 0.457 16.398 56.313 1.00 31.35 402 LEU A O 1
ATOM 6705 N N . TRP A 1 403 ? 0.271 14.178 56.668 1.00 19.63 403 TRP A N 1
ATOM 6706 C CA . TRP A 1 403 ? -0.709 14.340 57.743 1.00 20.54 403 TRP A CA 1
ATOM 6707 C C . TRP A 1 403 ? -0.048 14.465 59.109 1.00 21.53 403 TRP A C 1
ATOM 6708 O O . TRP A 1 403 ? -0.509 15.236 59.960 1.00 25.35 403 TRP A O 1
ATOM 6729 N N . VAL A 1 404 ? 1.001 13.675 59.334 1.00 17.98 404 VAL A N 1
ATOM 6730 C CA . VAL A 1 404 ? 1.697 13.638 60.615 1.00 19.17 404 VAL A CA 1
ATOM 6731 C C . VAL A 1 404 ? 2.463 14.923 60.855 1.00 19.32 404 VAL A C 1
ATOM 6732 O O . VAL A 1 404 ? 2.590 15.376 61.999 1.00 22.41 404 VAL A O 1
ATOM 6745 N N . ASP A 1 405 ? 2.964 15.549 59.792 1.00 19.70 405 ASP A N 1
ATOM 6746 C CA . ASP A 1 405 ? 3.925 16.647 59.910 1.00 14.85 405 ASP A CA 1
ATOM 6747 C C . ASP A 1 405 ? 3.682 17.687 58.824 1.00 18.41 405 ASP A C 1
ATOM 6748 O O . ASP A 1 405 ? 4.546 17.945 57.977 1.00 16.26 405 ASP A O 1
ATOM 6757 N N . PRO A 1 406 ? 2.517 18.340 58.842 1.00 16.26 406 PRO A N 1
ATOM 6758 C CA . PRO A 1 406 ? 2.221 19.341 57.802 1.00 17.76 406 PRO A CA 1
ATOM 6759 C C . PRO A 1 406 ? 3.160 20.536 57.783 1.00 18.39 406 PRO A C 1
ATOM 6760 O O . PRO A 1 406 ? 3.230 21.227 56.760 1.00 21.08 406 PRO A O 1
ATOM 6771 N N . ASN A 1 407 ? 3.872 20.823 58.872 1.00 15.41 407 ASN A N 1
ATOM 6772 C CA . ASN A 1 407 ? 4.809 21.938 58.903 1.00 14.93 407 ASN A CA 1
ATOM 6773 C C . ASN A 1 407 ? 6.207 21.580 58.413 1.00 12.84 407 ASN A C 1
ATOM 6774 O O . ASN A 1 407 ? 7.049 22.475 58.311 1.00 15.40 407 ASN A O 1
ATOM 6785 N N . GLY A 1 408 ? 6.467 20.311 58.129 1.00 14.35 408 GLY A N 1
ATOM 6786 C CA . GLY A 1 408 ? 7.753 19.897 57.602 1.00 13.78 408 GLY A CA 1
ATOM 6787 C C . GLY A 1 408 ? 8.879 19.841 58.605 1.00 13.08 408 GLY A C 1
ATOM 6788 O O . GLY A 1 408 ? 10.048 19.976 58.212 1.00 14.35 408 GLY A O 1
ATOM 6792 N N . TYR A 1 409 ? 8.572 19.653 59.897 1.00 14.29 409 TYR A N 1
ATOM 6793 C CA . TYR A 1 409 ? 9.633 19.557 60.893 1.00 13.09 409 TYR A CA 1
ATOM 6794 C C . TYR A 1 409 ? 10.547 18.365 60.650 1.00 13.61 409 TYR A C 1
ATOM 6795 O O . TYR A 1 409 ? 11.733 18.409 61.012 1.00 14.57 409 TYR A O 1
ATOM 6813 N N . VAL A 1 410 ? 10.012 17.266 60.109 1.00 13.16 410 VAL A N 1
ATOM 6814 C CA . VAL A 1 410 ? 10.839 16.094 59.854 1.00 12.63 410 VAL A CA 1
ATOM 6815 C C . VAL A 1 410 ? 11.900 16.422 58.809 1.00 12.69 410 VAL A C 1
ATOM 6816 O O . VAL A 1 410 ? 13.091 16.131 58.989 1.00 13.56 410 VAL A O 1
ATOM 6829 N N . ILE A 1 411 ? 11.473 17.003 57.691 1.00 11.37 411 ILE A N 1
ATOM 6830 C CA . ILE A 1 411 ? 12.406 17.464 56.664 1.00 11.73 411 ILE A CA 1
ATOM 6831 C C . ILE A 1 411 ? 13.406 18.442 57.262 1.00 11.51 411 ILE A C 1
ATOM 6832 O O . ILE A 1 411 ? 14.610 18.332 57.041 1.00 11.58 411 ILE A O 1
ATOM 6848 N N . HIS A 1 412 ? 12.907 19.418 58.017 1.00 12.08 412 HIS A N 1
ATOM 6849 C CA . HIS A 1 412 ? 13.754 20.403 58.679 1.00 10.65 412 HIS A CA 1
ATOM 6850 C C . HIS A 1 412 ? 14.855 19.733 59.483 1.00 11.88 412 HIS A C 1
ATOM 6851 O O . HIS A 1 412 ? 16.044 20.035 59.305 1.00 12.00 412 HIS A O 1
ATOM 6866 N N . ASN A 1 413 ? 14.473 18.810 60.366 1.00 11.49 413 ASN A N 1
ATOM 6867 C CA . ASN A 1 413 ? 15.454 18.134 61.203 1.00 10.90 413 ASN A CA 1
ATOM 6868 C C . ASN A 1 413 ? 16.499 17.437 60.347 1.00 11.03 413 ASN A C 1
ATOM 6869 O O . ASN A 1 413 ? 17.700 17.485 60.639 1.00 12.41 413 ASN A O 1
ATOM 6880 N N . ALA A 1 414 ? 16.049 16.757 59.291 1.00 10.84 414 ALA A N 1
ATOM 6881 C CA . ALA A 1 414 ? 16.953 15.956 58.472 1.00 11.08 414 ALA A CA 1
ATOM 6882 C C . ALA A 1 414 ? 17.928 16.820 57.679 1.00 10.48 414 ALA A C 1
ATOM 6883 O O . ALA A 1 414 ? 19.084 16.433 57.503 1.00 11.63 414 ALA A O 1
ATOM 6890 N N . ILE A 1 415 ? 17.467 17.942 57.129 1.00 10.59 415 ILE A N 1
ATOM 6891 C CA . ILE A 1 415 ? 18.359 18.743 56.293 1.00 10.90 415 ILE A CA 1
ATOM 6892 C C . ILE A 1 415 ? 19.452 19.392 57.135 1.00 10.47 415 ILE A C 1
ATOM 6893 O O . ILE A 1 415 ? 20.614 19.442 56.713 1.00 12.28 415 ILE A O 1
ATOM 6909 N N . TRP A 1 416 ? 19.107 19.874 58.341 1.00 11.71 416 TRP A N 1
ATOM 6910 C CA . TRP A 1 416 ? 20.107 20.427 59.259 1.00 11.97 416 TRP A CA 1
ATOM 6911 C C . TRP A 1 416 ? 21.072 19.346 59.735 1.00 12.75 416 TRP A C 1
ATOM 6912 O O . TRP A 1 416 ? 22.298 19.535 59.722 1.00 12.15 416 TRP A O 1
ATOM 6933 N N . THR A 1 417 ? 20.537 18.176 60.102 1.00 12.32 417 THR A N 1
ATOM 6934 C CA . THR A 1 417 ? 21.381 17.097 60.607 1.00 12.02 417 THR A CA 1
ATOM 6935 C C . THR A 1 417 ? 22.396 16.665 59.561 1.00 12.44 417 THR A C 1
ATOM 6936 O O . THR A 1 417 ? 23.580 16.466 59.856 1.00 13.52 417 THR A O 1
ATOM 6947 N N . THR A 1 418 ? 21.943 16.498 58.320 1.00 11.41 418 THR A N 1
ATOM 6948 C CA . THR A 1 418 ? 22.812 15.932 57.296 1.00 11.80 418 THR A CA 1
ATOM 6949 C C . THR A 1 418 ? 23.918 16.904 56.901 1.00 13.76 418 THR A C 1
ATOM 6950 O O . THR A 1 418 ? 25.091 16.516 56.803 1.00 13.87 418 THR A O 1
ATOM 6961 N N . ILE A 1 419 ? 23.565 18.169 56.666 1.00 13.65 419 ILE A N 1
ATOM 6962 C CA . ILE A 1 419 ? 24.569 19.149 56.254 1.00 20.67 419 ILE A CA 1
ATOM 6963 C C . ILE A 1 419 ? 25.626 19.332 57.330 1.00 27.40 419 ILE A C 1
ATOM 6964 O O . ILE A 1 419 ? 26.811 19.527 57.026 1.00 44.09 419 ILE A O 1
ATOM 6980 N N . LEU A 1 420 ? 25.214 19.388 58.582 1.00 16.05 420 LEU A N 1
ATOM 6981 C CA . LEU A 1 420 ? 26.144 19.678 59.666 1.00 19.26 420 LEU A CA 1
ATOM 6982 C C . LEU A 1 420 ? 26.725 18.413 60.271 1.00 21.15 420 LEU A C 1
ATOM 6983 O O . LEU A 1 420 ? 27.355 18.465 61.328 1.00 18.43 420 LEU A O 1
ATOM 6999 N N . SER A 1 421 ? 26.579 17.280 59.590 1.00 24.33 421 SER A N 1
ATOM 7000 C CA . SER A 1 421 ? 27.246 16.053 59.988 1.00 21.74 421 SER A CA 1
ATOM 7001 C C . SER A 1 421 ? 28.302 15.613 59.000 1.00 20.26 421 SER A C 1
ATOM 7002 O O . SER A 1 421 ? 28.986 14.623 59.259 1.00 17.76 421 SER A O 1
ATOM 7010 N N . GLY A 1 422 ? 28.454 16.303 57.876 1.00 19.84 422 GLY A N 1
ATOM 7011 C CA . GLY A 1 422 ? 29.445 15.956 56.880 1.00 31.67 422 GLY A CA 1
ATOM 7012 C C . GLY A 1 422 ? 28.937 15.282 55.626 1.00 32.53 422 GLY A C 1
ATOM 7013 O O . GLY A 1 422 ? 29.754 14.836 54.803 1.00 35.18 422 GLY A O 1
ATOM 7017 N N . ALA A 1 423 ? 27.632 15.151 55.451 1.00 17.86 423 ALA A N 1
ATOM 7018 C CA . ALA A 1 423 ? 27.140 14.708 54.161 1.00 18.07 423 ALA A CA 1
ATOM 7019 C C . ALA A 1 423 ? 27.391 15.801 53.120 1.00 12.26 423 ALA A C 1
ATOM 7020 O O . ALA A 1 423 ? 27.599 16.979 53.442 1.00 13.95 423 ALA A O 1
ATOM 7027 N N . SER A 1 424 ? 27.357 15.401 51.858 1.00 11.58 424 SER A N 1
ATOM 7028 C CA . SER A 1 424 ? 27.683 16.320 50.781 1.00 12.04 424 SER A CA 1
ATOM 7029 C C . SER A 1 424 ? 26.651 17.426 50.600 1.00 12.03 424 SER A C 1
ATOM 7030 O O . SER A 1 424 ? 26.984 18.454 50.004 1.00 11.31 424 SER A O 1
ATOM 7038 N N . GLY A 1 425 ? 25.431 17.230 51.075 1.00 11.70 425 GLY A N 1
ATOM 7039 C CA . GLY A 1 425 ? 24.385 18.231 50.974 1.00 11.12 425 GLY A CA 1
ATOM 7040 C C . GLY A 1 425 ? 23.213 17.802 51.827 1.00 10.40 425 GLY A C 1
ATOM 7041 O O . GLY A 1 425 ? 23.361 16.977 52.724 1.00 11.32 425 GLY A O 1
ATOM 7045 N N . THR A 1 426 ? 22.036 18.356 51.556 1.00 11.15 426 THR A N 1
ATOM 7046 C CA . THR A 1 426 ? 20.880 18.050 52.388 1.00 11.21 426 THR A CA 1
ATOM 7047 C C . THR A 1 426 ? 20.379 16.631 52.142 1.00 10.12 426 THR A C 1
ATOM 7048 O O . THR A 1 426 ? 20.478 16.080 51.035 1.00 11.23 426 THR A O 1
ATOM 7059 N N . ALA A 1 427 ? 19.749 16.069 53.172 1.00 9.79 427 ALA A N 1
ATOM 7060 C CA . ALA A 1 427 ? 18.873 14.926 52.979 1.00 10.48 427 ALA A CA 1
ATOM 7061 C C . ALA A 1 427 ? 17.791 15.316 51.983 1.00 9.60 427 ALA A C 1
ATOM 7062 O O . ALA A 1 427 ? 17.244 16.424 52.048 1.00 10.96 427 ALA A O 1
ATOM 7069 N N . MET A 1 428 ? 17.508 14.425 51.036 1.00 9.27 428 MET A N 1
ATOM 7070 C CA . MET A 1 428 ? 16.591 14.723 49.940 1.00 9.04 428 MET A CA 1
ATOM 7071 C C . MET A 1 428 ? 15.237 14.080 50.190 1.00 8.98 428 MET A C 1
ATOM 7072 O O . MET A 1 428 ? 15.088 12.858 50.099 1.00 9.62 428 MET A O 1
ATOM 7086 N N . SER A 1 429 ? 14.258 14.920 50.487 1.00 9.24 429 SER A N 1
ATOM 7087 C CA . SER A 1 429 ? 12.927 14.484 50.865 1.00 10.12 429 SER A CA 1
ATOM 7088 C C . SER A 1 429 ? 12.202 13.832 49.695 1.00 9.99 429 SER A C 1
ATOM 7089 O O . SER A 1 429 ? 12.456 14.143 48.536 1.00 9.75 429 SER A O 1
ATOM 7097 N N . TRP A 1 430 ? 11.305 12.899 50.021 1.00 9.77 430 TRP A N 1
ATOM 7098 C CA . TRP A 1 430 ? 10.264 12.431 49.108 1.00 9.82 430 TRP A CA 1
ATOM 7099 C C . TRP A 1 430 ? 9.107 13.439 49.148 1.00 9.96 430 TRP A C 1
ATOM 7100 O O . TRP A 1 430 ? 9.197 14.513 49.741 1.00 10.67 430 TRP A O 1
ATOM 7121 N N . TRP A 1 431 ? 7.992 13.122 48.494 1.00 10.46 431 TRP A N 1
ATOM 7122 C CA . TRP A 1 431 ? 6.726 13.842 48.715 1.00 10.68 431 TRP A CA 1
ATOM 7123 C C . TRP A 1 431 ? 6.754 15.285 48.195 1.00 10.60 431 TRP A C 1
ATOM 7124 O O . TRP A 1 431 ? 6.130 16.173 48.774 1.00 11.87 431 TRP A O 1
ATOM 7145 N N . TRP A 1 432 ? 7.440 15.519 47.064 1.00 10.79 432 TRP A N 1
ATOM 7146 C CA . TRP A 1 432 ? 7.540 16.856 46.477 1.00 10.98 432 TRP A CA 1
ATOM 7147 C C . TRP A 1 432 ? 6.158 17.384 46.084 1.00 11.69 432 TRP A C 1
ATOM 7148 O O . TRP A 1 432 ? 5.882 18.593 46.175 1.00 11.92 432 TRP A O 1
ATOM 7169 N N . ASP A 1 433 ? 5.287 16.494 45.614 1.00 11.78 433 ASP A N 1
ATOM 7170 C CA . ASP A 1 433 ? 4.051 16.885 44.954 1.00 13.14 433 ASP A CA 1
ATOM 7171 C C . ASP A 1 433 ? 2.881 16.991 45.921 1.00 14.04 433 ASP A C 1
ATOM 7172 O O . ASP A 1 433 ? 2.056 17.901 45.779 1.00 13.91 433 ASP A O 1
ATOM 7181 N N . ASN A 1 434 ? 2.802 16.099 46.902 1.00 12.56 434 ASN A N 1
ATOM 7182 C CA . ASN A 1 434 ? 1.687 16.047 47.838 1.00 12.92 434 ASN A CA 1
ATOM 7183 C C . ASN A 1 434 ? 1.999 16.688 49.187 1.00 16.01 434 ASN A C 1
ATOM 7184 O O . ASN A 1 434 ? 1.084 16.827 50.003 1.00 17.51 434 ASN A O 1
ATOM 7195 N N . HIS A 1 435 ? 3.246 17.100 49.436 1.00 13.26 435 HIS A N 1
ATOM 7196 C CA . HIS A 1 435 ? 3.661 17.589 50.752 1.00 11.83 435 HIS A CA 1
ATOM 7197 C C . HIS A 1 435 ? 4.469 18.874 50.603 1.00 12.82 435 HIS A C 1
ATOM 7198 O O . HIS A 1 435 ? 4.020 19.954 51.012 1.00 13.32 435 HIS A O 1
ATOM 7212 N N . ILE A 1 436 ? 5.666 18.796 50.016 1.00 11.89 436 ILE A N 1
ATOM 7213 C CA . ILE A 1 436 ? 6.521 19.981 49.955 1.00 11.68 436 ILE A CA 1
ATOM 7214 C C . ILE A 1 436 ? 5.789 21.145 49.297 1.00 13.06 436 ILE A C 1
ATOM 7215 O O . ILE A 1 436 ? 5.785 22.275 49.807 1.00 13.32 436 ILE A O 1
ATOM 7231 N N . HIS A 1 437 ? 5.193 20.904 48.122 1.00 13.02 437 HIS A N 1
ATOM 7232 C CA . HIS A 1 437 ? 4.556 22.029 47.424 1.00 12.37 437 HIS A CA 1
ATOM 7233 C C . HIS A 1 437 ? 3.276 22.493 48.101 1.00 13.99 437 HIS A C 1
ATOM 7234 O O . HIS A 1 437 ? 3.168 23.703 48.425 1.00 13.40 437 HIS A O 1
ATOM 7248 N N . PRO A 1 438 ? 2.269 21.653 48.317 1.00 12.87 438 PRO A N 1
ATOM 7249 C CA . PRO A 1 438 ? 1.009 22.161 48.884 1.00 12.95 438 PRO A CA 1
ATOM 7250 C C . PRO A 1 438 ? 1.156 22.698 50.293 1.00 13.54 438 PRO A C 1
ATOM 7251 O O . PRO A 1 438 ? 0.435 23.637 50.649 1.00 15.89 438 PRO A O 1
ATOM 7262 N N . ASN A 1 439 ? 2.056 22.150 51.109 1.00 14.24 439 ASN A N 1
ATOM 7263 C CA . ASN A 1 439 ? 2.304 22.681 52.450 1.00 15.51 439 ASN A CA 1
ATOM 7264 C C . ASN A 1 439 ? 3.350 23.795 52.452 1.00 15.89 439 ASN A C 1
ATOM 7265 O O . ASN A 1 439 ? 3.690 24.311 53.531 1.00 17.77 439 ASN A O 1
ATOM 7276 N N . ASN A 1 440 ? 3.846 24.185 51.279 1.00 14.59 440 ASN A N 1
ATOM 7277 C CA . ASN A 1 440 ? 4.741 25.321 51.119 1.00 15.88 440 ASN A CA 1
ATOM 7278 C C . ASN A 1 440 ? 5.931 25.238 52.071 1.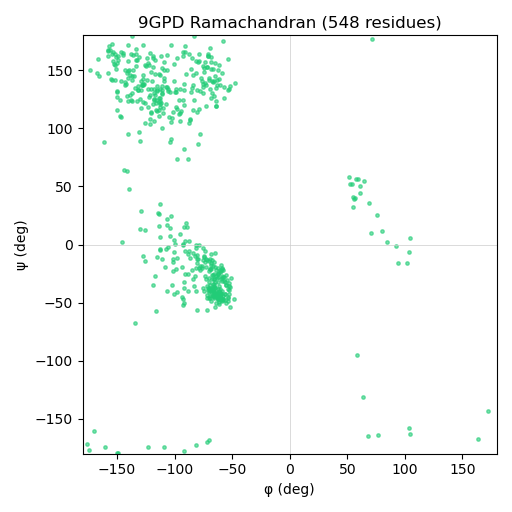00 14.68 440 ASN A C 1
ATOM 7279 O O . ASN A 1 440 ? 6.201 26.145 52.862 1.00 16.64 440 ASN A O 1
ATOM 7290 N N . LEU A 1 441 ? 6.680 24.149 51.948 1.00 13.62 441 LEU A N 1
ATOM 7291 C CA . LEU A 1 441 ? 7.768 23.863 52.878 1.00 14.60 441 LEU A CA 1
ATOM 7292 C C . LEU A 1 441 ? 9.103 24.433 52.413 1.00 12.61 441 LEU A C 1
ATOM 7293 O O . LEU A 1 441 ? 10.124 24.224 53.076 1.00 13.88 441 LEU A O 1
ATOM 7309 N N . TYR A 1 442 ? 9.129 25.155 51.300 1.00 13.06 442 TYR A N 1
ATOM 7310 C CA . TYR A 1 442 ? 10.389 25.613 50.729 1.00 13.80 442 TYR A CA 1
ATOM 7311 C C . TYR A 1 442 ? 11.181 26.506 51.686 1.00 14.06 442 TYR A C 1
ATOM 7312 O O . TYR A 1 442 ? 12.413 26.532 51.619 1.00 14.63 442 TYR A O 1
ATOM 7330 N N . PHE A 1 443 ? 10.506 27.249 52.561 1.00 15.66 443 PHE A N 1
ATOM 7331 C CA . PHE A 1 443 ? 11.209 28.170 53.455 1.00 15.07 443 PHE A CA 1
ATOM 7332 C C . PHE A 1 443 ? 12.255 27.461 54.303 1.00 19.17 443 PHE A C 1
ATOM 7333 O O . PHE A 1 443 ? 13.248 28.084 54.699 1.00 16.39 443 PHE A O 1
ATOM 7350 N N . HIS A 1 444 ? 12.070 26.175 54.597 1.00 14.42 444 HIS A N 1
ATOM 7351 C CA . HIS A 1 444 ? 13.079 25.464 55.372 1.00 15.05 444 HIS A CA 1
ATOM 7352 C C . HIS A 1 444 ? 14.414 25.471 54.647 1.00 13.33 444 HIS A C 1
ATOM 7353 O O . HIS A 1 444 ? 15.474 25.628 55.265 1.00 13.67 444 HIS A O 1
ATOM 7367 N N . TYR A 1 445 ? 14.383 25.264 53.334 1.00 12.90 445 TYR A N 1
ATOM 7368 C CA . TYR A 1 445 ? 15.599 25.201 52.547 1.00 12.45 445 TYR A CA 1
ATOM 7369 C C . TYR A 1 445 ? 16.252 26.568 52.423 1.00 14.42 445 TYR A C 1
ATOM 7370 O O . TYR A 1 445 ? 17.480 26.665 52.435 1.00 13.71 445 TYR A O 1
ATOM 7388 N N . ARG A 1 446 ? 15.451 27.627 52.289 1.00 13.42 446 ARG A N 1
ATOM 7389 C CA A ARG A 1 446 ? 16.006 28.973 52.209 0.53 13.02 446 ARG A CA 1
ATOM 7390 C CA B ARG A 1 446 ? 16.006 28.961 52.206 0.47 13.29 446 ARG A CA 1
ATOM 7391 C C . ARG A 1 446 ? 16.787 29.299 53.461 1.00 12.71 446 ARG A C 1
ATOM 7392 O O . ARG A 1 446 ? 17.889 29.829 53.374 1.00 13.81 446 ARG A O 1
ATOM 7433 N N . ALA A 1 447 ? 16.227 28.993 54.622 1.00 13.32 447 ALA A N 1
ATOM 7434 C CA . ALA A 1 447 ? 16.913 29.291 55.874 1.00 13.25 447 ALA A CA 1
ATOM 7435 C C . ALA A 1 447 ? 18.240 28.553 55.954 1.00 14.78 447 ALA A C 1
ATOM 7436 O O . ALA A 1 447 ? 19.246 29.124 56.376 1.00 14.81 447 ALA A O 1
ATOM 7443 N N . LEU A 1 448 ? 18.273 27.274 55.553 1.00 13.23 448 LEU A N 1
ATOM 7444 C CA . LEU A 1 448 ? 19.517 26.516 55.623 1.00 13.13 448 LEU A CA 1
ATOM 7445 C C . LEU A 1 448 ? 20.532 27.019 54.602 1.00 13.32 448 LEU A C 1
ATOM 7446 O O . LEU A 1 448 ? 21.717 27.191 54.926 1.00 14.03 448 LEU A O 1
ATOM 7462 N N . ALA A 1 449 ? 20.100 27.240 53.355 1.00 13.76 449 ALA A N 1
ATOM 7463 C CA . ALA A 1 449 ? 21.016 27.733 52.326 1.00 14.36 449 ALA A CA 1
ATOM 7464 C C . ALA A 1 449 ? 21.683 29.040 52.748 1.00 14.47 449 ALA A C 1
ATOM 7465 O O . ALA A 1 449 ? 22.887 29.229 52.538 1.00 14.48 449 ALA A O 1
ATOM 7472 N N . ASP A 1 450 ? 20.917 29.951 53.342 1.00 14.41 450 ASP A N 1
ATOM 7473 C CA . ASP A 1 450 ? 21.486 31.246 53.725 1.00 14.52 450 ASP A CA 1
ATOM 7474 C C . ASP A 1 450 ? 22.516 31.098 54.842 1.00 22.99 450 ASP A C 1
ATOM 7475 O O . ASP A 1 450 ? 23.446 31.908 54.935 1.00 21.40 450 ASP A O 1
ATOM 7484 N N . PHE A 1 451 ? 22.402 30.047 55.660 1.00 16.94 451 PHE A N 1
ATOM 7485 C CA . PHE A 1 451 ? 23.353 29.782 56.738 1.00 14.37 451 PHE A CA 1
ATOM 7486 C C . PHE A 1 451 ? 24.677 29.229 56.212 1.00 17.60 451 PHE A C 1
ATOM 7487 O O . PHE A 1 451 ? 25.739 29.571 56.740 1.00 18.08 451 PHE A O 1
ATOM 7504 N N . VAL A 1 452 ? 24.657 28.381 55.181 1.00 15.11 452 VAL A N 1
ATOM 7505 C CA . VAL A 1 452 ? 25.863 27.680 54.749 1.00 17.56 452 VAL A CA 1
ATOM 7506 C C . VAL A 1 452 ? 26.575 28.306 53.547 1.00 14.16 452 VAL A C 1
ATOM 7507 O O . VAL A 1 452 ? 27.764 28.016 53.326 1.00 17.91 452 VAL A O 1
ATOM 7520 N N . LYS A 1 453 ? 25.885 29.120 52.746 1.00 17.63 453 LYS A N 1
ATOM 7521 C CA . LYS A 1 453 ? 26.384 29.400 51.399 1.00 16.59 453 LYS A CA 1
ATOM 7522 C C . LYS A 1 453 ? 27.660 30.239 51.355 1.00 17.81 453 LYS A C 1
ATOM 7523 O O . LYS A 1 453 ? 28.390 30.150 50.365 1.00 29.66 453 LYS A O 1
ATOM 7542 N N . ASP A 1 454 ? 27.982 30.997 52.403 1.00 15.51 454 ASP A N 1
ATOM 7543 C CA . ASP A 1 454 ? 29.137 31.884 52.394 1.00 17.13 454 ASP A CA 1
ATOM 7544 C C . ASP A 1 454 ? 30.371 31.265 53.015 1.00 19.33 454 ASP A C 1
ATOM 7545 O O . ASP A 1 454 ? 31.363 31.960 53.210 1.00 38.99 454 ASP A O 1
ATOM 7554 N N . ILE A 1 455 ? 30.347 29.980 53.328 1.00 15.73 455 ILE A N 1
ATOM 7555 C CA . ILE A 1 455 ? 31.522 29.278 53.823 1.00 15.40 455 ILE A CA 1
ATOM 7556 C C . ILE A 1 455 ? 31.971 28.306 52.752 1.00 14.74 455 ILE A C 1
ATOM 7557 O O . ILE A 1 455 ? 31.145 27.582 52.185 1.00 14.53 455 ILE A O 1
ATOM 7573 N N . ASN A 1 456 ? 33.267 28.333 52.435 1.00 15.60 456 ASN A N 1
ATOM 7574 C CA . ASN A 1 456 ? 33.874 27.342 51.553 1.00 14.15 456 ASN A CA 1
ATOM 7575 C C . ASN A 1 456 ? 34.103 26.063 52.366 1.00 13.21 456 ASN A C 1
ATOM 7576 O O . ASN A 1 456 ? 35.127 25.896 53.047 1.00 15.49 456 ASN A O 1
ATOM 7587 N N . PHE A 1 457 ? 33.139 25.145 52.284 1.00 14.73 457 PHE A N 1
ATOM 7588 C CA . PHE A 1 457 ? 33.256 23.848 52.943 1.00 12.34 457 PHE A CA 1
ATOM 7589 C C . PHE A 1 457 ? 34.445 23.045 52.442 1.00 14.54 457 PHE A C 1
ATOM 7590 O O . PHE A 1 457 ? 34.936 22.157 53.154 1.00 14.99 457 PHE A O 1
ATOM 7607 N N . LEU A 1 458 ? 34.919 23.322 51.234 1.00 13.04 458 LEU A N 1
ATOM 7608 C CA . LEU A 1 458 ? 35.994 22.527 50.674 1.00 12.76 458 LEU A CA 1
ATOM 7609 C C . LEU A 1 458 ? 37.305 22.778 51.385 1.00 20.25 458 LEU A C 1
ATOM 7610 O O . LEU A 1 458 ? 38.174 21.900 51.371 1.00 20.00 458 LEU A O 1
ATOM 7626 N N . GLU A 1 459 ? 37.442 23.931 52.034 1.00 14.51 459 GLU A N 1
ATOM 7627 C CA . GLU A 1 459 ? 38.702 24.369 52.612 1.00 12.76 459 GLU A CA 1
ATOM 7628 C C . GLU A 1 459 ? 38.704 24.420 54.131 1.00 13.94 459 GLU A C 1
ATOM 7629 O O . GLU A 1 459 ? 39.766 24.654 54.717 1.00 16.55 459 GLU A O 1
ATOM 7641 N N . GLU A 1 460 ? 37.566 24.167 54.794 1.00 15.96 460 GLU A N 1
ATOM 7642 C CA . GLU A 1 460 ? 37.490 24.309 56.242 1.00 18.17 460 GLU A CA 1
ATOM 7643 C C . GLU A 1 460 ? 38.079 23.142 57.011 1.00 14.39 460 GLU A C 1
ATOM 7644 O O . GLU A 1 460 ? 38.254 23.254 58.234 1.00 17.40 460 GLU A O 1
ATOM 7656 N N . LYS A 1 461 ? 38.367 22.028 56.350 1.00 18.73 461 LYS A N 1
ATOM 7657 C CA . LYS A 1 461 ? 38.824 20.816 57.044 1.00 16.05 461 LYS A CA 1
ATOM 7658 C C . LYS A 1 461 ? 37.815 20.395 58.109 1.00 23.59 461 LYS A C 1
ATOM 7659 O O . LYS A 1 461 ? 38.186 19.952 59.202 1.00 23.35 461 LYS A O 1
ATOM 7678 N N . PHE A 1 462 ? 36.523 20.523 57.779 1.00 27.86 462 PHE A N 1
ATOM 7679 C CA . PHE A 1 462 ? 35.470 20.188 58.730 1.00 28.76 462 PHE A CA 1
ATOM 7680 C C . PHE A 1 462 ? 35.547 18.716 59.145 1.00 21.07 462 PHE A C 1
ATOM 7681 O O . PHE A 1 462 ? 35.742 17.813 58.318 1.00 37.03 462 PHE A O 1
ATOM 7698 N N . GLU A 1 463 ? 35.370 18.495 60.444 1.00 37.05 463 GLU A N 1
ATOM 7699 C CA . GLU A 1 463 ? 35.221 17.165 61.007 1.00 35.78 463 GLU A CA 1
ATOM 7700 C C . GLU A 1 463 ? 33.942 17.167 61.840 1.00 36.43 463 GLU A C 1
ATOM 7701 O O . GLU A 1 463 ? 33.599 18.192 62.464 1.00 41.41 463 GLU A O 1
ATOM 7713 N N . ARG A 1 464 ? 33.229 16.019 61.861 1.00 34.44 464 ARG A N 1
ATOM 7714 C CA . ARG A 1 464 ? 32.094 15.894 62.772 1.00 29.69 464 ARG A CA 1
ATOM 7715 C C . ARG A 1 464 ? 32.541 16.363 64.148 1.00 24.14 464 ARG A C 1
ATOM 7716 O O . ARG A 1 464 ? 33.649 16.048 64.599 1.00 33.37 464 ARG A O 1
ATOM 7737 N N . LEU A 1 465 ? 31.675 17.108 64.824 1.00 28.56 465 LEU A N 1
ATOM 7738 C CA . LEU A 1 465 ? 32.040 17.681 66.111 1.00 22.08 465 LEU A CA 1
ATOM 7739 C C . LEU A 1 465 ? 32.152 16.610 67.204 1.00 35.31 465 LEU A C 1
ATOM 7740 O O . LEU A 1 465 ? 31.326 15.692 67.302 1.00 45.15 465 LEU A O 1
ATOM 7756 N N . THR A 1 466 ? 33.150 16.797 68.078 1.00 34.17 466 THR A N 1
ATOM 7757 C CA . THR A 1 466 ? 33.369 16.002 69.286 1.00 39.17 466 THR A CA 1
ATOM 7758 C C . THR A 1 466 ? 34.043 16.888 70.332 1.00 36.89 466 THR A C 1
ATOM 7759 O O . THR A 1 466 ? 34.279 18.078 70.104 1.00 45.47 466 THR A O 1
ATOM 7770 N N . ASN A 1 467 ? 34.320 16.309 71.505 1.00 36.09 467 ASN A N 1
ATOM 7771 C CA . ASN A 1 467 ? 34.969 17.040 72.594 1.00 38.62 467 ASN A CA 1
ATOM 7772 C C . ASN A 1 467 ? 34.130 18.232 73.045 1.00 42.01 467 ASN A C 1
ATOM 7773 O O . ASN A 1 467 ? 34.663 19.305 73.319 1.00 42.39 467 ASN A O 1
ATOM 7784 N N . TYR A 1 468 ? 32.818 18.023 73.197 1.00 35.85 468 TYR A N 1
ATOM 7785 C CA . TYR A 1 468 ? 31.909 19.050 73.695 1.00 34.64 468 TYR A CA 1
ATOM 7786 C C . TYR A 1 468 ? 31.297 18.597 75.017 1.00 34.68 468 TYR A C 1
ATOM 7787 O O . TYR A 1 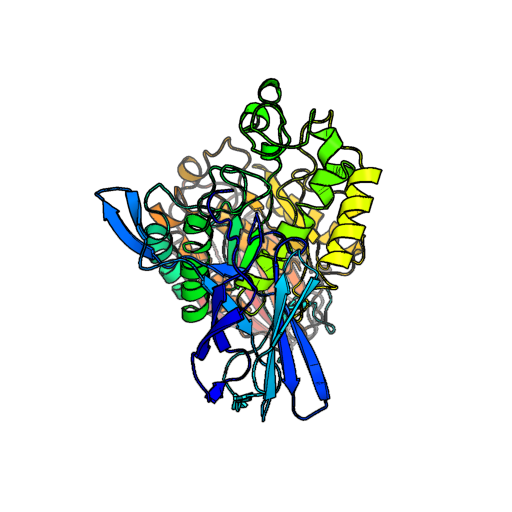468 ? 31.257 17.407 75.336 1.00 35.34 468 TYR A O 1
ATOM 7805 N N . LYS A 1 469 ? 30.810 19.558 75.791 1.00 31.60 469 LYS A N 1
ATOM 7806 C CA . LYS A 1 469 ? 30.236 19.249 77.096 1.00 35.24 469 LYS A CA 1
ATOM 7807 C C . LYS A 1 469 ? 29.146 20.272 77.409 1.00 33.06 469 LYS A C 1
ATOM 7808 O O . LYS A 1 469 ? 29.430 21.472 77.606 1.00 30.23 469 LYS A O 1
ATOM 7812 N N . PHE A 1 470 ? 27.904 19.780 77.509 1.00 27.84 470 PHE A N 1
ATOM 7813 C CA . PHE A 1 470 ? 26.774 20.635 77.814 1.00 26.74 470 PHE A CA 1
ATOM 7814 C C . PHE A 1 470 ? 26.681 20.896 79.309 1.00 27.57 470 PHE A C 1
ATOM 7815 O O . PHE A 1 470 ? 26.978 20.025 80.131 1.00 27.11 470 PHE A O 1
ATOM 7832 N N . ASN A 1 471 ? 26.192 22.089 79.650 1.00 26.24 471 ASN A N 1
ATOM 7833 C CA . ASN A 1 471 ? 25.768 22.425 81.009 1.00 27.69 471 ASN A CA 1
ATOM 7834 C C . ASN A 1 471 ? 24.369 23.033 80.903 1.00 26.86 471 ASN A C 1
ATOM 7835 O O . ASN A 1 471 ? 24.203 24.247 80.758 1.00 25.67 471 ASN A O 1
ATOM 7846 N N . VAL A 1 472 ? 23.360 22.169 80.971 1.00 24.57 472 VAL A N 1
ATOM 7847 C CA . VAL A 1 472 ? 21.960 22.544 80.815 1.00 24.94 472 VAL A CA 1
ATOM 7848 C C . VAL A 1 472 ? 21.176 21.763 81.854 1.00 32.01 472 VAL A C 1
ATOM 7849 O O . VAL A 1 472 ? 21.301 20.536 81.934 1.00 35.04 472 VAL A O 1
ATOM 7862 N N . TYR A 1 473 ? 20.359 22.454 82.639 1.00 26.69 473 TYR A N 1
ATOM 7863 C CA . TYR A 1 473 ? 19.681 21.800 83.753 1.00 30.03 473 TYR A CA 1
ATOM 7864 C C . TYR A 1 473 ? 18.204 21.561 83.512 1.00 36.24 473 TYR A C 1
ATOM 7865 O O . TYR A 1 473 ? 17.682 20.505 83.880 1.00 37.41 473 TYR A O 1
ATOM 7883 N N . ASN A 1 474 ? 17.515 22.514 82.906 1.00 29.78 474 ASN A N 1
ATOM 7884 C CA . ASN A 1 474 ? 16.074 22.397 82.778 1.00 40.55 474 ASN A CA 1
ATOM 7885 C C . ASN A 1 474 ? 15.655 21.459 81.654 1.00 42.83 474 ASN A C 1
ATOM 7886 O O . ASN A 1 474 ? 14.523 20.967 81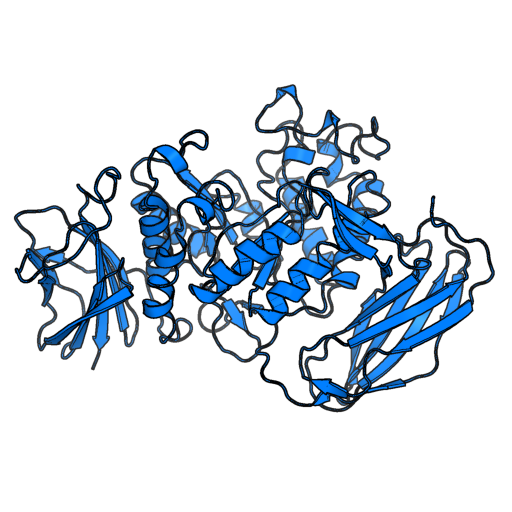.670 1.00 41.65 474 ASN A O 1
ATOM 7897 N N . ARG A 1 475 ? 16.538 21.185 80.697 1.00 37.36 475 ARG A N 1
ATOM 7898 C CA . ARG A 1 475 ? 16.119 20.570 79.451 1.00 37.87 475 ARG A CA 1
ATOM 7899 C C . ARG A 1 475 ? 17.144 19.546 78.991 1.00 35.02 475 ARG A C 1
ATOM 7900 O O . ARG A 1 475 ? 18.234 19.414 79.556 1.00 37.27 475 ARG A O 1
ATOM 7921 N N . GLU A 1 476 ? 16.762 18.800 77.954 1.00 26.02 476 GLU A N 1
ATOM 7922 C CA . GLU A 1 476 ? 17.650 17.864 77.280 1.00 24.11 476 GLU A CA 1
ATOM 7923 C C . GLU A 1 476 ? 17.933 18.429 75.892 1.00 20.76 476 GLU A C 1
ATOM 7924 O O . GLU A 1 476 ? 17.107 18.302 74.978 1.00 23.36 476 GLU A O 1
ATOM 7936 N N . ILE A 1 477 ? 19.101 19.046 75.746 1.00 19.06 477 ILE A N 1
ATOM 7937 C CA . ILE A 1 477 ? 19.550 19.624 74.484 1.00 17.16 477 ILE A CA 1
ATOM 7938 C C . ILE A 1 477 ? 20.662 18.748 73.927 1.00 19.38 477 ILE A C 1
ATOM 7939 O O . ILE A 1 477 ? 21.556 18.309 74.663 1.00 17.86 477 ILE A O 1
ATOM 7955 N N . LYS A 1 478 ? 20.595 18.480 72.627 1.00 15.97 478 LYS A N 1
ATOM 7956 C CA . LYS A 1 478 ? 21.595 17.698 71.915 1.00 14.25 478 LYS A CA 1
ATOM 7957 C C . LYS A 1 478 ? 22.165 18.550 70.793 1.00 15.97 478 LYS A C 1
ATOM 7958 O O . LYS A 1 478 ? 21.589 19.569 70.419 1.00 17.15 478 LYS A O 1
ATOM 7977 N N . VAL A 1 479 ? 23.296 18.121 70.236 1.00 17.40 479 VAL A N 1
ATOM 7978 C CA . VAL A 1 479 ? 23.966 18.905 69.202 1.00 16.18 479 VAL A CA 1
ATOM 7979 C C . VAL A 1 479 ? 24.453 18.025 68.062 1.00 23.39 479 VAL A C 1
ATOM 7980 O O . VAL A 1 479 ? 24.920 16.901 68.274 1.00 26.50 479 VAL A O 1
ATOM 7993 N N . ILE A 1 480 ? 24.318 18.553 66.847 1.00 17.75 480 ILE A N 1
ATOM 7994 C CA . ILE A 1 480 ? 24.961 18.054 65.638 1.00 16.44 480 ILE A CA 1
ATOM 7995 C C . ILE A 1 480 ? 25.872 19.184 65.174 1.00 25.74 480 ILE A C 1
ATOM 7996 O O . ILE A 1 480 ? 25.424 20.329 65.070 1.00 20.67 480 ILE A O 1
ATOM 8012 N N . GLY A 1 481 ? 27.140 18.887 64.917 1.00 25.88 481 GLY A N 1
ATOM 8013 C CA . GLY A 1 481 ? 28.077 19.969 64.668 1.00 34.63 481 GLY A CA 1
ATOM 8014 C C . GLY A 1 481 ? 29.194 19.611 63.714 1.00 31.23 481 GLY A C 1
ATOM 8015 O O . GLY A 1 481 ? 29.471 18.436 63.444 1.00 29.39 481 GLY A O 1
ATOM 8019 N N . LEU A 1 482 ? 29.834 20.662 63.196 1.00 30.98 482 LEU A N 1
ATOM 8020 C CA . LEU A 1 482 ? 31.069 20.546 62.438 1.00 28.42 482 LEU A CA 1
ATOM 8021 C C . LEU A 1 482 ? 32.101 21.495 63.029 1.00 27.49 482 LEU A C 1
ATOM 8022 O O . LEU A 1 482 ? 31.784 22.643 63.354 1.00 29.50 482 LEU A O 1
ATOM 8038 N N . GLN A 1 483 ? 33.339 21.024 63.155 1.00 31.40 483 GLN A N 1
ATOM 8039 C CA . GLN A 1 483 ? 34.432 21.853 63.645 1.00 30.10 483 GLN A CA 1
ATOM 8040 C C . GLN A 1 483 ? 35.478 21.950 62.548 1.00 25.35 483 GLN A C 1
ATOM 8041 O O . GLN A 1 483 ? 35.991 20.926 62.086 1.00 32.59 483 GLN A O 1
ATOM 8055 N N . GLY A 1 484 ? 35.766 23.175 62.114 1.00 26.10 484 GLY A N 1
ATOM 8056 C CA . GLY A 1 484 ? 36.731 23.402 61.057 1.00 22.50 484 GLY A CA 1
ATOM 8057 C C . GLY A 1 484 ? 37.830 24.329 61.528 1.00 24.07 484 GLY A C 1
ATOM 8058 O O . GLY A 1 484 ? 37.864 24.713 62.700 1.00 28.39 484 GLY A O 1
ATOM 8062 N N . LYS A 1 485 ? 38.723 24.722 60.625 1.00 18.85 485 LYS A N 1
ATOM 8063 C CA . LYS A 1 485 ? 39.885 25.494 61.047 1.00 23.24 485 LYS A CA 1
ATOM 8064 C C . LYS A 1 485 ? 39.560 26.957 61.305 1.00 21.27 485 LYS A C 1
ATOM 8065 O O . LYS A 1 485 ? 40.304 27.624 62.035 1.00 22.58 485 LYS A O 1
ATOM 8084 N N . LYS A 1 486 ? 38.479 27.469 60.739 1.00 17.83 486 LYS A N 1
ATOM 8085 C CA . LYS A 1 486 ? 38.006 28.802 61.063 1.00 17.72 486 LYS A CA 1
ATOM 8086 C C . LYS A 1 486 ? 36.609 28.817 61.657 1.00 21.80 486 LYS A C 1
ATOM 8087 O O . LYS A 1 486 ? 36.334 29.653 62.519 1.00 27.11 486 LYS A O 1
ATOM 8106 N N . TYR A 1 487 ? 35.719 27.929 61.226 1.00 17.18 487 TYR A N 1
ATOM 8107 C CA . TYR A 1 487 ? 34.337 27.962 61.680 1.00 20.75 487 TYR A CA 1
ATOM 8108 C C . TYR A 1 487 ? 33.978 26.698 62.451 1.00 17.12 487 TYR A C 1
ATOM 8109 O O . TYR A 1 487 ? 34.465 25.605 62.154 1.00 25.12 487 TYR A O 1
ATOM 8127 N N . ILE A 1 488 ? 33.103 26.875 63.435 1.00 19.64 488 ILE A N 1
ATOM 8128 C CA . ILE A 1 488 ? 32.367 25.781 64.060 1.00 22.05 488 ILE A CA 1
ATOM 8129 C C . ILE A 1 488 ? 30.895 26.051 63.801 1.00 20.98 488 ILE A C 1
ATOM 8130 O O . ILE A 1 488 ? 30.389 27.116 64.158 1.00 17.98 488 ILE A O 1
ATOM 8146 N N . LEU A 1 489 ? 30.207 25.080 63.211 1.00 18.07 489 LEU A N 1
ATOM 8147 C CA . LEU A 1 489 ? 28.782 25.194 62.918 1.00 16.01 489 LEU A CA 1
ATOM 8148 C C . LEU A 1 489 ? 28.014 24.210 63.793 1.00 18.91 489 LEU A C 1
ATOM 8149 O O . LEU A 1 489 ? 28.269 22.998 63.734 1.00 24.92 489 LEU A O 1
ATOM 8165 N N . LEU A 1 490 ? 27.057 24.724 64.559 1.00 16.66 490 LEU A N 1
ATOM 8166 C CA . LEU A 1 490 ? 26.270 23.903 65.472 1.00 18.35 490 LEU A CA 1
ATOM 8167 C C . LEU A 1 490 ? 24.781 23.952 65.141 1.00 18.94 490 LEU A C 1
ATOM 8168 O O . LEU A 1 490 ? 24.232 25.008 64.839 1.00 17.56 490 LEU A O 1
ATOM 8184 N N . TRP A 1 491 ? 24.117 22.803 65.248 1.00 14.71 491 TRP A N 1
ATOM 8185 C CA . TRP A 1 491 ? 22.657 22.722 65.234 1.00 13.58 491 TRP A CA 1
ATOM 8186 C C . TRP A 1 491 ? 22.255 22.099 66.562 1.00 13.25 491 TRP A C 1
ATOM 8187 O O . TRP A 1 491 ? 22.569 20.939 66.833 1.00 15.89 491 TRP A O 1
ATOM 8208 N N . LEU A 1 492 ? 21.600 22.879 67.401 1.00 13.96 492 LEU A N 1
ATOM 8209 C CA . LEU A 1 492 ? 21.120 22.410 68.694 1.00 13.40 492 LEU A CA 1
ATOM 8210 C C . LEU A 1 492 ? 19.634 22.099 68.613 1.00 14.40 492 LEU A C 1
ATOM 8211 O O . LEU A 1 492 ? 18.872 22.845 67.990 1.00 15.85 492 LEU A O 1
ATOM 8227 N N . TYR A 1 493 ? 19.218 21.017 69.273 1.00 14.60 493 TYR A N 1
ATOM 8228 C CA . TYR A 1 493 ? 17.813 20.655 69.278 1.00 13.40 493 TYR A CA 1
ATOM 8229 C C . TYR A 1 493 ? 17.389 20.137 70.642 1.00 14.21 493 TYR A C 1
ATOM 8230 O O . TYR A 1 493 ? 18.177 19.553 71.386 1.00 17.47 493 TYR A O 1
ATOM 8248 N N . ASN A 1 494 ? 16.136 20.413 70.964 1.00 16.06 494 ASN A N 1
ATOM 8249 C CA . ASN A 1 494 ? 15.519 19.925 72.186 1.00 19.25 494 ASN A CA 1
ATOM 8250 C C . ASN A 1 494 ? 15.010 18.515 71.918 1.00 14.82 494 ASN A C 1
ATOM 8251 O O . ASN A 1 494 ? 14.132 18.324 71.075 1.00 17.29 494 ASN A O 1
ATOM 8262 N N . ALA A 1 495 ? 15.579 17.531 72.609 1.00 16.14 495 ALA A N 1
ATOM 8263 C CA . ALA A 1 495 ? 15.232 16.137 72.354 1.00 16.86 495 ALA A CA 1
ATOM 8264 C C . ALA A 1 495 ? 13.768 15.821 72.640 1.00 18.27 495 ALA A C 1
ATOM 8265 O O . ALA A 1 495 ? 13.232 14.873 72.055 1.00 28.65 495 ALA A O 1
ATOM 8272 N N . LYS A 1 496 ? 13.111 16.581 73.519 1.00 25.12 496 LYS A N 1
ATOM 8273 C CA . LYS A 1 496 ? 11.712 16.334 73.861 1.00 29.90 496 LYS A CA 1
ATOM 8274 C C . LYS A 1 496 ? 10.732 17.096 72.979 1.00 33.34 496 LYS A C 1
ATOM 8275 O O . LYS A 1 496 ? 9.518 16.888 73.105 1.00 36.97 496 LYS A O 1
ATOM 8279 N N . GLU A 1 497 ? 11.218 17.971 72.101 1.00 18.60 497 GLU A N 1
ATOM 8280 C CA . GLU A 1 497 ? 10.352 18.710 71.193 1.00 18.36 497 GLU A CA 1
ATOM 8281 C C . GLU A 1 497 ? 10.599 18.397 69.725 1.00 17.77 497 GLU A C 1
ATOM 8282 O O . GLU A 1 497 ? 9.680 18.550 68.918 1.00 19.73 497 GLU A O 1
ATOM 8294 N N . ALA A 1 498 ? 11.815 17.979 69.360 1.00 18.77 498 ALA A N 1
ATOM 8295 C CA . ALA A 1 498 ? 12.177 17.873 67.948 1.00 15.78 498 ALA A CA 1
ATOM 8296 C C . ALA A 1 498 ? 11.338 16.832 67.221 1.00 19.23 498 ALA A C 1
ATOM 8297 O O . ALA A 1 498 ? 11.136 16.947 66.008 1.00 17.38 498 ALA A O 1
ATOM 8304 N N . TYR A 1 499 ? 10.843 15.820 67.928 1.00 16.44 499 TYR A N 1
ATOM 8305 C CA . TYR A 1 499 ? 10.104 14.731 67.306 1.00 16.27 499 TYR A CA 1
ATOM 8306 C C . TYR A 1 499 ? 8.600 14.817 67.532 1.00 14.08 499 TYR A C 1
ATOM 8307 O O . TYR A 1 499 ? 7.892 13.836 67.279 1.00 18.14 499 TYR A O 1
ATOM 8325 N N . GLN A 1 500 ? 8.105 15.959 67.993 1.00 15.83 500 GLN A N 1
ATOM 8326 C CA . GLN A 1 500 ? 6.681 16.243 68.084 1.00 19.79 500 GLN A CA 1
ATOM 8327 C C . GLN A 1 500 ? 6.342 17.311 67.057 1.00 15.91 500 GLN A C 1
ATOM 8328 O O . GLN A 1 500 ? 7.069 18.297 66.914 1.00 18.32 500 GLN A O 1
ATOM 8342 N N . TYR A 1 501 ? 5.233 17.119 66.345 1.00 16.87 501 TYR A N 1
ATOM 8343 C CA . TYR A 1 501 ? 4.971 17.880 65.128 1.00 16.99 501 TYR A CA 1
ATOM 8344 C C . TYR A 1 501 ? 3.630 18.599 65.135 1.00 22.48 501 TYR A C 1
ATOM 8345 O O . TYR A 1 501 ? 3.207 19.103 64.092 1.00 24.38 501 TYR A O 1
ATOM 8363 N N . LYS A 1 502 ? 2.961 18.684 66.278 1.00 21.70 502 LYS A N 1
ATOM 8364 C CA . LYS A 1 502 ? 1.623 19.259 66.309 1.00 27.79 502 LYS A CA 1
ATOM 8365 C C . LYS A 1 502 ? 1.623 20.772 66.502 1.00 28.13 502 LYS A C 1
ATOM 8366 O O . LYS A 1 502 ? 0.698 21.445 66.030 1.00 35.45 502 LYS A O 1
ATOM 8385 N N . LYS A 1 503 ? 2.662 21.337 67.109 1.00 25.41 503 LYS A N 1
ATOM 8386 C CA . LYS A 1 503 ? 2.647 22.761 67.408 1.00 29.05 503 LYS A CA 1
ATOM 8387 C C . LYS A 1 503 ? 2.988 23.572 66.151 1.00 31.31 503 LYS A C 1
ATOM 8388 O O . LYS A 1 503 ? 3.647 23.090 65.216 1.00 27.80 503 LYS A O 1
ATOM 8407 N N . ASP A 1 504 ? 2.554 24.831 66.154 1.00 34.19 504 ASP A N 1
ATOM 8408 C CA . ASP A 1 504 ? 2.788 25.721 65.031 1.00 29.55 504 ASP A CA 1
ATOM 8409 C C . ASP A 1 504 ? 4.263 26.098 64.957 1.00 29.47 504 ASP A C 1
ATOM 8410 O O . ASP A 1 504 ? 5.025 25.932 65.921 1.00 29.46 504 ASP A O 1
ATOM 8419 N N . ILE A 1 505 ? 4.657 26.626 63.798 1.00 25.68 505 ILE A N 1
ATOM 8420 C CA . ILE A 1 505 ? 6.052 27.002 63.551 1.00 28.96 505 ILE A CA 1
ATOM 8421 C C . ILE A 1 505 ? 6.524 27.931 64.667 1.00 32.27 505 ILE A C 1
ATOM 8422 O O . ILE A 1 505 ? 5.835 28.919 64.984 1.00 32.99 505 ILE A O 1
ATOM 8438 N N . PRO A 1 506 ? 7.702 27.704 65.252 1.00 27.26 506 PRO A N 1
ATOM 8439 C CA . PRO A 1 506 ? 8.158 28.599 66.327 1.00 31.92 506 PRO A CA 1
ATOM 8440 C C . PRO A 1 506 ? 8.221 30.049 65.861 1.00 35.58 506 PRO A C 1
ATOM 8441 O O . PRO A 1 506 ? 8.829 30.376 64.830 1.00 36.38 506 PRO A O 1
ATOM 8452 N N . ASN A 1 507 ? 7.554 30.916 66.618 1.00 39.90 507 ASN A N 1
ATOM 8453 C CA . ASN A 1 507 ? 7.667 32.363 66.464 1.00 45.35 507 ASN A CA 1
ATOM 8454 C C . ASN A 1 507 ? 8.545 32.832 67.628 1.00 47.12 507 ASN A C 1
ATOM 8455 O O . ASN A 1 507 ? 8.063 33.205 68.704 1.00 50.68 507 ASN A O 1
ATOM 8459 N N . MET A 1 508 ? 9.854 32.824 67.402 1.00 47.99 508 MET A N 1
ATOM 8460 C CA . MET A 1 508 ? 10.778 33.104 68.488 1.00 46.63 508 MET A CA 1
ATOM 8461 C C . MET A 1 508 ? 10.614 34.538 68.991 1.00 51.69 508 MET A C 1
ATOM 8462 O O . MET A 1 508 ? 10.309 35.472 68.253 1.00 54.12 508 MET A O 1
ATOM 8466 N N . ASP A 1 509 ? 10.806 34.671 70.290 1.00 52.73 509 ASP A N 1
ATOM 8467 C CA . ASP A 1 509 ? 10.883 35.921 71.042 1.00 49.24 509 ASP A CA 1
ATOM 8468 C C . ASP A 1 509 ? 11.573 35.388 72.312 1.00 49.08 509 ASP A C 1
ATOM 8469 O O . ASP A 1 509 ? 10.905 35.005 73.268 1.00 54.56 509 ASP A O 1
ATOM 8473 N N . SER A 1 510 ? 12.918 35.364 72.311 1.00 50.07 510 SER A N 1
ATOM 8474 C CA . SER A 1 510 ? 13.627 34.446 73.234 1.00 45.33 510 SER A CA 1
ATOM 8475 C C . SER A 1 510 ? 14.871 35.105 73.819 1.00 44.29 510 SER A C 1
ATOM 8476 O O . SER A 1 510 ? 15.961 35.034 73.247 1.00 50.60 510 SER A O 1
ATOM 8484 N N . SER A 1 511 ? 14.706 35.681 74.993 1.00 41.55 511 SER A N 1
ATOM 8485 C CA . SER A 1 511 ? 15.757 36.471 75.617 1.00 41.69 511 SER A CA 1
ATOM 8486 C C . SER A 1 511 ? 16.512 35.749 76.714 1.00 42.01 511 SER A C 1
ATOM 8487 O O . SER A 1 511 ? 17.609 36.185 77.076 1.00 43.66 511 SER A O 1
ATOM 8495 N N . LYS A 1 512 ? 15.993 34.635 77.211 1.00 37.94 512 LYS A N 1
ATOM 8496 C CA . LYS A 1 512 ? 16.572 34.054 78.413 1.00 29.98 512 LYS A CA 1
ATOM 8497 C C . LYS A 1 512 ? 17.767 33.139 78.091 1.00 30.59 512 LYS A C 1
ATOM 8498 O O . LYS A 1 512 ? 17.934 32.626 76.972 1.00 26.59 512 LYS A O 1
ATOM 8502 N N . PHE A 1 513 ? 18.584 32.915 79.122 1.00 24.30 513 PHE A N 1
ATOM 8503 C CA . PHE A 1 513 ? 19.702 31.978 79.111 1.00 22.58 513 PHE A CA 1
ATOM 8504 C C . PHE A 1 513 ? 19.175 30.588 79.469 1.00 23.07 513 PHE A C 1
ATOM 8505 O O . PHE A 1 513 ? 18.479 30.410 80.476 1.00 23.34 513 PHE A O 1
ATOM 8522 N N . LEU A 1 514 ? 19.545 29.593 78.667 1.00 20.03 514 LEU A N 1
ATOM 8523 C CA . LEU A 1 514 ? 19.110 28.222 78.901 1.00 20.02 514 LEU A CA 1
ATOM 8524 C C . LEU A 1 514 ? 20.187 27.370 79.531 1.00 22.20 514 LEU A C 1
ATOM 8525 O O . LEU A 1 514 ? 19.895 26.498 80.350 1.00 24.71 514 LEU A O 1
ATOM 8541 N N . GLY A 1 515 ? 21.433 27.621 79.166 1.00 19.88 515 GLY A N 1
ATOM 8542 C CA . GLY A 1 515 ? 22.526 26.739 79.518 1.00 20.17 515 GLY A CA 1
ATOM 8543 C C . GLY A 1 515 ? 23.715 27.071 78.622 1.00 18.24 515 GLY A C 1
ATOM 8544 O O . GLY A 1 515 ? 23.745 28.153 77.976 1.00 20.87 515 GLY A O 1
ATOM 8548 N N . SER A 1 516 ? 24.719 26.180 78.621 1.00 19.94 516 SER A N 1
ATOM 8549 C CA . SER A 1 516 ? 25.920 26.450 77.846 1.00 22.00 516 SER A CA 1
ATOM 8550 C C . SER A 1 516 ? 26.469 25.162 77.270 1.00 22.26 516 SER A C 1
ATOM 8551 O O . SER A 1 516 ? 26.071 24.057 77.644 1.00 22.44 516 SER A O 1
ATOM 8559 N N . ILE A 1 517 ? 27.360 25.336 76.308 1.00 21.41 517 ILE A N 1
ATOM 8560 C CA . ILE A 1 517 ? 28.080 24.237 75.694 1.00 26.80 517 ILE A CA 1
ATOM 8561 C C . ILE A 1 517 ? 29.537 24.652 75.530 1.00 31.16 517 ILE A C 1
ATOM 8562 O O . ILE A 1 517 ? 29.838 25.658 74.864 1.00 31.57 517 ILE A O 1
ATOM 8578 N N . GLU A 1 518 ? 30.439 23.836 76.086 1.00 34.04 518 GLU A N 1
ATOM 8579 C CA . GLU A 1 518 ? 31.871 24.093 76.050 1.00 32.30 518 GLU A CA 1
ATOM 8580 C C . GLU A 1 518 ? 32.499 23.269 74.922 1.00 32.60 518 GLU A C 1
ATOM 8581 O O . GLU A 1 518 ? 32.261 22.046 74.800 1.00 35.60 518 GLU A O 1
ATOM 8593 N N . LEU A 1 519 ? 33.318 23.938 74.097 1.00 31.32 519 LEU A N 1
ATOM 8594 C CA . LEU A 1 519 ? 33.954 23.304 72.956 1.00 36.97 519 LEU A CA 1
ATOM 8595 C C . LEU A 1 519 ? 35.470 23.365 73.102 1.00 39.37 519 LEU A C 1
ATOM 8596 O O . LEU A 1 519 ? 36.031 24.174 73.862 1.00 34.10 519 LEU A O 1
ATOM 8612 N N . LEU A 1 520 ? 36.139 22.504 72.332 1.00 40.33 520 LEU A N 1
ATOM 8613 C CA . LEU A 1 520 ? 37.601 22.427 72.382 1.00 42.66 520 LEU A CA 1
ATOM 8614 C C . LEU A 1 520 ? 38.168 23.436 71.380 1.00 42.01 520 LEU A C 1
ATOM 8615 O O . LEU A 1 520 ? 38.759 23.096 70.353 1.00 44.89 520 LEU A O 1
ATOM 8631 N N . ILE A 1 521 ? 38.066 24.718 71.755 1.00 40.94 521 ILE A N 1
ATOM 8632 C CA . ILE A 1 521 ? 38.508 25.811 70.898 1.00 40.99 521 ILE A CA 1
ATOM 8633 C C . ILE A 1 521 ? 39.360 26.808 71.668 1.00 40.97 521 ILE A C 1
ATOM 8634 O O . ILE A 1 521 ? 39.264 26.946 72.889 1.00 46.02 521 ILE A O 1
ATOM 8650 N N . LYS A 1 522 ? 40.146 27.569 70.905 1.00 42.76 522 LYS A N 1
ATOM 8651 C CA . LYS A 1 522 ? 40.942 28.650 71.461 1.00 43.28 522 LYS A CA 1
ATOM 8652 C C . LYS A 1 522 ? 40.228 29.979 71.239 1.00 37.35 522 LYS A C 1
ATOM 8653 O O . LYS A 1 522 ? 40.043 30.396 70.078 1.00 44.01 522 LYS A O 1
ATOM 8657 N N . PRO A 1 523 ? 39.849 30.702 72.293 1.00 39.66 523 PRO A N 1
ATOM 8658 C CA . PRO A 1 523 ? 39.297 32.065 72.109 1.00 40.42 523 PRO A CA 1
ATOM 8659 C C . PRO A 1 523 ? 40.372 33.031 71.638 1.00 42.82 523 PRO A C 1
ATOM 8660 O O . PRO A 1 523 ? 41.566 32.697 71.648 1.00 44.58 523 PRO A O 1
ATOM 8671 N N . PRO A 1 524 ? 40.002 34.250 71.212 1.00 40.05 524 PRO A N 1
ATOM 8672 C CA . PRO A 1 524 ? 38.640 34.806 71.176 1.00 40.07 524 PRO A CA 1
ATOM 8673 C C . PRO A 1 524 ? 37.816 34.313 69.986 1.00 34.94 524 PRO A C 1
ATOM 8674 O O . PRO A 1 524 ? 38.382 33.895 68.975 1.00 32.53 524 PRO A O 1
ATOM 8685 N N . ILE A 1 525 ? 36.491 34.389 70.101 1.00 30.48 525 ILE A N 1
ATOM 8686 C CA . ILE A 1 525 ? 35.588 33.904 69.067 1.00 26.54 525 ILE A CA 1
ATOM 8687 C C . ILE A 1 525 ? 34.427 34.875 68.925 1.00 25.11 525 ILE A C 1
ATOM 8688 O O . ILE A 1 525 ? 34.110 35.643 69.834 1.00 25.29 525 ILE A O 1
ATOM 8704 N N . LYS A 1 526 ? 33.794 34.831 67.755 1.00 23.30 526 LYS A N 1
ATOM 8705 C CA . LYS A 1 526 ? 32.564 35.556 67.483 1.00 23.24 526 LYS A CA 1
ATOM 8706 C C . LYS A 1 526 ? 31.460 34.525 67.298 1.00 22.79 526 LYS A C 1
ATOM 8707 O O . LYS A 1 526 ? 31.654 33.535 66.581 1.00 22.36 526 LYS A O 1
ATOM 8711 N N . VAL A 1 527 ? 30.317 34.756 67.941 1.00 20.89 527 VAL A N 1
ATOM 8712 C CA . VAL A 1 527 ? 29.210 33.802 67.980 1.00 20.70 527 VAL A CA 1
ATOM 8713 C C . VAL A 1 527 ? 28.001 34.438 67.321 1.00 23.48 527 VAL A C 1
ATOM 8714 O O . VAL A 1 527 ? 27.560 35.519 67.724 1.00 23.99 527 VAL A O 1
ATOM 8727 N N . ILE A 1 528 ? 27.453 33.765 66.314 1.00 17.79 528 ILE A N 1
ATOM 8728 C CA . ILE A 1 528 ? 26.211 34.182 65.680 1.00 18.37 528 ILE A CA 1
ATOM 8729 C C . ILE A 1 528 ? 25.137 33.140 65.969 1.00 15.28 528 ILE A C 1
ATOM 8730 O O . ILE A 1 528 ? 25.320 31.952 65.671 1.00 19.16 528 ILE A O 1
ATOM 8746 N N . TYR A 1 529 ? 24.006 33.593 66.504 1.00 15.65 529 TYR A N 1
ATOM 8747 C CA . TYR A 1 529 ? 22.832 32.767 66.765 1.00 15.34 529 TYR A CA 1
ATOM 8748 C C . TYR A 1 529 ? 21.869 32.989 65.603 1.00 15.07 529 TYR A C 1
ATOM 8749 O O . TYR A 1 529 ? 21.611 34.126 65.196 1.00 16.87 529 TYR A O 1
ATOM 8767 N N . TYR A 1 530 ? 21.321 31.894 65.079 1.00 14.70 530 TYR A N 1
ATOM 8768 C CA . TYR A 1 530 ? 20.609 31.893 63.803 1.00 13.12 530 TYR A CA 1
ATOM 8769 C C . TYR A 1 530 ? 19.289 31.151 63.958 1.00 18.09 530 TYR A C 1
ATOM 8770 O O . TYR A 1 530 ? 19.261 29.983 64.378 1.00 16.19 530 TYR A O 1
ATOM 8788 N N . ASP A 1 531 ? 18.196 31.848 63.619 1.00 17.18 531 ASP A N 1
ATOM 8789 C CA . ASP A 1 531 ? 16.851 31.287 63.669 1.00 14.73 531 ASP A CA 1
ATOM 8790 C C . ASP A 1 531 ? 16.658 30.420 62.419 1.00 16.83 531 ASP A C 1
ATOM 8791 O O . ASP A 1 531 ? 16.694 30.913 61.276 1.00 16.88 531 ASP A O 1
ATOM 8800 N N . THR A 1 532 ? 16.465 29.116 62.638 1.00 16.88 532 THR A N 1
ATOM 8801 C CA . THR A 1 532 ? 16.421 28.140 61.558 1.00 13.37 532 THR A CA 1
ATOM 8802 C C . THR A 1 532 ? 15.080 28.092 60.844 1.00 13.65 532 THR A C 1
ATOM 8803 O O . THR A 1 532 ? 14.976 27.410 59.814 1.00 15.64 532 THR A O 1
ATOM 8814 N N . TYR A 1 533 ? 14.058 28.770 61.358 1.00 16.91 533 TYR A N 1
ATOM 8815 C CA . TYR A 1 533 ? 12.745 28.846 60.720 1.00 20.62 533 TYR A CA 1
ATOM 8816 C C . TYR A 1 533 ? 12.536 30.149 59.974 1.00 20.16 533 TYR A C 1
ATOM 8817 O O . TYR A 1 533 ? 12.020 30.140 58.851 1.00 24.07 533 TYR A O 1
ATOM 8835 N N . ARG A 1 534 ? 12.949 31.271 60.558 1.00 22.38 534 ARG A N 1
ATOM 8836 C CA . ARG A 1 534 ? 12.916 32.538 59.842 1.00 22.95 534 ARG A CA 1
ATOM 8837 C C . ARG A 1 534 ? 14.120 32.717 58.929 1.00 26.28 534 ARG A C 1
ATOM 8838 O O . ARG A 1 534 ? 14.066 33.546 58.017 1.00 24.64 534 ARG A O 1
ATOM 8859 N N . GLY A 1 535 ? 15.213 31.987 59.165 1.00 18.71 535 GLY A N 1
ATOM 8860 C CA . GLY A 1 535 ? 16.416 32.140 58.377 1.00 19.50 535 GLY A CA 1
ATOM 8861 C C . GLY A 1 535 ? 17.070 33.491 58.520 1.00 20.90 535 GLY A C 1
ATOM 8862 O O . GLY A 1 535 ? 17.380 34.145 57.522 1.00 20.86 535 GLY A O 1
ATOM 8866 N N . GLU A 1 536 ? 17.362 33.876 59.756 1.00 17.54 536 GLU A N 1
ATOM 8867 C CA . GLU A 1 536 ? 17.931 35.191 59.998 1.00 19.20 536 GLU A CA 1
ATOM 8868 C C . GLU A 1 536 ? 18.801 35.138 61.256 1.00 21.40 536 GLU A C 1
ATOM 8869 O O . GLU A 1 536 ? 18.578 34.314 62.167 1.00 18.10 536 GLU A O 1
ATOM 8881 N N . LYS A 1 537 ? 19.823 36.011 61.287 1.00 20.66 537 LYS A N 1
ATOM 8882 C CA . LYS A 1 537 ? 20.624 36.186 62.492 1.00 18.37 537 LYS A CA 1
ATOM 8883 C C . LYS A 1 537 ? 19.739 36.744 63.602 1.00 23.92 537 LYS A C 1
ATOM 8884 O O . LYS A 1 537 ? 18.947 37.676 63.380 1.00 27.23 537 LYS A O 1
ATOM 8888 N N . ILE A 1 538 ? 19.866 36.166 64.793 1.00 17.34 538 ILE A N 1
ATOM 8889 C CA . ILE A 1 538 ? 19.119 36.615 65.953 1.00 20.10 538 ILE A CA 1
ATOM 8890 C C . ILE A 1 538 ? 19.955 37.538 66.811 1.00 25.45 538 ILE A C 1
ATOM 8891 O O . ILE A 1 538 ? 19.430 38.502 67.350 1.00 35.72 538 ILE A O 1
ATOM 8907 N N . LYS A 1 539 ? 21.237 37.219 66.986 1.00 19.10 539 LYS A N 1
ATOM 8908 C CA . LYS A 1 539 ? 22.097 37.911 67.938 1.00 28.82 539 LYS A CA 1
ATOM 8909 C C . LYS A 1 539 ? 23.536 37.518 67.638 1.00 26.08 539 LYS A C 1
ATOM 8910 O O . LYS A 1 539 ? 23.804 36.515 66.962 1.00 20.94 539 LYS A O 1
ATOM 8929 N N . GLU A 1 540 ? 24.456 38.354 68.114 1.00 26.19 540 GLU A N 1
ATOM 8930 C CA . GLU A 1 540 ? 25.866 38.237 67.809 1.00 28.23 540 GLU A CA 1
ATOM 8931 C C . GLU A 1 540 ? 26.564 38.599 69.103 1.00 28.18 540 GLU A C 1
ATOM 8932 O O . GLU A 1 540 ? 26.128 39.505 69.818 1.00 31.97 540 GLU A O 1
ATOM 8944 N N . LEU A 1 541 ? 27.598 37.842 69.435 1.00 22.59 541 LEU A N 1
ATOM 8945 C CA . LEU A 1 541 ? 28.218 37.963 70.743 1.00 25.07 541 LEU A CA 1
ATOM 8946 C C . LEU A 1 541 ? 29.688 37.605 70.621 1.00 27.17 541 LEU A C 1
ATOM 8947 O O . LEU A 1 541 ? 30.043 36.548 70.089 1.00 24.62 541 LEU A O 1
ATOM 8963 N N . ASP A 1 542 ? 30.539 38.504 71.092 1.00 27.94 542 ASP A N 1
ATOM 8964 C CA . ASP A 1 542 ? 31.971 38.259 71.129 1.00 34.93 542 ASP A CA 1
ATOM 8965 C C . ASP A 1 542 ? 32.338 37.652 72.474 1.00 29.84 542 ASP A C 1
ATOM 8966 O O . ASP A 1 542 ? 31.841 38.078 73.520 1.00 37.32 542 ASP A O 1
ATOM 8975 N N . LEU A 1 543 ? 33.207 36.648 72.447 1.00 29.21 543 LEU A N 1
ATOM 8976 C CA . LEU A 1 543 ? 33.510 35.917 73.665 1.00 33.53 543 LEU A CA 1
ATOM 8977 C C . LEU A 1 543 ? 35.001 35.665 73.798 1.00 38.89 543 LEU A C 1
ATOM 8978 O O . LEU A 1 543 ? 35.721 35.522 72.807 1.00 36.30 543 LEU A O 1
ATOM 8994 N N . ASP A 1 544 ? 35.449 35.595 75.052 1.00 37.87 544 ASP A N 1
ATOM 8995 C CA . ASP A 1 544 ? 36.846 35.353 75.383 1.00 41.48 544 ASP A CA 1
ATOM 8996 C C . ASP A 1 544 ? 37.066 34.002 76.049 1.00 45.21 544 ASP A C 1
ATOM 8997 O O . ASP A 1 544 ? 38.181 33.720 76.501 1.00 44.76 544 ASP A O 1
ATOM 9006 N N . LYS A 1 545 ? 36.035 33.169 76.138 1.00 39.91 545 LYS A N 1
ATOM 9007 C CA . LYS A 1 545 ? 36.174 31.817 76.652 1.00 41.90 545 LYS A CA 1
ATOM 9008 C C . LYS A 1 545 ? 35.575 30.834 75.656 1.00 38.22 545 LYS A C 1
ATOM 9009 O O . LYS A 1 545 ? 34.952 31.217 74.661 1.00 38.33 545 LYS A O 1
ATOM 9028 N N . ASN A 1 546 ? 35.789 29.548 75.931 1.00 33.97 546 ASN A N 1
ATOM 9029 C CA . ASN A 1 546 ? 35.311 28.472 75.077 1.00 36.60 546 ASN A CA 1
ATOM 9030 C C . ASN A 1 546 ? 33.918 27.991 75.462 1.00 32.02 546 ASN A C 1
ATOM 9031 O O . ASN A 1 546 ? 33.527 26.881 75.075 1.00 33.97 546 ASN A O 1
ATOM 9042 N N . VAL A 1 547 ? 33.172 28.791 76.218 1.00 33.23 547 VAL A N 1
ATOM 9043 C CA . VAL A 1 547 ? 31.874 28.402 76.753 1.00 34.35 547 VAL A CA 1
ATOM 9044 C C . VAL A 1 547 ? 30.814 29.273 76.098 1.00 33.63 547 VAL A C 1
ATOM 9045 O O . VAL A 1 547 ? 30.791 30.498 76.278 1.00 31.34 547 VAL A O 1
ATOM 9058 N N . ILE A 1 548 ? 29.940 28.623 75.346 1.00 26.99 548 ILE A N 1
ATOM 9059 C CA . ILE A 1 548 ? 28.949 29.292 74.506 1.00 27.79 548 ILE A CA 1
ATOM 9060 C C . ILE A 1 548 ? 27.640 29.321 75.271 1.00 20.59 548 ILE A C 1
ATOM 9061 O O . ILE A 1 548 ? 27.054 28.253 75.493 1.00 20.93 548 ILE A O 1
ATOM 9077 N N . PRO A 1 549 ? 27.110 30.492 75.624 1.00 20.51 549 PRO A N 1
ATOM 9078 C CA . PRO A 1 549 ? 25.748 30.512 76.146 1.00 21.51 549 PRO A CA 1
ATOM 9079 C C . PRO A 1 549 ? 24.787 30.031 75.075 1.00 20.36 549 PRO A C 1
ATOM 9080 O O . PRO A 1 549 ? 24.951 30.317 73.871 1.00 20.17 549 PRO A O 1
ATOM 9091 N N . ILE A 1 550 ? 23.801 29.264 75.534 1.00 19.06 550 ILE A N 1
ATOM 9092 C CA . ILE A 1 550 ? 22.657 28.849 74.736 1.00 17.12 550 ILE A CA 1
ATOM 9093 C C . ILE A 1 550 ? 21.472 29.722 75.109 1.00 18.09 550 ILE A C 1
ATOM 9094 O O . ILE A 1 550 ? 20.970 29.660 76.244 1.00 19.52 550 ILE A O 1
ATOM 9110 N N . ILE A 1 551 ? 21.014 30.530 74.153 1.00 17.42 551 ILE A N 1
ATOM 9111 C CA . ILE A 1 551 ? 19.821 31.329 74.367 1.00 18.65 551 ILE A CA 1
ATOM 9112 C C . ILE A 1 551 ? 18.577 30.463 74.186 1.00 20.94 551 ILE A C 1
ATOM 9113 O O . ILE A 1 551 ? 18.628 29.360 73.615 1.00 19.35 551 ILE A O 1
ATOM 9129 N N . GLU A 1 552 ? 17.452 30.967 74.677 1.00 21.97 552 GLU A N 1
ATOM 9130 C CA . GLU A 1 552 ? 16.216 30.208 74.656 1.00 24.49 552 GLU A CA 1
ATOM 9131 C C . GLU A 1 552 ? 15.770 29.986 73.212 1.00 23.08 552 GLU A C 1
ATOM 9132 O O . GLU A 1 552 ? 15.882 30.867 72.350 1.00 21.85 552 GLU A O 1
ATOM 9144 N N . PHE A 1 553 ? 15.262 28.785 72.953 1.00 21.25 553 PHE A N 1
ATOM 9145 C CA . PHE A 1 553 ? 14.702 28.405 71.660 1.00 20.07 553 PHE A CA 1
ATOM 9146 C C . PHE A 1 553 ? 13.663 27.321 71.904 1.00 19.29 553 PHE A C 1
ATOM 9147 O O . PHE A 1 553 ? 13.730 26.597 72.905 1.00 25.03 553 PHE A O 1
ATOM 9164 N N . GLU A 1 554 ? 12.707 27.199 70.975 1.00 25.49 554 GLU A N 1
ATOM 9165 C CA . GLU A 1 554 ? 11.633 26.228 71.178 1.00 25.78 554 GLU A CA 1
ATOM 9166 C C . GLU A 1 554 ? 12.034 24.804 70.819 1.00 28.69 554 GLU A C 1
ATOM 9167 O O . GLU A 1 554 ? 11.934 23.895 71.646 1.00 28.62 554 GLU A O 1
ATOM 9179 N N . ARG A 1 555 ? 12.475 24.603 69.589 1.00 18.85 555 ARG A N 1
ATOM 9180 C CA . ARG A 1 555 ? 12.705 23.299 68.990 1.00 23.78 555 ARG A CA 1
ATOM 9181 C C . ARG A 1 555 ? 14.175 23.102 68.662 1.00 14.48 555 ARG A C 1
ATOM 9182 O O . ARG A 1 555 ? 14.775 22.089 69.065 1.00 17.90 555 ARG A O 1
ATOM 9203 N N . ASP A 1 556 ? 14.749 24.002 67.857 1.00 14.62 556 ASP A N 1
ATOM 9204 C CA . ASP A 1 556 ? 16.145 23.881 67.448 1.00 13.58 556 ASP A CA 1
ATOM 9205 C C . ASP A 1 556 ? 16.657 25.276 67.128 1.00 14.92 556 ASP A C 1
ATOM 9206 O O . ASP A 1 556 ? 15.878 26.200 66.883 1.00 17.61 556 ASP A O 1
ATOM 9215 N N . LEU A 1 557 ? 17.981 25.386 67.063 1.00 14.73 557 LEU A N 1
ATOM 9216 C CA . LEU A 1 557 ? 18.670 26.653 66.901 1.00 14.44 557 LEU A CA 1
ATOM 9217 C C . LEU A 1 557 ? 20.024 26.367 66.277 1.00 15.73 557 LEU A C 1
ATOM 9218 O O . LEU A 1 557 ? 20.652 25.366 66.609 1.00 17.19 557 LEU A O 1
ATOM 9234 N N . ALA A 1 558 ? 20.481 27.244 65.382 1.00 14.70 558 ALA A N 1
ATOM 9235 C CA . ALA A 1 558 ? 21.809 27.110 64.801 1.00 14.38 558 ALA A CA 1
ATOM 9236 C C . ALA A 1 558 ? 22.751 28.164 65.370 1.00 14.44 558 ALA A C 1
ATOM 9237 O O . ALA A 1 558 ? 22.330 29.277 65.712 1.00 17.10 558 ALA A O 1
ATOM 9244 N N . ILE A 1 559 ? 24.034 27.806 65.428 1.00 14.77 559 ILE A N 1
ATOM 9245 C CA . ILE A 1 559 ? 25.073 28.704 65.917 1.00 13.32 559 ILE A CA 1
ATOM 9246 C C . ILE A 1 559 ? 26.282 28.591 65.008 1.00 13.98 559 ILE A C 1
ATOM 9247 O O . ILE A 1 559 ? 26.754 27.494 64.711 1.00 17.25 559 ILE A O 1
ATOM 9263 N N . LYS A 1 560 ? 26.781 29.739 64.569 1.00 16.55 560 LYS A N 1
ATOM 9264 C CA . LYS A 1 560 ? 27.975 29.837 63.741 1.00 15.45 560 LYS A CA 1
ATOM 9265 C C . LYS A 1 560 ? 29.034 30.524 64.606 1.00 14.82 560 LYS A C 1
ATOM 9266 O O . LYS A 1 560 ? 28.838 31.673 65.058 1.00 19.99 560 LYS A O 1
ATOM 9285 N N . ILE A 1 561 ? 30.156 29.825 64.805 1.00 16.08 561 ILE A N 1
ATOM 9286 C CA . ILE A 1 561 ? 31.277 30.313 65.599 1.00 18.33 561 ILE A CA 1
ATOM 9287 C C . ILE A 1 561 ? 32.479 30.490 64.696 1.00 16.98 561 ILE A C 1
ATOM 9288 O O . ILE A 1 561 ? 32.797 29.609 63.883 1.00 20.89 561 ILE A O 1
ATOM 9304 N N . GLU A 1 562 ? 33.135 31.646 64.822 1.00 20.88 562 GLU A N 1
ATOM 9305 C CA . GLU A 1 562 ? 34.316 31.971 64.032 1.00 26.94 562 GLU A CA 1
ATOM 9306 C C . GLU A 1 562 ? 35.523 32.119 64.951 1.00 21.44 562 GLU A C 1
ATOM 9307 O O . GLU A 1 562 ? 35.505 32.934 65.889 1.00 22.25 562 GLU A O 1
ATOM 9319 N N . LEU A 1 563 ? 36.577 31.346 64.665 1.00 22.17 563 LEU A N 1
ATOM 9320 C CA . LEU A 1 563 ? 37.837 31.506 65.377 1.00 24.85 563 LEU A CA 1
ATOM 9321 C C . LEU A 1 563 ? 38.505 32.790 64.900 1.00 27.37 563 LEU A C 1
ATOM 9322 O O . LEU A 1 563 ? 38.826 32.930 63.715 1.00 28.54 563 LEU A O 1
ATOM 9338 N N . LEU A 1 564 ? 38.727 33.724 65.815 1.00 29.97 564 LEU A N 1
ATOM 9339 C CA . LEU A 1 564 ? 39.326 34.992 65.448 1.00 36.32 564 LEU A CA 1
ATOM 9340 C C . LEU A 1 564 ? 40.820 35.024 65.744 1.00 37.57 564 LEU A C 1
ATOM 9341 O O . LEU A 1 564 ? 41.587 35.649 65.011 1.00 44.13 564 LEU A O 1
#

Organism: Dictyoglomus thermophilum (NCBI:txid14)

Foldseek 3Di:
DVPFAADDWDWDDKDWDDQEEAALDKTKIWTAIGHGADAQLAVLAKWKWKWKAFPVGDIATFTKGKAWDWDWDDDPPAIDTHTDDDITIMFIAGHNDFAKMKMKMKMAGNVRDIDIDDIDMGGYDHDDDQAAKDQFPLAQAAIDHPNGFGDFAFEFEPAADDNHQLVVLVPQVVLLLVQQGAEYEYECDDLPGLLPQQNQALQGGDNNSLVSVVSNLVVSVVSNHAYEYEYYELLCQADPVRDPNHDVVPGNCDVVRPHDDPHQLCCLPPPVNLSSVLSVLSNCLRSPLSHSSHQEYEHYDANVPRYPVRCDPVSVQVSLLVVLVSSCVNRSRRHAYAYDHQPQLTDCSRQLRVSHQEYEGEDAAQPPVLVVLLVSLVVVVVSSHHYAPREYYHPDVPCCCVQALQCLVQLSQQVSNVFSSHHHGNHYDCSPPHCPVSVNSNLSSLVSLVPVPDRPSNFQWHWFDPKDWFFDPFDKDWTWIHGPWKIKIKIFGPVASSHRPDDDDPDPWADWGTKMFGPDADFKKKWKADSRNNGTDDIDTDHHRIGTDIDDDTMIMMMMTHD